Protein AF-A0A960N2X8-F1 (afdb_monomer_lite)

Secondary structure (DSSP, 8-state):
-HHHH-TTHHHHSPP--HHHHHHHHHHTT-SEEEE-SS-GGGGHHHHHHHHHHHHHTT-EEEEEE-----HHHHHHHHHT-SEEEEE---SSHHHIIIIISS-SHHHHHHHHHHHHH---EEEEEEEE-TTTT--HHHHHHHHHHHHHHH-TTS-EEEEE----TT-TTSPPPPHHHHHHHHHHHHHTT-S-EEEESS--HHHHSEE-TTT--EEEEEETTEEEEE-EETTEETTT--B-SS---SS--S-TT-------PPPPPS-------PPPPPPPPP-------S-TTTHHHHHHHHHHHHHHHHHT-----PPPHHHHT-EESEEEEEEEETTEEEEEEEEE-SS--EEHHHHHHHHHHHHHH--TTSPPPPTTTGGG-EEEEEEEEEEEE----GGGGGGG--TTTEEEEEEETTEEEEE-HHHHHHTT--HHHHHHHHHHHTTS-TTGGG-TT-EEEEEEE--EEE--SS----TTS--HHHHHHHHHHHHHHTT----GGGHHHHHHHHTTSTTS-----

Sequence (529 aa):
WDISKSREIEILSQQASPEAIVRTAKESGCRSIAFTYNDPVIWAEYAIETAKVARAEGIKTVAVTAGYISPEARGEFFEWMDAANVDLKAFTDEFYRKQTFSRIDPVLDTLRWLKHETNVWFEITNLIIPGENDSPDETKRMCDWVHDTLGADVPLHFTAFHPDFKLQDKRHTSHETLIGARQIALDHGIRYVYVGNVLDGERQSTYCTGCERVVIERDHYEIGAYHLRDGACDHCGTPIPGVFENECGHWGRKRVPLSIRETAPSGLSLSGAAAPARPESPTEPPAMTFDETTQPLLLDHARHLVDCAVRGVPVGEALPDPVAAIPCHGLFITLKRGHLLRGCIGNYRIDEASPVAQLLAQAAPAVAARDHRFPPIVPEELPFLTIEITPMHSFREVEAQGEARVGEIEIGRHGVILSLGNQRGLLLPQVAVENDWDAPTFLRHVSLKAGLPENAWLARESRLTIFEGDPFTGGAPKPEIDPATFSQAEFHAAASLAASCLNGATGEAQVPAILSQVCDHPLGVVLDA

pLDDT: mean 82.11, std 21.03, range [24.83, 98.75]

Structure (mmCIF, N/CA/C/O backbone):
data_AF-A0A960N2X8-F1
#
_entry.id   AF-A0A960N2X8-F1
#
loop_
_atom_site.group_PDB
_atom_site.id
_atom_site.type_symbol
_atom_site.label_atom_id
_atom_site.label_alt_id
_atom_site.label_comp_id
_atom_site.label_asym_id
_atom_site.label_entity_id
_atom_site.label_seq_id
_atom_site.pdbx_PDB_ins_code
_atom_site.Cartn_x
_atom_site.Cartn_y
_atom_site.Cartn_z
_atom_site.occupancy
_atom_site.B_iso_or_equiv
_atom_site.auth_seq_id
_atom_site.auth_comp_id
_atom_site.auth_asym_id
_atom_site.auth_atom_id
_atom_site.pdbx_PDB_model_num
ATOM 1 N N . TRP A 1 1 ? 0.843 7.920 -1.827 1.00 35.28 1 TRP A N 1
ATOM 2 C CA . TRP A 1 1 ? 0.047 8.758 -2.743 1.00 35.28 1 TRP A CA 1
ATOM 3 C C . TRP A 1 1 ? 0.257 8.322 -4.189 1.00 35.28 1 TRP A C 1
ATOM 5 O O . TRP A 1 1 ? -0.736 8.107 -4.870 1.00 35.28 1 TRP A O 1
ATOM 15 N N . ASP A 1 2 ? 1.499 8.058 -4.611 1.00 33.47 2 ASP A N 1
ATOM 16 C CA . ASP A 1 2 ? 1.806 7.469 -5.930 1.00 33.47 2 ASP A CA 1
ATOM 17 C C . ASP A 1 2 ? 1.040 6.154 -6.196 1.00 33.47 2 ASP A C 1
ATOM 19 O O . ASP A 1 2 ? 0.461 5.964 -7.260 1.00 33.47 2 ASP A O 1
ATOM 23 N N . ILE A 1 3 ? 0.883 5.300 -5.177 1.00 39.84 3 ILE A N 1
ATOM 24 C CA . ILE A 1 3 ? 0.179 4.003 -5.284 1.00 39.84 3 ILE A CA 1
ATOM 25 C C . ILE A 1 3 ? -1.331 4.138 -5.585 1.00 39.84 3 ILE A C 1
ATOM 27 O O . ILE A 1 3 ? -1.912 3.194 -6.103 1.00 39.84 3 ILE A O 1
ATOM 31 N N . SER A 1 4 ? -1.991 5.266 -5.275 1.00 39.69 4 SER A N 1
ATOM 32 C CA . SER A 1 4 ? -3.463 5.390 -5.382 1.00 39.69 4 SER A CA 1
ATOM 33 C C . SER A 1 4 ? -3.974 6.339 -6.474 1.00 39.69 4 SER A C 1
ATOM 35 O O . SER A 1 4 ? -5.179 6.512 -6.657 1.00 39.69 4 SER A O 1
ATOM 37 N N . LYS A 1 5 ? -3.070 7.012 -7.195 1.00 42.81 5 LYS A N 1
ATOM 38 C CA . LYS A 1 5 ? -3.425 8.010 -8.226 1.00 42.81 5 LYS A CA 1
ATOM 39 C C . LYS A 1 5 ? -2.687 7.818 -9.544 1.00 42.81 5 LYS A C 1
ATOM 41 O O . LYS A 1 5 ? -2.937 8.571 -10.484 1.00 42.81 5 LYS A O 1
ATOM 46 N N . SER A 1 6 ? -1.778 6.853 -9.617 1.00 36.66 6 SER A N 1
ATOM 47 C CA . SER A 1 6 ? -0.850 6.788 -10.727 1.00 36.66 6 SER A CA 1
ATOM 48 C C . SER A 1 6 ? -1.321 5.878 -11.857 1.00 36.66 6 SER A C 1
ATOM 50 O O . SER A 1 6 ? -1.723 4.736 -11.647 1.00 36.66 6 SER A O 1
ATOM 52 N N . ARG A 1 7 ? -1.193 6.375 -13.091 1.00 38.94 7 ARG A N 1
ATOM 53 C CA . ARG A 1 7 ? -1.218 5.561 -14.318 1.00 38.94 7 ARG A CA 1
ATOM 54 C C . ARG A 1 7 ? -0.044 4.577 -14.381 1.00 38.94 7 ARG A C 1
ATOM 56 O O . ARG A 1 7 ? -0.079 3.641 -15.167 1.00 38.94 7 ARG A O 1
ATOM 63 N N . GLU A 1 8 ? 0.958 4.746 -13.515 1.00 36.59 8 GLU A N 1
ATOM 64 C CA . GLU A 1 8 ? 2.034 3.780 -13.284 1.00 36.59 8 GLU A CA 1
ATOM 65 C C . GLU A 1 8 ? 1.504 2.446 -12.743 1.00 36.59 8 GLU A C 1
ATOM 67 O O . GLU A 1 8 ? 2.202 1.449 -12.858 1.00 36.59 8 GLU A O 1
ATOM 72 N N . ILE A 1 9 ? 0.278 2.376 -12.203 1.00 37.22 9 ILE A N 1
ATOM 73 C CA . ILE A 1 9 ? -0.292 1.123 -11.688 1.00 37.22 9 ILE A CA 1
ATOM 74 C C . ILE A 1 9 ? -0.469 0.097 -12.810 1.00 37.22 9 ILE A C 1
ATOM 76 O O . ILE A 1 9 ? -0.227 -1.066 -12.555 1.00 37.22 9 ILE A O 1
ATOM 80 N N . GLU A 1 10 ? -0.780 0.460 -14.055 1.00 36.84 10 GLU A N 1
ATOM 81 C CA . GLU A 1 10 ? -0.918 -0.541 -15.133 1.00 36.84 10 GLU A CA 1
ATOM 82 C C . GLU A 1 10 ? 0.439 -1.147 -15.562 1.00 36.84 10 GLU A C 1
ATOM 84 O O . GLU A 1 10 ? 0.502 -2.282 -16.022 1.00 36.84 10 GLU A O 1
ATOM 89 N N . ILE A 1 11 ? 1.541 -0.417 -15.340 1.00 36.56 11 ILE A N 1
ATOM 90 C CA . ILE A 1 11 ? 2.918 -0.785 -15.734 1.00 36.56 11 ILE A CA 1
ATOM 91 C C . ILE A 1 11 ? 3.708 -1.406 -14.562 1.00 36.56 11 ILE A C 1
ATOM 93 O O . ILE A 1 11 ? 4.585 -2.245 -14.772 1.00 36.56 11 ILE A O 1
ATOM 97 N N . LEU A 1 12 ? 3.389 -1.014 -13.323 1.00 36.41 12 LEU A N 1
ATOM 98 C CA . LEU A 1 12 ? 3.921 -1.558 -12.065 1.00 36.41 12 LEU A CA 1
ATOM 99 C C . LEU A 1 12 ? 3.098 -2.743 -11.539 1.00 36.41 12 LEU A C 1
ATOM 101 O O . LEU A 1 12 ? 3.584 -3.489 -10.684 1.00 36.41 12 LEU A O 1
ATOM 105 N N . SER A 1 13 ? 1.861 -2.920 -12.014 1.00 47.72 13 SER A N 1
ATOM 106 C CA . SER A 1 13 ? 1.052 -4.090 -11.676 1.00 47.72 13 SER A CA 1
ATOM 107 C C . SER A 1 13 ? 1.561 -5.292 -12.442 1.00 47.72 13 SER A C 1
ATOM 109 O O . SER A 1 13 ? 1.665 -5.298 -13.666 1.00 47.72 13 SER A O 1
ATOM 111 N N . GLN A 1 14 ? 1.849 -6.356 -11.704 1.00 55.41 14 GLN A N 1
ATOM 112 C CA . GLN A 1 14 ? 1.941 -7.670 -12.317 1.00 55.41 14 GLN A CA 1
ATOM 113 C C . GLN A 1 14 ? 0.539 -8.042 -12.801 1.00 55.41 14 GLN A C 1
ATOM 115 O O . GLN A 1 14 ? -0.428 -7.867 -12.057 1.00 55.41 14 GLN A O 1
ATOM 120 N N . GLN A 1 15 ? 0.429 -8.557 -14.029 1.00 68.56 15 GLN A N 1
ATOM 121 C CA . GLN A 1 15 ? -0.781 -9.274 -14.413 1.00 68.56 15 GLN A CA 1
ATOM 122 C C . GLN A 1 15 ? -0.961 -10.423 -13.428 1.00 68.56 15 GLN A C 1
ATOM 124 O O . GLN A 1 15 ? -0.087 -11.276 -13.258 1.00 68.56 15 GLN A O 1
ATOM 129 N N . ALA A 1 16 ? -2.066 -10.361 -12.706 1.00 81.50 16 ALA A N 1
ATOM 130 C CA . ALA A 1 16 ? -2.390 -11.281 -11.648 1.00 81.50 16 ALA A CA 1
ATOM 131 C C . ALA A 1 16 ? -3.828 -11.712 -11.892 1.00 81.50 16 ALA A C 1
ATOM 133 O O . ALA A 1 16 ? -4.751 -10.927 -11.721 1.00 81.50 16 ALA A O 1
ATOM 134 N N . SER A 1 17 ? -4.039 -12.944 -12.343 1.00 90.19 17 SER A N 1
ATOM 135 C CA . SER A 1 17 ? -5.395 -13.482 -12.347 1.00 90.19 17 SER A CA 1
ATOM 136 C C . SER A 1 17 ? -5.857 -13.748 -10.905 1.00 90.19 17 SER A C 1
ATOM 138 O O . SER A 1 17 ? -5.012 -13.994 -10.030 1.00 90.19 17 SER A O 1
ATOM 140 N N . PRO A 1 18 ? -7.176 -13.775 -10.645 1.00 93.38 18 PRO A N 1
ATOM 141 C CA . PRO A 1 18 ? -7.755 -14.290 -9.403 1.00 93.38 18 PRO A CA 1
ATOM 142 C C . PRO A 1 18 ? -7.069 -15.565 -8.884 1.00 93.38 18 PRO A C 1
ATOM 144 O O . PRO A 1 18 ? -6.641 -15.641 -7.732 1.00 93.38 18 PRO A O 1
ATOM 147 N N . GLU A 1 19 ? -6.870 -16.552 -9.758 1.00 93.81 19 GLU A N 1
ATOM 148 C CA . GLU A 1 19 ? -6.233 -17.830 -9.431 1.00 93.81 19 GLU A CA 1
ATOM 149 C C . GLU A 1 19 ? -4.751 -17.674 -9.101 1.00 93.81 19 GLU A C 1
ATOM 151 O O . GLU A 1 19 ? -4.246 -18.361 -8.212 1.00 93.81 19 GLU A O 1
ATOM 156 N N . ALA A 1 20 ? -4.040 -16.787 -9.802 1.00 90.56 20 ALA A N 1
ATOM 157 C CA . ALA A 1 20 ? -2.633 -16.530 -9.533 1.00 90.56 20 ALA A CA 1
ATOM 158 C C . ALA A 1 20 ? -2.441 -15.871 -8.161 1.00 90.56 20 ALA A C 1
ATOM 160 O O . ALA A 1 20 ? -1.580 -16.319 -7.404 1.00 90.56 20 ALA A O 1
ATOM 161 N N . ILE A 1 21 ? -3.277 -14.887 -7.801 1.00 93.38 21 ILE A N 1
ATOM 162 C CA . ILE A 1 21 ? -3.261 -14.264 -6.467 1.00 93.38 21 ILE A CA 1
ATOM 163 C C . ILE A 1 21 ? -3.482 -15.322 -5.392 1.00 93.38 21 ILE A C 1
ATOM 165 O O . ILE A 1 21 ? -2.686 -15.434 -4.458 1.00 93.38 21 ILE A O 1
ATOM 169 N N . VAL A 1 22 ? -4.553 -16.107 -5.519 1.00 94.69 22 VAL A N 1
ATOM 170 C CA . VAL A 1 22 ? -4.951 -17.079 -4.494 1.00 94.69 22 VAL A CA 1
ATOM 171 C C . VAL A 1 22 ? -3.913 -18.187 -4.354 1.00 94.69 22 VAL A C 1
ATOM 173 O O . VAL A 1 22 ? -3.556 -18.556 -3.234 1.00 94.69 22 VAL A O 1
ATOM 176 N N . ARG A 1 23 ? -3.351 -18.670 -5.468 1.00 93.81 23 ARG A N 1
ATOM 177 C CA . ARG A 1 23 ? -2.239 -19.627 -5.448 1.00 93.81 23 ARG A CA 1
ATOM 178 C C . ARG A 1 23 ? -1.022 -19.050 -4.730 1.00 93.81 23 ARG A C 1
ATOM 180 O O . ARG A 1 23 ? -0.511 -19.695 -3.820 1.00 93.81 23 ARG A O 1
ATOM 187 N N . THR A 1 24 ? -0.579 -17.844 -5.090 1.00 92.94 24 THR A N 1
ATOM 188 C CA . THR A 1 24 ? 0.580 -17.204 -4.450 1.00 92.94 24 THR A CA 1
ATOM 189 C C . THR A 1 24 ? 0.335 -16.953 -2.961 1.00 92.94 24 THR A C 1
ATOM 191 O O . THR A 1 24 ? 1.232 -17.188 -2.149 1.00 92.94 24 THR A O 1
ATOM 194 N N . ALA A 1 25 ? -0.879 -16.550 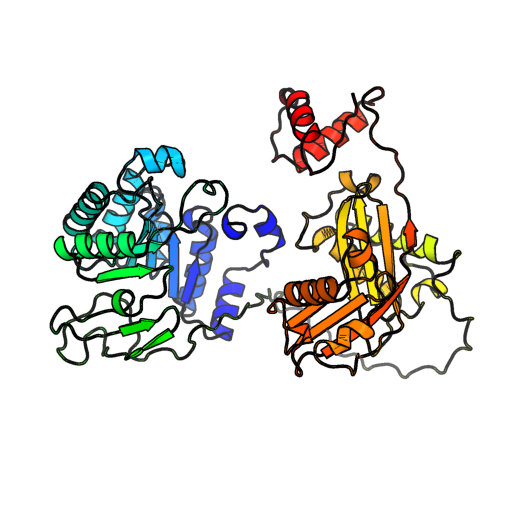-2.575 1.00 93.69 25 ALA A N 1
ATOM 195 C CA . ALA A 1 25 ? -1.275 -16.408 -1.176 1.00 93.69 25 ALA A CA 1
ATOM 196 C C . ALA A 1 25 ? -1.182 -17.750 -0.430 1.00 93.69 25 ALA A C 1
ATOM 198 O O . ALA A 1 25 ? -0.591 -17.815 0.648 1.00 93.69 25 ALA A O 1
ATOM 199 N N . LYS A 1 26 ? -1.679 -18.838 -1.031 1.00 93.50 26 LYS A N 1
ATOM 200 C CA . LYS A 1 26 ? -1.613 -20.192 -0.465 1.00 93.50 26 LYS A CA 1
ATOM 201 C C . LYS A 1 26 ? -0.175 -20.687 -0.301 1.00 93.50 26 LYS A C 1
ATOM 203 O O . LYS A 1 26 ? 0.189 -21.162 0.772 1.00 93.50 26 LYS A O 1
ATOM 208 N N . GLU A 1 27 ? 0.648 -20.548 -1.339 1.00 92.56 27 GLU A N 1
ATOM 209 C CA . GLU A 1 27 ? 2.068 -20.932 -1.338 1.00 92.56 27 GLU A CA 1
ATOM 210 C C . GLU A 1 27 ? 2.881 -20.143 -0.305 1.00 92.56 27 GLU A C 1
ATOM 212 O O . GLU A 1 27 ? 3.802 -20.682 0.307 1.00 92.56 27 GLU A O 1
ATOM 217 N N . SER A 1 28 ? 2.506 -18.884 -0.069 1.00 89.69 28 SER A N 1
ATOM 218 C CA . SER A 1 28 ? 3.149 -18.005 0.914 1.00 89.69 28 SER A CA 1
ATOM 219 C C . SER A 1 28 ? 2.607 -18.186 2.337 1.00 89.69 28 SER A C 1
ATOM 221 O O . SER A 1 28 ? 3.084 -17.530 3.262 1.00 89.69 28 SER A O 1
ATOM 223 N N . GLY A 1 29 ? 1.611 -19.058 2.534 1.00 91.44 29 GLY A N 1
ATOM 224 C CA . GLY A 1 29 ? 0.975 -19.291 3.831 1.00 91.44 29 GLY A CA 1
ATOM 225 C C . GLY A 1 29 ? 0.106 -18.128 4.326 1.00 91.44 29 GLY A C 1
ATOM 226 O O . GLY A 1 29 ? -0.166 -18.040 5.525 1.00 91.44 29 GLY A O 1
ATOM 227 N N . CYS A 1 30 ? -0.327 -17.230 3.437 1.00 92.88 30 CYS A N 1
ATOM 228 C CA . CYS A 1 30 ? -1.208 -16.119 3.780 1.00 92.88 30 CYS A CA 1
ATOM 229 C C . CYS A 1 30 ? -2.582 -16.634 4.232 1.00 92.88 30 CYS A C 1
ATOM 231 O O . CYS A 1 30 ? -3.172 -17.514 3.607 1.00 92.88 30 CYS A O 1
ATOM 233 N N . ARG A 1 31 ? -3.112 -16.054 5.315 1.00 92.56 31 ARG A N 1
ATOM 234 C CA . ARG A 1 31 ? -4.464 -16.352 5.824 1.00 92.56 31 ARG A CA 1
ATOM 235 C C . ARG A 1 31 ? -5.554 -15.566 5.109 1.00 92.56 31 ARG A C 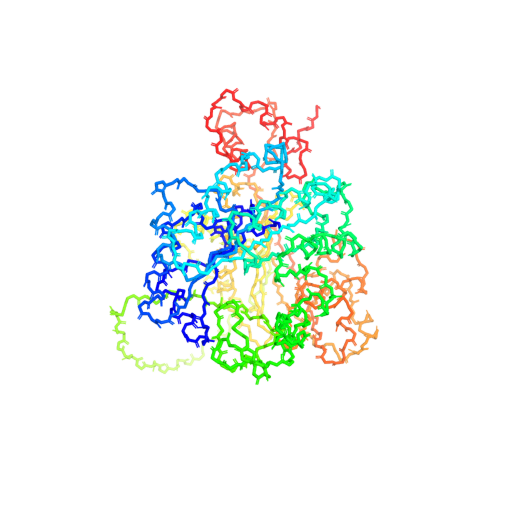1
ATOM 237 O O . ARG A 1 31 ? -6.694 -16.020 5.031 1.00 92.56 31 ARG A O 1
ATOM 244 N N . SER A 1 32 ? -5.201 -14.393 4.598 1.00 95.62 32 SER A N 1
ATOM 245 C CA . SER A 1 32 ? -6.133 -13.491 3.947 1.00 95.62 32 SER A CA 1
ATOM 246 C C . SER A 1 32 ? -5.483 -12.680 2.831 1.00 95.62 32 SER A C 1
ATOM 248 O O . SER A 1 32 ? -4.259 -12.541 2.772 1.00 95.62 32 SER A O 1
ATOM 250 N N . ILE A 1 33 ? -6.328 -12.142 1.955 1.00 97.25 33 ILE A N 1
ATOM 251 C CA . ILE A 1 33 ? -5.995 -11.182 0.902 1.00 97.25 33 ILE A CA 1
ATOM 252 C C . ILE A 1 33 ? -6.751 -9.886 1.203 1.00 97.25 33 ILE A C 1
ATOM 254 O O . ILE A 1 33 ? -7.962 -9.911 1.421 1.00 97.25 33 ILE A O 1
ATOM 258 N N . ALA A 1 34 ? -6.045 -8.756 1.220 1.00 96.62 34 ALA A N 1
ATOM 259 C CA . ALA A 1 34 ? -6.646 -7.443 1.421 1.00 96.62 34 ALA A CA 1
ATOM 260 C C . ALA A 1 34 ? -6.624 -6.631 0.122 1.00 96.62 34 ALA A C 1
ATOM 262 O O . ALA A 1 34 ? -5.572 -6.440 -0.489 1.00 96.62 34 ALA A O 1
ATOM 263 N N . PHE A 1 35 ? -7.786 -6.124 -0.264 1.00 95.69 35 PHE A N 1
ATOM 264 C CA . PHE A 1 35 ? -7.988 -5.225 -1.390 1.00 95.69 35 PHE A CA 1
ATOM 265 C C . PHE A 1 35 ? -7.911 -3.777 -0.885 1.00 95.69 35 PHE A C 1
ATOM 267 O O . PHE A 1 35 ? -8.765 -3.354 -0.107 1.00 95.69 35 PHE A O 1
ATOM 274 N N . THR A 1 36 ? -6.852 -3.038 -1.238 1.00 89.31 36 THR A N 1
ATOM 275 C CA . THR A 1 36 ? -6.525 -1.743 -0.606 1.00 89.31 36 THR A CA 1
ATOM 276 C C . THR A 1 36 ? -5.738 -0.793 -1.532 1.00 89.31 36 THR A C 1
ATOM 278 O O . THR A 1 36 ? -5.474 -1.114 -2.690 1.00 89.31 36 THR A O 1
ATOM 281 N N . TYR A 1 37 ? -5.351 0.379 -1.007 1.00 73.88 37 TYR A N 1
ATOM 282 C CA . TYR A 1 37 ? -4.743 1.557 -1.655 1.00 73.88 37 TYR A CA 1
ATOM 283 C C . TYR A 1 37 ? -5.657 2.310 -2.621 1.00 73.88 37 TYR A C 1
ATOM 285 O O . TYR A 1 37 ? -5.903 3.500 -2.419 1.00 73.88 37 TYR A O 1
ATOM 293 N N . ASN A 1 38 ? -6.162 1.618 -3.640 1.00 77.19 38 ASN A N 1
ATOM 294 C CA . ASN A 1 38 ? -7.298 2.080 -4.428 1.00 77.19 38 ASN A CA 1
ATOM 295 C C . ASN A 1 38 ? -8.570 1.482 -3.853 1.00 77.19 38 ASN A C 1
ATOM 297 O O . ASN A 1 38 ? -8.555 0.351 -3.372 1.00 77.19 38 ASN A O 1
ATOM 301 N N . ASP A 1 39 ? -9.668 2.227 -3.935 1.00 88.62 39 ASP A N 1
ATOM 302 C CA . ASP A 1 39 ? -10.947 1.719 -3.459 1.00 88.62 39 ASP A CA 1
ATOM 303 C C . ASP A 1 39 ? -11.367 0.501 -4.303 1.00 88.62 39 ASP A C 1
ATOM 305 O O . ASP A 1 39 ? -11.510 0.643 -5.524 1.00 88.62 39 ASP A O 1
ATOM 309 N N . PRO A 1 40 ? -11.551 -0.686 -3.695 1.00 92.56 40 PRO A N 1
ATOM 310 C CA . PRO A 1 40 ? -11.910 -1.895 -4.425 1.00 92.56 40 PRO A CA 1
ATOM 311 C C . PRO A 1 40 ? -13.285 -1.843 -5.080 1.00 92.56 40 PRO A C 1
ATOM 313 O O . PRO A 1 40 ? -13.544 -2.615 -5.996 1.00 92.56 40 PRO A O 1
ATOM 316 N N . VAL A 1 41 ? -14.139 -0.896 -4.684 1.00 92.81 41 VAL A N 1
ATOM 317 C CA . VAL A 1 41 ? -15.423 -0.645 -5.349 1.00 92.81 41 VAL A CA 1
ATOM 318 C C . VAL A 1 41 ? -15.233 -0.212 -6.809 1.00 92.81 41 VAL A C 1
ATOM 320 O O . VAL A 1 41 ? -16.086 -0.491 -7.644 1.00 92.81 41 VAL A O 1
ATOM 323 N N . ILE A 1 42 ? -14.112 0.436 -7.149 1.00 89.19 42 ILE A N 1
ATOM 324 C CA . ILE A 1 42 ? -13.838 0.915 -8.517 1.00 89.19 42 ILE A CA 1
ATOM 325 C C . ILE A 1 42 ? -13.527 -0.236 -9.488 1.00 89.19 42 ILE A C 1
ATOM 327 O O . ILE A 1 42 ? -13.686 -0.082 -10.695 1.00 89.19 42 ILE A O 1
ATOM 331 N N . TRP A 1 43 ? -13.092 -1.383 -8.971 1.00 88.94 43 TRP A N 1
ATOM 332 C CA . TRP A 1 43 ? -12.742 -2.587 -9.732 1.00 88.94 43 TRP A CA 1
ATOM 333 C C . TRP A 1 43 ? -13.429 -3.817 -9.120 1.00 88.94 43 TRP A C 1
ATOM 335 O O . TRP A 1 43 ? -12.830 -4.884 -8.964 1.00 88.94 43 TRP A O 1
ATOM 345 N N . ALA A 1 44 ? -14.698 -3.643 -8.742 1.00 92.44 44 ALA A N 1
ATOM 346 C CA . ALA A 1 44 ? -15.473 -4.599 -7.959 1.00 92.44 44 ALA A CA 1
ATOM 347 C C . ALA A 1 44 ? -15.474 -6.007 -8.567 1.00 92.44 44 ALA A C 1
ATOM 349 O O . ALA A 1 44 ? -15.287 -6.977 -7.839 1.00 92.44 44 ALA A O 1
ATOM 350 N N . GLU A 1 45 ? -15.610 -6.129 -9.887 1.00 93.44 45 GLU A N 1
ATOM 351 C CA . GLU A 1 45 ? -15.647 -7.408 -10.598 1.00 93.44 45 GLU A CA 1
ATOM 352 C C . GLU A 1 45 ? -14.377 -8.227 -10.340 1.00 93.44 45 GLU A C 1
ATOM 354 O O . GLU A 1 45 ? -14.442 -9.410 -10.014 1.00 93.44 45 GLU A O 1
ATOM 359 N N . TYR A 1 46 ? -13.209 -7.587 -10.405 1.00 92.62 46 TYR A N 1
ATOM 360 C CA . TYR A 1 46 ? -11.930 -8.250 -10.163 1.00 92.62 46 TYR A CA 1
ATOM 361 C C . TYR A 1 46 ? -11.756 -8.662 -8.692 1.00 92.62 46 TYR A C 1
ATOM 363 O O . TYR A 1 46 ? -11.269 -9.762 -8.405 1.00 92.62 46 TYR A O 1
ATOM 371 N N . ALA A 1 47 ? -12.193 -7.812 -7.755 1.00 95.19 47 ALA A N 1
ATOM 372 C CA . ALA A 1 47 ? -12.184 -8.129 -6.327 1.00 95.19 47 ALA A CA 1
ATOM 373 C C . ALA A 1 47 ? -13.104 -9.319 -6.008 1.00 95.19 47 ALA A C 1
ATOM 375 O O . ALA A 1 47 ? -12.701 -10.239 -5.296 1.00 95.19 47 ALA A O 1
ATOM 376 N N . ILE A 1 48 ? -14.317 -9.319 -6.571 1.00 97.12 48 ILE A N 1
ATOM 377 C CA . ILE A 1 48 ? -15.333 -10.362 -6.397 1.00 97.12 48 ILE A CA 1
ATOM 378 C C . ILE A 1 48 ? -14.828 -11.701 -6.938 1.00 97.12 48 ILE A C 1
ATOM 380 O O . ILE A 1 48 ? -14.878 -12.701 -6.222 1.00 97.12 48 ILE A O 1
ATOM 384 N N . GLU A 1 49 ? -14.304 -11.741 -8.166 1.00 97.25 49 GLU A N 1
ATOM 385 C CA . GLU A 1 49 ? -13.790 -12.986 -8.751 1.00 97.25 49 GLU A CA 1
ATOM 386 C C . GLU A 1 49 ? -12.592 -13.526 -7.959 1.00 97.25 49 GLU A C 1
ATOM 388 O O . GLU A 1 49 ? -12.550 -14.710 -7.621 1.00 97.25 49 GLU A O 1
ATOM 393 N N . THR A 1 50 ? -11.669 -12.653 -7.542 1.00 96.88 50 THR A N 1
ATOM 394 C CA . THR A 1 50 ? -10.563 -13.040 -6.648 1.00 96.88 50 THR A CA 1
ATOM 395 C C . THR A 1 50 ? -11.076 -13.604 -5.326 1.00 96.88 50 THR A C 1
ATOM 397 O O . THR A 1 50 ? -10.559 -14.614 -4.843 1.00 96.88 50 THR A O 1
ATOM 400 N N . ALA A 1 51 ? -12.125 -13.013 -4.755 1.00 97.69 51 ALA A N 1
ATOM 401 C CA . ALA A 1 51 ? -12.693 -13.461 -3.494 1.00 97.69 51 ALA A CA 1
ATOM 402 C C . ALA A 1 51 ? -13.447 -14.794 -3.590 1.00 97.69 51 ALA A C 1
ATOM 404 O O . ALA A 1 51 ? -13.327 -15.630 -2.690 1.00 97.69 51 ALA A O 1
ATOM 405 N N . LYS A 1 52 ? -14.147 -15.050 -4.701 1.00 97.38 52 LYS A N 1
ATOM 406 C CA . LYS A 1 52 ? -14.754 -16.359 -4.994 1.00 97.38 52 LYS A CA 1
ATOM 407 C C . LYS A 1 52 ? -13.700 -17.465 -5.008 1.00 97.38 52 LYS A C 1
ATOM 409 O O . LYS A 1 52 ? -13.876 -18.489 -4.344 1.00 97.38 52 LYS A O 1
ATOM 414 N N . VAL A 1 53 ? -12.586 -17.238 -5.711 1.00 97.94 53 VAL A N 1
ATOM 415 C CA . VAL A 1 53 ? -11.476 -18.200 -5.784 1.00 97.94 53 VAL A CA 1
ATOM 416 C C . VAL A 1 53 ? -10.802 -18.366 -4.416 1.00 97.94 53 VAL A C 1
ATOM 418 O O . VAL A 1 53 ? -10.551 -19.491 -3.987 1.00 97.94 53 VAL A O 1
ATOM 421 N N . ALA A 1 54 ? -10.575 -17.272 -3.681 1.00 97.62 54 ALA A N 1
ATOM 422 C CA . ALA A 1 54 ? -9.969 -17.307 -2.349 1.00 97.62 54 ALA A CA 1
ATOM 423 C C . ALA A 1 54 ? -10.798 -18.151 -1.370 1.00 97.62 54 ALA A C 1
ATOM 425 O O . ALA A 1 54 ? -10.257 -19.016 -0.678 1.00 97.62 54 ALA A O 1
ATOM 426 N N . ARG A 1 55 ? -12.124 -17.962 -1.373 1.00 96.56 55 ARG A N 1
ATOM 427 C CA . ARG A 1 55 ? -13.059 -18.698 -0.516 1.00 96.56 55 ARG A CA 1
ATOM 428 C C . ARG A 1 55 ? -13.047 -20.199 -0.802 1.00 96.56 55 ARG A C 1
ATOM 430 O O . ARG A 1 55 ? -13.075 -20.981 0.147 1.00 96.56 55 ARG A O 1
ATOM 437 N N . ALA A 1 56 ? -12.962 -20.604 -2.072 1.00 95.88 56 ALA A N 1
ATOM 438 C CA . ALA A 1 56 ? -12.853 -22.016 -2.453 1.00 95.88 56 ALA A CA 1
ATOM 439 C C . ALA A 1 56 ? -11.584 -22.686 -1.889 1.00 95.88 56 ALA A C 1
ATOM 441 O O . ALA A 1 56 ? -11.595 -23.875 -1.577 1.00 95.88 56 ALA A O 1
ATOM 442 N N . GLU A 1 57 ? -10.518 -21.909 -1.693 1.00 96.25 57 GLU A N 1
ATOM 443 C CA . GLU A 1 57 ? -9.237 -22.353 -1.134 1.00 96.25 57 GLU A CA 1
ATOM 444 C C . GLU A 1 57 ? -9.104 -22.095 0.381 1.00 96.25 57 GLU A C 1
ATOM 446 O O . GLU A 1 57 ? -8.048 -22.344 0.966 1.00 96.25 57 GLU A O 1
ATOM 451 N N . GLY A 1 58 ? -10.168 -21.613 1.037 1.00 95.88 58 GLY A N 1
ATOM 452 C CA . GLY A 1 58 ? -10.181 -21.316 2.472 1.00 95.88 58 GLY A CA 1
ATOM 453 C C . GLY A 1 58 ? -9.384 -20.069 2.878 1.00 95.88 58 GLY A C 1
ATOM 454 O O . GLY A 1 58 ? -9.075 -19.912 4.058 1.00 95.88 58 GLY A O 1
ATOM 455 N N . ILE A 1 59 ? -9.054 -19.187 1.930 1.00 97.56 59 ILE A N 1
ATOM 456 C CA . ILE A 1 59 ? -8.362 -17.915 2.171 1.00 97.56 59 ILE A CA 1
ATOM 457 C C . ILE A 1 59 ? -9.396 -16.805 2.365 1.00 97.56 59 ILE A C 1
ATOM 459 O O . ILE A 1 59 ? -10.331 -16.662 1.578 1.00 97.56 59 ILE A O 1
ATOM 463 N N . LYS A 1 60 ? -9.220 -16.015 3.425 1.00 97.81 60 LYS A N 1
ATOM 464 C CA . LYS A 1 60 ? -10.126 -14.920 3.787 1.00 97.81 60 LYS A CA 1
ATOM 465 C C . LYS A 1 60 ? -9.895 -13.677 2.936 1.00 97.81 60 LYS A C 1
ATOM 467 O O . LYS A 1 60 ? -8.794 -13.457 2.438 1.00 97.81 60 LYS A O 1
ATOM 472 N N . THR A 1 61 ? -10.902 -12.826 2.806 1.00 98.12 61 THR A N 1
ATOM 473 C CA . THR A 1 61 ? -10.787 -11.588 2.020 1.00 98.12 61 THR A CA 1
ATOM 474 C C . THR A 1 61 ? -11.237 -10.359 2.785 1.00 98.12 61 THR A C 1
ATOM 476 O O . THR A 1 61 ? -12.181 -10.408 3.575 1.00 98.12 61 THR A O 1
ATOM 479 N N . VAL A 1 62 ? -10.525 -9.252 2.573 1.00 98.31 62 VAL A N 1
ATOM 480 C CA . VAL A 1 62 ? -10.744 -7.991 3.284 1.00 98.31 62 VAL A CA 1
ATOM 481 C C . VAL A 1 62 ? -10.839 -6.839 2.291 1.00 98.31 62 VAL A C 1
ATOM 483 O O . VAL A 1 62 ? -9.945 -6.671 1.464 1.00 98.31 62 VAL A O 1
ATOM 486 N N . ALA A 1 63 ? -11.876 -6.012 2.398 1.00 98.06 63 ALA A N 1
ATOM 487 C CA . ALA A 1 63 ? -12.010 -4.780 1.623 1.00 98.06 63 ALA A CA 1
ATOM 488 C C . ALA A 1 63 ? -11.589 -3.560 2.455 1.00 98.06 63 ALA A C 1
ATOM 490 O O . ALA A 1 63 ? -12.172 -3.294 3.501 1.00 98.06 63 ALA A O 1
ATOM 491 N N . VAL A 1 64 ? -10.611 -2.782 1.994 1.00 97.69 64 VAL A N 1
ATOM 492 C CA . VAL A 1 64 ? -10.287 -1.463 2.560 1.00 97.69 64 VAL A CA 1
ATOM 493 C C . VAL A 1 64 ? -10.843 -0.407 1.612 1.00 97.69 64 VAL A C 1
ATOM 495 O O . VAL A 1 64 ? -10.325 -0.235 0.512 1.00 97.69 64 VAL A O 1
ATOM 498 N N . THR A 1 65 ? -11.933 0.252 2.000 1.00 97.06 65 THR A N 1
ATOM 499 C CA . THR A 1 65 ? -12.793 1.022 1.084 1.00 97.06 65 THR A CA 1
ATOM 500 C C . THR A 1 65 ? -13.261 2.338 1.702 1.00 97.06 65 THR A C 1
ATOM 502 O O . THR A 1 65 ? -13.373 2.469 2.918 1.00 97.06 65 THR A O 1
ATOM 505 N N . ALA A 1 66 ? -13.605 3.324 0.872 1.00 95.38 66 ALA A N 1
ATOM 506 C CA . ALA A 1 66 ? -14.328 4.513 1.311 1.00 95.38 66 ALA A CA 1
ATOM 507 C C . ALA A 1 66 ? -15.810 4.235 1.614 1.00 95.38 66 ALA A C 1
ATOM 509 O O . ALA A 1 66 ? -16.497 5.129 2.100 1.00 95.38 66 ALA A O 1
ATOM 510 N N . GLY A 1 67 ? -16.325 3.039 1.294 1.00 95.25 67 GLY A N 1
ATOM 511 C CA . GLY A 1 67 ? -17.729 2.677 1.507 1.00 95.25 67 GLY A CA 1
ATOM 512 C C . GLY A 1 67 ? -18.708 3.487 0.651 1.00 95.25 67 GLY A C 1
ATOM 513 O O . GLY A 1 67 ? -19.904 3.502 0.932 1.00 95.25 67 GLY A O 1
ATOM 514 N N . TYR A 1 68 ? -18.219 4.182 -0.379 1.00 96.00 68 TYR A N 1
ATOM 515 C CA . TYR A 1 68 ? -19.032 4.988 -1.286 1.00 96.00 68 TYR A CA 1
ATOM 516 C C . TYR A 1 68 ? -19.515 4.123 -2.457 1.00 96.00 68 TYR A C 1
ATOM 518 O O . TYR A 1 68 ? -18.959 4.154 -3.553 1.00 96.00 68 TYR A O 1
ATOM 526 N N . ILE A 1 69 ? -20.538 3.311 -2.196 1.00 95.62 69 ILE A N 1
ATOM 527 C CA . ILE A 1 69 ? -21.101 2.329 -3.130 1.00 95.62 69 ILE A CA 1
ATOM 528 C C . ILE A 1 69 ? -22.627 2.456 -3.176 1.00 95.62 69 ILE A C 1
ATOM 530 O O . ILE A 1 69 ? -23.258 2.832 -2.186 1.00 95.62 69 ILE A O 1
ATOM 534 N N . SER A 1 70 ? -23.236 2.180 -4.333 1.00 94.44 70 SER A N 1
ATOM 535 C CA . SER A 1 70 ? -24.691 2.258 -4.468 1.00 94.44 70 SER A CA 1
ATOM 536 C C . SER A 1 70 ? -25.388 1.071 -3.781 1.00 94.44 70 SER A C 1
ATOM 538 O O . SER A 1 70 ? -24.801 -0.014 -3.667 1.00 94.44 70 SER A O 1
ATOM 540 N N . PRO A 1 71 ? -26.649 1.232 -3.336 1.00 96.31 71 PRO A N 1
ATOM 541 C CA . PRO A 1 71 ? -27.412 0.147 -2.720 1.00 96.31 71 PRO A CA 1
ATOM 542 C C . PRO A 1 71 ? -27.544 -1.102 -3.600 1.00 96.31 71 PRO A C 1
ATOM 544 O O . PRO A 1 71 ? -27.595 -2.212 -3.078 1.00 96.31 71 PRO A O 1
ATOM 547 N N . GLU A 1 72 ? -27.582 -0.929 -4.920 1.00 95.88 72 GLU A N 1
ATOM 548 C CA . GLU A 1 72 ? -27.728 -2.015 -5.890 1.00 95.88 72 GLU A CA 1
ATOM 549 C C . GLU A 1 72 ? -26.448 -2.851 -6.021 1.00 95.88 72 GLU A C 1
ATOM 551 O O . GLU A 1 72 ? -26.534 -4.061 -6.199 1.00 95.88 72 GLU A O 1
ATOM 556 N N . ALA A 1 73 ? -25.271 -2.226 -5.904 1.00 94.12 73 ALA A N 1
ATOM 557 C CA . ALA A 1 73 ? -23.982 -2.897 -6.086 1.00 94.12 73 ALA A CA 1
ATOM 558 C C . ALA A 1 73 ? -23.418 -3.501 -4.787 1.00 94.12 73 ALA A C 1
ATOM 560 O O . ALA A 1 73 ? -22.703 -4.503 -4.819 1.00 94.12 73 ALA A O 1
ATOM 561 N N . ARG A 1 74 ? -23.730 -2.914 -3.621 1.00 96.31 74 ARG A N 1
ATOM 562 C CA . ARG A 1 74 ? -23.094 -3.307 -2.347 1.00 96.31 74 ARG A CA 1
ATOM 563 C C . ARG A 1 74 ? -23.373 -4.748 -1.926 1.00 96.31 74 ARG A C 1
ATOM 565 O O . ARG A 1 74 ? -22.502 -5.367 -1.325 1.00 96.31 74 ARG A O 1
ATOM 572 N N . GLY A 1 75 ? -24.556 -5.274 -2.255 1.00 97.12 75 GLY A N 1
ATOM 573 C CA . GLY A 1 75 ? -24.939 -6.648 -1.926 1.00 97.12 75 GLY A CA 1
ATOM 574 C C . GLY A 1 75 ? -23.971 -7.661 -2.527 1.00 97.12 75 GLY A C 1
ATOM 575 O O . GLY A 1 75 ? -23.352 -8.430 -1.797 1.00 97.12 75 GLY A O 1
ATOM 576 N N . GLU A 1 76 ? -23.787 -7.588 -3.845 1.00 95.81 76 GLU A N 1
ATOM 577 C CA . GLU A 1 76 ? -22.898 -8.485 -4.585 1.00 95.81 76 GLU A CA 1
ATOM 578 C C . GLU A 1 76 ? -21.432 -8.311 -4.168 1.00 95.81 76 GLU A C 1
ATOM 580 O O . GLU A 1 76 ? -20.719 -9.295 -3.995 1.00 95.81 76 GLU A O 1
ATOM 585 N N . PHE A 1 77 ? -20.981 -7.073 -3.945 1.00 97.38 77 PHE A N 1
ATOM 586 C CA . PHE A 1 77 ? -19.600 -6.814 -3.538 1.00 97.38 77 PHE A CA 1
ATOM 587 C C . PHE A 1 77 ? -19.269 -7.405 -2.159 1.00 97.38 77 PHE A C 1
ATOM 589 O O . PHE A 1 77 ? -18.279 -8.124 -2.008 1.00 97.38 77 PHE A O 1
ATOM 596 N N . PHE A 1 78 ? -20.093 -7.130 -1.143 1.00 97.81 78 PHE A N 1
ATOM 597 C CA . PHE A 1 78 ? -19.799 -7.536 0.233 1.00 97.81 78 PHE A CA 1
ATOM 598 C C . PHE A 1 78 ? -20.130 -9.002 0.537 1.00 97.81 78 PHE A C 1
ATOM 600 O O . PHE A 1 78 ? -19.550 -9.550 1.469 1.00 97.81 78 PHE A O 1
ATOM 607 N N . GLU A 1 79 ? -20.974 -9.677 -0.252 1.00 96.19 79 GLU A N 1
ATOM 608 C CA . GLU A 1 79 ? -21.243 -11.122 -0.111 1.00 96.19 79 GLU A CA 1
ATOM 609 C C . GLU A 1 79 ? -19.956 -11.971 -0.137 1.00 96.19 79 GLU A C 1
ATOM 611 O O . GLU A 1 79 ? -19.839 -13.012 0.531 1.00 96.19 79 GLU A O 1
ATOM 616 N N . TRP A 1 80 ? -18.960 -11.520 -0.900 1.00 96.44 80 TRP A N 1
ATOM 617 C CA . TRP A 1 80 ? -17.703 -12.238 -1.085 1.00 96.44 80 TRP A CA 1
ATOM 618 C C . TRP A 1 80 ? -16.598 -11.825 -0.115 1.00 96.44 80 TRP A C 1
ATOM 620 O O . TRP A 1 80 ? -15.611 -12.547 -0.020 1.00 96.44 80 TRP A O 1
ATOM 630 N N . MET A 1 81 ? -16.792 -10.761 0.667 1.00 97.81 81 MET A N 1
ATOM 631 C CA . MET A 1 81 ? -15.813 -10.276 1.642 1.00 97.81 81 MET A CA 1
ATOM 632 C C . MET A 1 81 ? -16.036 -10.913 3.018 1.00 97.81 81 MET A C 1
ATOM 634 O O . MET A 1 81 ? -17.171 -11.083 3.457 1.00 97.81 81 MET A O 1
ATOM 638 N N . ASP A 1 82 ? -14.960 -11.257 3.728 1.00 98.25 82 ASP A N 1
ATOM 639 C CA . ASP A 1 82 ? -15.045 -11.707 5.126 1.00 98.25 82 ASP A CA 1
ATOM 640 C C . ASP A 1 82 ? -14.970 -10.529 6.108 1.00 98.25 82 ASP A C 1
ATOM 642 O O . ASP A 1 82 ? -15.574 -10.576 7.182 1.00 98.25 82 ASP A O 1
ATOM 646 N N . ALA A 1 83 ? -14.237 -9.472 5.740 1.00 98.38 83 ALA A N 1
ATOM 647 C CA . ALA A 1 83 ? -14.148 -8.253 6.530 1.00 98.38 83 ALA A CA 1
ATOM 648 C C . ALA A 1 83 ? -14.033 -6.974 5.683 1.00 98.38 83 ALA A C 1
ATOM 650 O O . ALA A 1 83 ? -13.623 -7.015 4.522 1.00 98.38 83 ALA A O 1
ATOM 651 N N . ALA A 1 84 ? -14.335 -5.823 6.283 1.00 98.38 84 ALA A N 1
ATOM 652 C CA . ALA A 1 84 ? -14.160 -4.511 5.677 1.00 98.38 84 ALA A CA 1
ATOM 653 C C . ALA A 1 84 ? -13.575 -3.482 6.658 1.00 98.38 84 ALA A C 1
ATOM 655 O O . ALA A 1 84 ? -13.988 -3.390 7.808 1.00 98.38 84 ALA A O 1
ATOM 656 N N . ASN A 1 85 ? -12.645 -2.656 6.193 1.00 98.38 85 ASN A N 1
ATOM 657 C CA . ASN A 1 85 ? -12.280 -1.411 6.858 1.00 98.38 85 ASN A CA 1
ATOM 658 C C . ASN A 1 85 ? -12.853 -0.262 6.025 1.00 98.38 85 ASN A C 1
ATOM 660 O O . ASN A 1 85 ? -12.484 -0.106 4.858 1.00 98.38 85 ASN A O 1
ATOM 664 N N . VAL A 1 86 ? -13.794 0.483 6.606 1.00 98.50 86 VAL A N 1
ATOM 665 C CA . VAL A 1 86 ? -14.511 1.562 5.926 1.00 98.50 86 VAL A CA 1
ATOM 666 C C . VAL A 1 86 ? -14.006 2.912 6.419 1.00 98.50 86 VAL A C 1
ATOM 668 O O . VAL A 1 86 ? -14.126 3.250 7.598 1.00 98.50 86 VAL A O 1
ATOM 671 N N . ASP A 1 87 ? -13.482 3.719 5.503 1.00 97.44 87 ASP A N 1
ATOM 672 C CA . ASP A 1 87 ? -13.021 5.066 5.820 1.00 97.44 87 ASP A CA 1
ATOM 673 C C . ASP A 1 87 ? -14.198 6.048 5.948 1.00 97.44 87 ASP A C 1
ATOM 675 O O . ASP A 1 87 ? -14.678 6.602 4.949 1.00 97.44 87 ASP A O 1
ATOM 679 N N . LEU A 1 88 ? -14.597 6.366 7.179 1.00 98.19 88 LEU A N 1
ATOM 680 C CA . LEU A 1 88 ? -15.482 7.494 7.464 1.00 98.19 88 LEU A CA 1
ATOM 681 C C . LEU A 1 88 ? -14.631 8.765 7.575 1.00 98.19 88 LEU A C 1
ATOM 683 O O . LEU A 1 88 ? -14.166 9.151 8.644 1.00 98.19 88 LEU A O 1
ATOM 687 N N . LYS A 1 89 ? -14.366 9.397 6.428 1.00 97.25 89 LYS A N 1
ATOM 688 C CA . LYS A 1 89 ? -13.339 10.445 6.278 1.00 97.25 89 LYS A CA 1
ATOM 689 C C . LYS A 1 89 ? -13.632 11.733 7.045 1.00 97.25 89 LYS A C 1
ATOM 691 O O . LYS A 1 89 ? -12.703 12.429 7.423 1.00 97.25 89 LYS A O 1
ATOM 696 N N . ALA A 1 90 ? -14.898 12.052 7.269 1.00 97.81 90 ALA A N 1
ATOM 697 C CA . ALA A 1 90 ? -15.351 13.191 8.064 1.00 97.81 90 ALA A CA 1
ATOM 698 C C . ALA A 1 90 ? -16.809 12.975 8.484 1.00 97.81 90 ALA A C 1
ATOM 700 O O . ALA A 1 90 ? -17.452 12.019 8.034 1.00 97.81 90 ALA A O 1
ATOM 701 N N . PHE A 1 91 ? -17.350 13.891 9.286 1.00 97.88 91 PHE A N 1
ATOM 702 C CA . PHE A 1 91 ? -18.757 13.910 9.684 1.00 97.88 91 PHE A CA 1
ATOM 703 C C . PHE A 1 91 ? -19.469 15.206 9.268 1.00 97.88 91 PHE A C 1
ATOM 705 O O . PHE A 1 91 ? -20.395 15.696 9.922 1.00 97.88 91 PHE A O 1
ATOM 712 N N . THR A 1 92 ? -19.026 15.770 8.143 1.00 96.31 92 THR A N 1
ATOM 713 C CA . THR A 1 92 ? -19.643 16.916 7.476 1.00 96.31 92 THR A CA 1
ATOM 714 C C . THR A 1 92 ? -19.671 16.706 5.965 1.00 96.31 92 THR A C 1
ATOM 716 O O . THR A 1 92 ? -18.680 16.340 5.342 1.00 96.31 92 THR A O 1
ATOM 719 N N . ASP A 1 93 ? -20.808 16.989 5.332 1.00 94.31 93 ASP A N 1
ATOM 720 C CA . ASP A 1 93 ? -20.963 16.849 3.875 1.00 94.31 93 ASP A CA 1
ATOM 721 C C . ASP A 1 93 ? -20.111 17.870 3.085 1.00 94.31 93 ASP A C 1
ATOM 723 O O . ASP A 1 93 ? -19.804 17.684 1.909 1.00 94.31 93 ASP A O 1
ATOM 727 N N . GLU A 1 94 ? -19.699 18.965 3.730 1.00 95.62 94 GLU A N 1
ATOM 728 C CA . GLU A 1 94 ? -18.763 19.940 3.165 1.00 95.62 94 GLU A CA 1
ATOM 729 C C . GLU A 1 94 ? -17.386 19.332 2.886 1.00 95.62 94 GLU A C 1
ATOM 731 O O . GLU A 1 94 ? -16.879 19.505 1.773 1.00 95.62 94 GLU A O 1
ATOM 736 N N . PHE A 1 95 ? -16.825 18.583 3.841 1.00 96.56 95 PHE A N 1
ATOM 737 C CA . PHE A 1 95 ? -15.556 17.885 3.654 1.00 96.56 95 PHE A CA 1
ATOM 738 C C . PHE A 1 95 ? -15.627 16.948 2.444 1.00 96.56 95 PHE A C 1
ATOM 740 O O . PHE A 1 95 ? -14.774 17.014 1.559 1.00 96.56 95 PHE A O 1
ATOM 747 N N . TYR A 1 96 ? -16.674 16.118 2.347 1.00 94.56 96 TYR A N 1
ATOM 748 C CA . TYR A 1 96 ? -16.800 15.155 1.248 1.00 94.56 96 TYR A CA 1
ATOM 749 C C . TYR A 1 96 ? -16.872 15.851 -0.110 1.00 94.56 96 TYR A C 1
ATOM 751 O O . TYR A 1 96 ? -16.153 15.453 -1.030 1.00 94.56 96 TYR A O 1
ATOM 759 N N . ARG A 1 97 ? -17.649 16.934 -0.231 1.00 90.69 97 ARG A N 1
ATOM 760 C CA . ARG A 1 97 ? -17.738 17.703 -1.479 1.00 90.69 97 ARG A CA 1
ATOM 761 C C . ARG A 1 97 ? -16.415 18.351 -1.876 1.00 90.69 97 ARG A C 1
ATOM 763 O O . ARG A 1 97 ? -16.084 18.341 -3.057 1.00 90.69 97 ARG A O 1
ATOM 770 N N . LYS A 1 98 ? -15.684 18.926 -0.916 1.00 90.62 98 LYS A N 1
ATOM 771 C CA . LYS A 1 98 ? -14.452 19.685 -1.181 1.00 90.62 98 LYS A CA 1
ATOM 772 C C . LYS A 1 98 ? -13.232 18.791 -1.384 1.00 90.62 98 LYS A C 1
ATOM 774 O O . LYS A 1 98 ? -12.492 18.991 -2.339 1.00 90.62 98 LYS A O 1
ATOM 779 N N . GLN A 1 99 ? -13.030 17.825 -0.491 1.00 88.12 99 GLN A N 1
ATOM 780 C CA . GLN A 1 99 ? -11.802 17.028 -0.436 1.00 88.12 99 GLN A CA 1
ATOM 781 C C . GLN A 1 99 ? -11.881 15.762 -1.291 1.00 88.12 99 GLN A C 1
ATOM 783 O O . GLN A 1 99 ? -10.877 15.318 -1.845 1.00 88.12 99 GLN A O 1
ATOM 788 N N . THR A 1 100 ? -13.074 15.173 -1.417 1.00 87.88 100 THR A N 1
ATOM 789 C CA . THR A 1 100 ? -13.246 13.858 -2.066 1.00 87.88 100 THR A CA 1
ATOM 790 C C . THR A 1 100 ? -14.167 13.877 -3.282 1.00 87.88 100 THR A C 1
ATOM 792 O O . THR A 1 100 ? -14.278 12.863 -3.962 1.00 87.88 100 THR A O 1
ATOM 795 N N . PHE A 1 101 ? -14.820 15.010 -3.561 1.00 90.75 101 PHE A N 1
ATOM 796 C CA . PHE A 1 101 ? -15.833 15.154 -4.612 1.00 90.75 101 PHE A CA 1
ATOM 797 C C . PHE A 1 101 ? -16.983 14.139 -4.498 1.00 90.75 101 PHE A C 1
ATOM 799 O O . PHE A 1 101 ? -17.523 13.674 -5.499 1.00 90.75 101 PHE A O 1
ATOM 806 N N . SER A 1 102 ? -17.364 13.800 -3.266 1.00 92.31 102 SER A N 1
ATOM 807 C CA . SER A 1 102 ? -18.414 12.824 -2.964 1.00 92.31 102 SER A CA 1
ATOM 808 C C . SER A 1 102 ? -19.387 13.361 -1.904 1.00 92.31 102 SER A C 1
ATOM 810 O O . SER A 1 102 ? -19.421 14.569 -1.644 1.00 92.31 102 SER A O 1
ATOM 812 N N . ARG A 1 103 ? -20.221 12.489 -1.325 1.00 94.94 103 ARG A N 1
ATOM 813 C CA . ARG A 1 103 ? -21.228 12.816 -0.300 1.00 94.94 103 ARG A CA 1
ATOM 814 C C . ARG A 1 103 ? -21.104 11.862 0.883 1.00 94.94 103 ARG A C 1
ATOM 816 O O . ARG A 1 103 ? -20.742 10.705 0.702 1.00 94.94 103 ARG A O 1
ATOM 823 N N . ILE A 1 104 ? -21.453 12.330 2.077 1.00 97.69 104 ILE A N 1
ATOM 824 C CA . ILE A 1 104 ? -21.383 11.492 3.283 1.00 97.69 104 ILE A CA 1
ATOM 825 C C . ILE A 1 104 ? -22.510 10.446 3.346 1.00 97.69 104 ILE A C 1
ATOM 827 O O . ILE A 1 104 ? -22.283 9.324 3.794 1.00 97.69 104 ILE A O 1
ATOM 831 N N . ASP A 1 105 ? -23.712 10.782 2.863 1.00 97.62 105 ASP A N 1
ATOM 832 C CA . ASP A 1 105 ? -24.907 9.945 3.044 1.00 97.62 105 ASP A CA 1
ATOM 833 C C . ASP A 1 105 ? -24.750 8.503 2.520 1.00 97.62 105 ASP A C 1
ATOM 835 O O . ASP A 1 105 ? -25.102 7.584 3.262 1.00 97.62 105 ASP A O 1
ATOM 839 N N . PRO A 1 106 ? -24.177 8.249 1.320 1.00 97.44 106 PRO A N 1
ATOM 840 C CA . PRO A 1 106 ? -23.971 6.880 0.835 1.00 97.44 106 PRO A CA 1
ATOM 841 C C . PRO A 1 106 ? -23.013 6.049 1.701 1.00 97.44 106 PRO A C 1
ATOM 843 O O . PRO A 1 106 ? -23.196 4.839 1.834 1.00 97.44 106 PRO A O 1
ATOM 846 N N . VAL A 1 107 ? -22.019 6.686 2.332 1.00 98.19 107 VAL A N 1
ATOM 847 C CA . VAL A 1 107 ? -21.082 6.004 3.242 1.00 98.19 107 VAL A CA 1
ATOM 848 C C . VAL A 1 107 ? -21.801 5.593 4.526 1.00 98.19 107 VAL A C 1
ATOM 850 O O . VAL A 1 107 ? -21.693 4.448 4.964 1.00 98.19 107 VAL A O 1
ATOM 853 N N . LEU A 1 108 ? -22.596 6.501 5.106 1.00 98.62 108 LEU A N 1
ATOM 854 C CA . LEU A 1 108 ? -23.392 6.211 6.303 1.00 98.62 108 LEU A CA 1
ATOM 855 C C . LEU A 1 108 ? -24.442 5.127 6.043 1.00 98.62 108 LEU A C 1
ATOM 857 O O . LEU A 1 108 ? -24.675 4.278 6.903 1.00 98.62 108 LEU A O 1
ATOM 861 N N . ASP A 1 109 ? -25.072 5.146 4.868 1.00 98.50 109 ASP A N 1
ATOM 862 C CA . ASP A 1 109 ? -26.029 4.117 4.466 1.00 98.50 109 ASP A CA 1
ATOM 863 C C . ASP A 1 109 ? -25.357 2.747 4.289 1.00 98.50 109 ASP A C 1
ATOM 865 O O . ASP A 1 109 ? -25.881 1.736 4.753 1.00 98.50 109 ASP A O 1
ATOM 869 N N . THR A 1 110 ? -24.155 2.707 3.708 1.00 98.50 110 THR A N 1
ATOM 870 C CA . THR A 1 110 ? -23.363 1.473 3.583 1.00 98.50 110 THR A CA 1
ATOM 871 C C . THR A 1 110 ? -22.970 0.902 4.943 1.00 98.50 110 THR A C 1
ATOM 873 O O . THR A 1 110 ? -23.139 -0.293 5.165 1.00 98.50 110 THR A O 1
ATOM 876 N N . LEU A 1 111 ? -22.523 1.736 5.886 1.00 98.69 111 LEU A N 1
ATOM 877 C CA . LEU A 1 111 ? -22.206 1.304 7.254 1.00 98.69 111 LEU A CA 1
ATOM 878 C C . LEU A 1 111 ? -23.434 0.746 7.993 1.00 98.69 111 LEU A C 1
ATOM 880 O O . LEU A 1 111 ? -23.336 -0.288 8.656 1.00 98.69 111 LEU A O 1
ATOM 884 N N . ARG A 1 112 ? -24.603 1.390 7.851 1.00 98.69 112 ARG A N 1
ATOM 885 C CA . ARG A 1 112 ? -25.874 0.865 8.387 1.00 98.69 112 ARG A CA 1
ATOM 886 C C . ARG A 1 112 ? -26.191 -0.503 7.808 1.00 98.69 112 ARG A C 1
ATOM 888 O O . ARG A 1 112 ? -26.516 -1.422 8.551 1.00 98.69 112 ARG A O 1
ATOM 895 N N . TRP A 1 113 ? -26.092 -0.628 6.492 1.00 98.56 113 TRP A N 1
ATOM 896 C CA . TRP A 1 113 ? -26.393 -1.870 5.802 1.00 98.56 113 TRP A CA 1
ATOM 897 C C . TRP A 1 113 ? -25.429 -2.994 6.197 1.00 98.56 113 TRP A C 1
ATOM 899 O O . TRP A 1 113 ? -25.889 -4.078 6.536 1.00 98.56 113 TRP A O 1
ATOM 909 N N . LEU A 1 114 ? -24.119 -2.728 6.268 1.00 98.44 114 LEU A N 1
ATOM 910 C CA . LEU A 1 114 ? -23.131 -3.703 6.748 1.00 98.44 114 LEU A CA 1
ATOM 911 C C . LEU A 1 114 ? -23.497 -4.232 8.136 1.00 98.44 114 LEU A C 1
ATOM 913 O O . LEU A 1 114 ? -23.466 -5.442 8.355 1.00 98.44 114 LEU A O 1
ATOM 917 N N . LYS A 1 115 ? -23.891 -3.338 9.050 1.00 98.06 115 LYS A N 1
ATOM 918 C CA . LYS A 1 115 ? -24.259 -3.707 10.417 1.00 98.06 115 LYS A CA 1
ATOM 919 C C . LYS A 1 115 ? -25.532 -4.541 10.512 1.00 98.06 115 LYS A C 1
ATOM 921 O O . LYS A 1 115 ? -25.576 -5.465 11.322 1.00 98.06 115 LYS A O 1
ATOM 926 N N . HIS A 1 116 ? -26.573 -4.149 9.784 1.00 97.88 116 HIS A N 1
ATOM 927 C CA . HIS A 1 116 ? -27.929 -4.661 10.007 1.00 97.88 116 HIS A CA 1
ATOM 928 C C . HIS A 1 116 ? -28.323 -5.776 9.039 1.00 97.88 116 HIS A C 1
ATOM 930 O O . HIS A 1 116 ? -29.169 -6.595 9.380 1.00 97.88 116 HIS A O 1
ATOM 936 N N . GLU A 1 117 ? -27.690 -5.841 7.869 1.00 97.81 117 GLU A N 1
ATOM 937 C CA . GLU A 1 117 ? -28.095 -6.728 6.772 1.00 97.81 117 GLU A CA 1
ATOM 938 C C . GLU A 1 117 ? -27.030 -7.778 6.414 1.00 97.81 117 GLU A C 1
ATOM 940 O O . GLU A 1 117 ? -27.264 -8.620 5.547 1.00 97.81 117 GLU A O 1
ATOM 945 N N . THR A 1 118 ? -25.853 -7.756 7.055 1.00 97.56 118 THR A N 1
ATOM 946 C CA . THR A 1 118 ? -24.750 -8.676 6.732 1.00 97.56 118 THR A CA 1
ATOM 947 C C . THR A 1 118 ? -24.072 -9.266 7.967 1.00 97.56 118 THR A C 1
ATOM 949 O O . THR A 1 118 ? -24.230 -8.776 9.081 1.00 97.56 118 THR A O 1
ATOM 952 N N . ASN A 1 119 ? -23.266 -10.309 7.744 1.00 95.69 119 ASN A N 1
ATOM 953 C CA . ASN A 1 119 ? -22.341 -10.864 8.739 1.00 95.69 119 ASN A CA 1
ATOM 954 C C . ASN A 1 119 ? -20.876 -10.482 8.459 1.00 95.69 119 ASN A C 1
ATOM 956 O O . ASN A 1 119 ? -19.969 -11.096 9.021 1.00 95.69 119 ASN A O 1
ATOM 960 N N . VAL A 1 120 ? -20.628 -9.524 7.560 1.00 97.88 120 VAL A N 1
ATOM 961 C CA . VAL A 1 120 ? -19.269 -9.067 7.248 1.00 97.88 120 VAL A CA 1
ATOM 962 C C . VAL A 1 120 ? -18.719 -8.348 8.474 1.00 97.88 120 VAL A C 1
ATOM 964 O O . VAL A 1 120 ? -19.340 -7.412 8.980 1.00 97.88 120 VAL A O 1
ATOM 967 N N . TRP A 1 121 ? -17.555 -8.776 8.969 1.00 98.31 121 TRP A N 1
ATOM 968 C CA . TRP A 1 121 ? -16.887 -8.044 10.044 1.00 98.31 121 TRP A CA 1
ATOM 969 C C . TRP A 1 12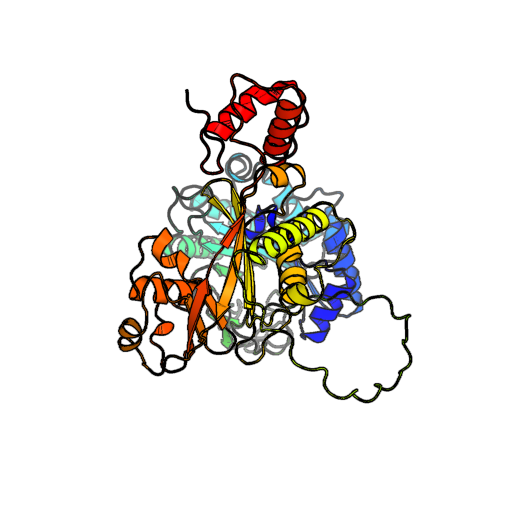1 ? -16.457 -6.679 9.519 1.00 98.31 121 TRP A C 1
ATOM 971 O O . TRP A 1 121 ? -15.843 -6.612 8.459 1.00 98.31 121 TRP A O 1
ATOM 981 N N . PHE A 1 122 ? -16.735 -5.587 10.223 1.00 98.56 122 PHE A N 1
ATOM 982 C CA . PHE A 1 122 ? -16.248 -4.294 9.762 1.00 98.56 122 PHE A CA 1
ATOM 983 C C . PHE A 1 122 ? -15.786 -3.377 10.880 1.00 98.56 122 PHE A C 1
ATOM 985 O O . PHE A 1 122 ? -16.260 -3.434 12.013 1.00 98.56 122 PHE A O 1
ATOM 992 N N . GLU A 1 123 ? -14.852 -2.513 10.506 1.00 98.62 123 GLU A N 1
ATOM 993 C CA . GLU A 1 123 ? -14.245 -1.500 11.358 1.00 98.62 123 GLU A CA 1
ATOM 994 C C . GLU A 1 123 ? -14.250 -0.158 10.627 1.00 98.62 123 GLU A C 1
ATOM 996 O O . GLU A 1 123 ? -14.279 -0.109 9.393 1.00 98.62 123 GLU A O 1
ATOM 1001 N N . ILE A 1 124 ? -14.228 0.936 11.387 1.00 98.75 124 ILE A N 1
ATOM 1002 C CA . ILE A 1 124 ? -14.272 2.294 10.846 1.00 98.75 124 ILE A CA 1
ATOM 1003 C C . ILE A 1 124 ? -12.921 2.964 11.053 1.00 98.75 124 ILE A C 1
ATOM 1005 O O . ILE A 1 124 ? -12.422 3.014 12.176 1.00 98.75 124 ILE A O 1
ATOM 1009 N N . THR A 1 125 ? -12.367 3.549 9.993 1.00 98.50 125 THR A N 1
ATOM 1010 C CA . THR A 1 125 ? -11.183 4.411 10.088 1.00 98.50 125 THR A CA 1
ATOM 1011 C C . THR A 1 125 ? -11.547 5.862 9.808 1.00 98.50 125 THR A C 1
ATOM 1013 O O . THR A 1 125 ? -12.205 6.179 8.820 1.00 98.50 125 THR A O 1
ATOM 1016 N N . ASN A 1 126 ? -11.080 6.765 10.663 1.00 98.50 126 ASN A N 1
ATOM 1017 C CA . ASN A 1 126 ? -11.133 8.203 10.466 1.00 98.50 126 ASN A CA 1
ATOM 1018 C C . ASN A 1 126 ? -9.703 8.768 10.497 1.00 98.50 126 ASN A C 1
ATOM 1020 O O . ASN A 1 126 ? -9.038 8.793 11.534 1.00 98.50 126 ASN A O 1
ATOM 1024 N N . LEU A 1 127 ? -9.205 9.183 9.331 1.00 97.69 127 LEU A N 1
ATOM 1025 C CA . LEU A 1 127 ? -7.946 9.918 9.213 1.00 97.69 127 LEU A CA 1
ATOM 1026 C C . LEU A 1 127 ? -8.194 11.369 9.627 1.00 97.69 127 LEU A C 1
ATOM 1028 O O . LEU A 1 127 ? -8.912 12.091 8.932 1.00 97.69 127 LEU A O 1
ATOM 1032 N N . ILE A 1 128 ? -7.609 11.796 10.742 1.00 98.19 128 ILE A N 1
ATOM 1033 C CA . ILE A 1 128 ? -7.769 13.167 11.227 1.00 98.19 128 ILE A CA 1
ATOM 1034 C C . ILE A 1 128 ? -6.818 14.074 10.447 1.00 98.19 128 ILE A C 1
ATOM 1036 O O . ILE A 1 128 ? -5.630 13.804 10.381 1.00 98.19 128 ILE A O 1
ATOM 1040 N N . ILE A 1 129 ? -7.324 15.152 9.861 1.00 97.56 129 ILE A N 1
ATOM 1041 C CA . ILE A 1 129 ? -6.586 16.143 9.079 1.00 97.56 129 ILE A CA 1
ATOM 1042 C C . ILE A 1 129 ? -6.759 17.502 9.772 1.00 97.56 129 ILE A C 1
ATOM 1044 O O . ILE A 1 129 ? -7.883 18.015 9.837 1.00 97.56 129 ILE A O 1
ATOM 1048 N N . PRO A 1 130 ? -5.669 18.114 10.275 1.00 96.62 130 PRO A N 1
ATOM 1049 C CA . PRO A 1 130 ? -5.758 19.371 11.007 1.00 96.62 130 PRO A CA 1
ATOM 1050 C C . PRO A 1 130 ? -6.432 20.502 10.225 1.00 96.62 130 PRO A C 1
ATOM 1052 O O . PRO A 1 130 ? -6.036 20.828 9.102 1.00 96.62 130 PRO A O 1
ATOM 1055 N N . GLY A 1 131 ? -7.432 21.131 10.843 1.00 94.75 131 GLY A N 1
ATOM 1056 C CA . GLY A 1 131 ? -8.227 22.208 10.260 1.00 94.75 131 GLY A CA 1
ATOM 1057 C C . GLY A 1 131 ? -9.258 21.765 9.217 1.00 94.75 131 GLY A C 1
ATOM 1058 O O . GLY A 1 131 ? -9.831 22.635 8.566 1.00 94.75 131 GLY A O 1
ATOM 1059 N N . GLU A 1 132 ? -9.476 20.461 9.024 1.00 96.06 132 GLU A N 1
ATOM 1060 C CA . GLU A 1 132 ? -10.484 19.932 8.091 1.00 96.06 132 GLU A CA 1
ATOM 1061 C C . GLU A 1 132 ? -11.568 19.107 8.799 1.00 96.06 132 GLU A C 1
ATOM 1063 O O . GLU A 1 132 ? -12.747 19.331 8.546 1.00 96.06 132 GLU A O 1
ATOM 1068 N N . ASN A 1 133 ? -11.192 18.169 9.676 1.00 97.25 133 ASN A N 1
ATOM 1069 C CA . ASN A 1 133 ? -12.132 17.285 10.389 1.00 97.25 133 ASN A CA 1
ATOM 1070 C C . ASN A 1 133 ? -11.716 17.009 11.853 1.00 97.25 133 ASN A C 1
ATOM 1072 O O . ASN A 1 133 ? -12.217 16.080 12.479 1.00 97.25 133 ASN A O 1
ATOM 1076 N N . ASP A 1 134 ? -10.792 17.799 12.408 1.00 97.19 134 ASP A N 1
ATOM 1077 C CA . ASP A 1 134 ? -10.194 17.601 13.736 1.00 97.19 134 ASP A CA 1
ATOM 1078 C C . ASP A 1 134 ? -10.936 18.325 14.872 1.00 97.19 134 ASP A C 1
ATOM 1080 O O . ASP A 1 134 ? -10.439 18.411 15.997 1.00 97.19 134 ASP A O 1
ATOM 1084 N N . SER A 1 135 ? -12.133 18.856 14.603 1.00 97.94 135 SER A N 1
ATOM 1085 C CA . SER A 1 135 ? -12.907 19.547 15.633 1.00 97.94 135 SER A CA 1
ATOM 1086 C C . SER A 1 135 ? -13.523 18.555 16.641 1.00 97.94 135 SER A C 1
ATOM 1088 O O . SER A 1 135 ? -14.110 17.540 16.238 1.00 97.94 135 SER A O 1
ATOM 1090 N N . PRO A 1 136 ? -13.466 18.846 17.958 1.00 97.94 136 PRO A N 1
ATOM 1091 C CA . PRO A 1 136 ? -14.098 18.005 18.977 1.00 97.94 136 PRO A CA 1
ATOM 1092 C C . PRO A 1 136 ? -15.603 17.811 18.755 1.00 97.94 136 PRO A C 1
ATOM 1094 O O . PRO A 1 136 ? -16.115 16.706 18.923 1.00 97.94 136 PRO A O 1
ATOM 1097 N N . ASP A 1 137 ? -16.309 18.860 18.321 1.00 98.12 137 ASP A N 1
ATOM 1098 C CA . ASP A 1 137 ? -17.751 18.803 18.056 1.00 98.12 137 ASP A CA 1
ATOM 1099 C C . ASP A 1 137 ? -18.096 17.885 16.877 1.00 98.12 137 ASP A C 1
ATOM 1101 O O . ASP A 1 137 ? -19.122 17.205 16.898 1.00 98.12 137 ASP A O 1
ATOM 1105 N N . GLU A 1 138 ? -17.268 17.854 15.831 1.00 98.12 138 GLU A N 1
ATOM 1106 C CA . GLU A 1 138 ? -17.464 16.926 14.716 1.00 98.12 138 GLU A CA 1
ATOM 1107 C C . GLU A 1 138 ? -17.203 15.484 15.137 1.00 98.12 138 GLU A C 1
ATOM 1109 O O . GLU A 1 138 ? -18.034 14.616 14.864 1.00 98.12 138 GLU A O 1
ATOM 1114 N N . THR A 1 139 ? -16.116 15.253 15.878 1.00 98.56 139 THR A N 1
ATOM 1115 C CA . THR A 1 139 ? -15.800 13.936 16.446 1.00 98.56 139 THR A CA 1
ATOM 1116 C C . THR A 1 139 ? -16.948 13.433 17.314 1.00 98.56 139 THR A C 1
ATOM 1118 O O . THR A 1 139 ? -17.380 12.292 17.171 1.00 98.56 139 THR A O 1
ATOM 1121 N N . LYS A 1 140 ? -17.506 14.305 18.159 1.00 98.56 140 LYS A N 1
ATOM 1122 C CA . LYS A 1 140 ? -18.660 14.000 19.001 1.00 98.56 140 LYS A CA 1
ATOM 1123 C C . LYS A 1 140 ? -19.865 13.535 18.184 1.00 98.56 140 LYS A C 1
ATOM 1125 O O . LYS A 1 140 ? -20.383 12.454 18.440 1.00 98.56 140 LYS A O 1
ATOM 1130 N N . ARG A 1 141 ? -20.273 14.304 17.166 1.00 98.56 141 ARG A N 1
ATOM 1131 C CA . ARG A 1 141 ? -21.412 13.938 16.302 1.00 98.56 141 ARG A CA 1
ATOM 1132 C C . ARG A 1 141 ? -21.192 12.604 15.587 1.00 98.56 141 ARG A C 1
ATOM 1134 O O . ARG A 1 141 ? -22.136 11.832 15.445 1.00 98.56 141 ARG A O 1
ATOM 1141 N N . MET A 1 142 ? -19.960 12.339 15.149 1.00 98.69 142 MET A N 1
ATOM 1142 C CA . MET A 1 142 ? -19.596 11.056 14.552 1.00 98.69 142 MET A CA 1
ATOM 1143 C C . MET A 1 142 ? -19.760 9.913 15.555 1.00 98.69 142 MET A C 1
ATOM 1145 O O . MET A 1 142 ? -20.362 8.895 15.223 1.00 98.69 142 MET A O 1
ATOM 1149 N N . CYS A 1 143 ? -19.256 10.088 16.778 1.00 98.75 143 CYS A N 1
ATOM 1150 C CA . CYS A 1 143 ? -19.318 9.070 17.823 1.00 98.75 143 CYS A CA 1
ATOM 1151 C C . CYS A 1 143 ? -20.756 8.802 18.280 1.00 98.75 143 CYS A C 1
ATOM 1153 O O . CYS A 1 143 ? -21.131 7.637 18.380 1.00 98.75 143 CYS A O 1
ATOM 1155 N N . ASP A 1 144 ? -21.567 9.851 18.466 1.00 98.50 144 ASP A N 1
ATOM 1156 C CA . ASP A 1 144 ? -23.009 9.740 18.731 1.00 98.50 144 ASP A CA 1
ATOM 1157 C C . ASP A 1 144 ? -23.683 8.877 17.658 1.00 98.50 144 ASP A C 1
ATOM 1159 O O . ASP A 1 144 ? -24.361 7.896 17.955 1.00 98.50 144 ASP A O 1
ATOM 1163 N N . TRP A 1 145 ? -23.434 9.187 16.382 1.00 98.69 145 TRP A N 1
ATOM 1164 C CA . TRP A 1 145 ? -24.034 8.442 15.283 1.00 98.69 145 TRP A CA 1
ATOM 1165 C C . TRP A 1 145 ? -23.567 6.984 15.219 1.00 98.69 145 TRP A C 1
ATOM 1167 O O . TRP A 1 145 ? -24.402 6.097 15.028 1.00 98.69 145 TRP A O 1
ATOM 1177 N N . VAL A 1 146 ? -22.264 6.719 15.381 1.00 98.69 146 VAL A N 1
ATOM 1178 C CA . VAL A 1 146 ? -21.710 5.354 15.390 1.00 98.69 146 VAL A CA 1
ATOM 1179 C C . VAL A 1 146 ? -22.317 4.546 16.534 1.00 98.69 146 VAL A C 1
ATOM 1181 O O . VAL A 1 146 ? -22.815 3.445 16.298 1.00 98.69 146 VAL A O 1
ATOM 1184 N N . HIS A 1 147 ? -22.337 5.097 17.748 1.00 98.44 147 HIS A N 1
ATOM 1185 C CA . HIS A 1 147 ? -22.909 4.437 18.915 1.00 98.44 147 HIS A CA 1
ATOM 1186 C C . HIS A 1 147 ? -24.399 4.127 18.712 1.00 98.44 147 HIS A C 1
ATOM 1188 O O . HIS A 1 147 ? -24.809 2.973 18.840 1.00 98.44 147 HIS A O 1
ATOM 1194 N N . ASP A 1 148 ? -25.194 5.129 18.335 1.00 98.31 148 ASP A N 1
ATOM 1195 C CA . ASP A 1 148 ? -26.651 5.005 18.259 1.00 98.31 148 ASP A CA 1
ATOM 1196 C C . ASP A 1 148 ? -27.112 4.148 17.075 1.00 98.31 148 ASP A C 1
ATOM 1198 O O . ASP A 1 148 ? -28.139 3.473 17.147 1.00 98.31 148 ASP A O 1
ATOM 1202 N N . THR A 1 149 ? -26.356 4.164 15.975 1.00 98.31 149 THR A N 1
ATOM 1203 C CA . THR A 1 149 ? -26.756 3.507 14.725 1.00 98.31 149 THR A CA 1
ATOM 1204 C C . THR A 1 149 ? -26.123 2.130 14.549 1.00 98.31 149 THR A C 1
ATOM 1206 O O . THR A 1 149 ? -26.773 1.218 14.031 1.00 98.31 149 THR A O 1
ATOM 1209 N N . LEU A 1 150 ? -24.849 1.978 14.922 1.00 98.38 150 LEU A N 1
ATOM 1210 C CA . LEU A 1 150 ? -24.055 0.772 14.660 1.00 98.38 150 LEU A CA 1
ATOM 1211 C C . LEU A 1 150 ? -23.766 -0.035 15.935 1.00 98.38 150 LEU A C 1
ATOM 1213 O O . LEU A 1 150 ? -23.526 -1.246 15.870 1.00 98.38 150 LEU A O 1
ATOM 1217 N N . GLY A 1 151 ? -23.846 0.620 17.093 1.00 97.94 151 GLY A N 1
ATOM 1218 C CA . GLY A 1 151 ? -23.626 0.037 18.407 1.00 97.94 151 GLY A CA 1
ATOM 1219 C C . GLY A 1 151 ? -22.199 0.218 18.922 1.00 97.94 151 GLY A C 1
ATOM 1220 O O . GLY A 1 151 ? -21.242 0.381 18.169 1.00 97.94 151 GLY A O 1
ATOM 1221 N N . ALA A 1 152 ? -22.063 0.109 20.241 1.00 97.56 152 ALA A N 1
ATOM 1222 C CA . ALA A 1 152 ? -20.822 0.323 20.988 1.00 97.56 152 ALA A CA 1
ATOM 1223 C C . ALA A 1 152 ? -19.655 -0.631 20.646 1.00 97.56 152 ALA A C 1
ATOM 1225 O O . ALA A 1 152 ? -18.520 -0.369 21.044 1.00 97.56 152 ALA A O 1
ATOM 1226 N N . ASP A 1 153 ? -19.927 -1.741 19.955 1.00 97.12 153 ASP A N 1
ATOM 1227 C CA . ASP A 1 153 ? -18.941 -2.785 19.644 1.00 97.12 153 ASP A CA 1
ATOM 1228 C C . ASP A 1 153 ? -18.237 -2.616 18.299 1.00 97.12 153 ASP A C 1
ATOM 1230 O O . ASP A 1 153 ? -17.311 -3.374 18.026 1.00 97.12 153 ASP A O 1
ATOM 1234 N N . VAL A 1 154 ? -18.664 -1.673 17.452 1.00 98.06 154 VAL A N 1
ATOM 1235 C CA . VAL A 1 154 ? -17.999 -1.437 16.163 1.00 98.06 154 VAL A CA 1
ATOM 1236 C C . VAL A 1 154 ? -16.680 -0.702 16.406 1.00 98.06 154 VAL A C 1
ATOM 1238 O O . VAL A 1 154 ? -16.713 0.414 16.933 1.00 98.06 154 VAL A O 1
ATOM 1241 N N . PRO A 1 155 ? -15.524 -1.285 16.035 1.00 98.44 155 PRO A N 1
ATOM 1242 C CA . PRO A 1 155 ? -14.237 -0.638 16.240 1.00 98.44 155 PRO A CA 1
ATOM 1243 C C . PRO A 1 155 ? -14.095 0.672 15.472 1.00 98.44 155 PRO A C 1
ATOM 1245 O O . PRO A 1 155 ? -14.449 0.755 14.292 1.00 98.44 155 PRO A O 1
ATOM 1248 N N . LEU A 1 156 ? -13.515 1.672 16.136 1.00 98.69 156 LEU A N 1
ATOM 1249 C CA . LEU A 1 156 ? -13.229 2.983 15.562 1.00 98.69 156 LEU A CA 1
ATOM 1250 C C . LEU A 1 156 ? -11.740 3.319 15.693 1.00 98.69 156 LEU A C 1
ATOM 1252 O O . LEU A 1 156 ? -11.173 3.298 16.785 1.00 98.69 156 LEU A O 1
ATOM 1256 N N . HIS A 1 157 ? -11.113 3.670 14.576 1.00 98.56 157 HIS A N 1
ATOM 1257 C CA . HIS A 1 157 ? -9.699 4.024 14.496 1.00 98.56 157 HIS A CA 1
ATOM 1258 C C . HIS A 1 157 ? -9.541 5.496 14.147 1.00 98.56 157 HIS A C 1
ATOM 1260 O O . HIS A 1 157 ? -10.000 5.933 13.094 1.00 98.56 157 HIS A O 1
ATOM 1266 N N . PHE A 1 158 ? -8.824 6.245 14.979 1.00 98.69 158 PHE A N 1
ATOM 1267 C CA . PHE A 1 158 ? -8.369 7.595 14.655 1.00 98.69 158 PHE A CA 1
ATOM 1268 C C . PHE A 1 158 ? -6.911 7.544 14.215 1.00 98.69 158 PHE A C 1
ATOM 1270 O O . PHE A 1 158 ? -6.035 7.147 14.982 1.00 98.69 158 PHE A O 1
ATOM 1277 N N . THR A 1 159 ? -6.619 7.929 12.977 1.00 97.50 159 THR A N 1
ATOM 1278 C CA . THR A 1 159 ? -5.260 7.828 12.426 1.00 97.50 159 THR A CA 1
ATOM 1279 C C . THR A 1 159 ? -4.661 9.199 12.140 1.00 97.50 159 THR A C 1
ATOM 1281 O O . THR A 1 159 ? -5.370 10.128 11.751 1.00 97.50 159 THR A O 1
ATOM 1284 N N . ALA A 1 160 ? -3.350 9.340 12.363 1.00 96.88 160 ALA A N 1
ATOM 1285 C CA . ALA A 1 160 ? -2.632 10.577 12.060 1.00 96.88 160 ALA A CA 1
ATOM 1286 C C . ALA A 1 160 ? -2.468 10.785 10.550 1.00 96.88 160 ALA A C 1
ATOM 1288 O O . ALA A 1 160 ? -1.990 9.900 9.831 1.00 96.88 160 ALA A O 1
ATOM 1289 N N . PHE A 1 161 ? -2.783 11.997 10.104 1.00 96.88 161 PHE A N 1
ATOM 1290 C CA . PHE A 1 161 ? -2.404 12.538 8.809 1.00 96.88 161 PHE A CA 1
ATOM 1291 C C . PHE A 1 161 ? -0.942 12.998 8.779 1.00 96.88 161 PHE A C 1
ATOM 1293 O O . PHE A 1 161 ? -0.422 13.596 9.729 1.00 96.88 161 PHE A O 1
ATOM 1300 N N . HIS A 1 162 ? -0.323 12.762 7.625 1.00 92.25 162 HIS A N 1
ATOM 1301 C CA . HIS A 1 162 ? 0.977 13.264 7.207 1.00 92.25 162 HIS A CA 1
ATOM 1302 C C . HIS A 1 162 ? 0.776 14.138 5.950 1.00 92.25 162 HIS A C 1
ATOM 1304 O O . HIS A 1 162 ? 0.059 13.694 5.050 1.00 92.25 162 HIS A O 1
ATOM 1310 N N . PRO A 1 163 ? 1.362 15.350 5.863 1.00 91.06 163 PRO A N 1
ATOM 1311 C CA . PRO A 1 163 ? 1.247 16.214 4.688 1.00 91.06 163 PRO A CA 1
ATOM 1312 C C . PRO A 1 163 ? 1.789 15.533 3.432 1.00 91.06 163 PRO A C 1
ATOM 1314 O O . PRO A 1 163 ? 2.985 15.295 3.298 1.00 91.06 163 PRO A O 1
ATOM 1317 N N . ASP A 1 164 ? 0.887 15.212 2.510 1.00 83.50 164 ASP A N 1
ATOM 1318 C CA . ASP A 1 164 ? 1.198 14.529 1.259 1.00 83.50 164 ASP A CA 1
ATOM 1319 C C . ASP A 1 164 ? 0.374 15.099 0.097 1.00 83.50 164 ASP A C 1
ATOM 1321 O O . ASP A 1 164 ? -0.690 15.704 0.268 1.00 83.50 164 ASP A O 1
ATOM 1325 N N . PHE A 1 165 ? 0.866 14.883 -1.125 1.00 83.81 165 PHE A N 1
ATOM 1326 C CA . PHE A 1 165 ? 0.215 15.298 -2.368 1.00 83.81 165 PHE A CA 1
ATOM 1327 C C . PHE A 1 165 ? -0.160 16.792 -2.418 1.00 83.81 165 PHE A C 1
ATOM 1329 O O . PHE A 1 165 ? 0.716 17.645 -2.463 1.00 83.81 165 PHE A O 1
ATOM 1336 N N . LYS A 1 166 ? -1.459 17.113 -2.469 1.00 84.62 166 LYS A N 1
ATOM 1337 C CA . LYS A 1 166 ? -2.005 18.472 -2.589 1.00 84.62 166 LYS A CA 1
ATOM 1338 C C . LYS A 1 166 ? -2.272 19.134 -1.237 1.00 84.62 166 LYS A C 1
ATOM 1340 O O . LYS A 1 166 ? -2.642 20.298 -1.225 1.00 84.62 166 LYS A O 1
ATOM 1345 N N . LEU A 1 167 ? -2.097 18.409 -0.132 1.00 88.38 167 LEU A N 1
ATOM 1346 C CA . LEU A 1 167 ? -2.353 18.886 1.230 1.00 88.38 167 LEU A CA 1
ATOM 1347 C C . LEU A 1 167 ? -1.039 19.179 1.977 1.00 88.38 167 LEU A C 1
ATOM 1349 O O . LEU A 1 167 ? -0.914 18.913 3.171 1.00 88.38 167 LEU A O 1
ATOM 1353 N N . GLN A 1 168 ? -0.040 19.705 1.260 1.00 91.19 168 GLN A N 1
ATOM 1354 C CA . GLN A 1 168 ? 1.279 20.078 1.802 1.00 91.19 168 GLN A CA 1
ATOM 1355 C C . GLN A 1 168 ? 1.225 21.320 2.703 1.00 91.19 168 GLN A C 1
ATOM 1357 O O . GLN A 1 168 ? 2.146 21.587 3.466 1.00 91.19 168 GLN A O 1
ATOM 1362 N N . ASP A 1 169 ? 0.147 22.096 2.611 1.00 92.12 169 ASP A N 1
ATOM 1363 C CA . ASP A 1 169 ? -0.115 23.287 3.418 1.00 92.12 169 ASP A CA 1
ATOM 1364 C C . ASP A 1 169 ? -0.628 22.956 4.831 1.00 92.12 169 ASP A C 1
ATOM 1366 O O . ASP A 1 169 ? -0.691 23.829 5.702 1.00 92.12 169 ASP A O 1
ATOM 1370 N N . LYS A 1 170 ? -0.994 21.695 5.075 1.00 92.31 170 LYS A N 1
ATOM 1371 C CA . LYS A 1 170 ? -1.505 21.211 6.357 1.00 92.31 170 LYS A CA 1
ATOM 1372 C C . LYS A 1 170 ? -0.367 20.723 7.245 1.00 92.31 170 LYS A C 1
ATOM 1374 O O . LYS A 1 170 ? 0.692 20.319 6.782 1.00 92.31 170 LYS A O 1
ATOM 1379 N N . ARG A 1 171 ? -0.587 20.750 8.560 1.00 94.50 171 ARG A N 1
ATOM 1380 C CA . ARG A 1 171 ? 0.354 20.174 9.533 1.00 94.50 171 ARG A CA 1
ATOM 1381 C C . ARG A 1 171 ? 0.063 18.688 9.725 1.00 94.50 171 ARG A C 1
ATOM 1383 O O . ARG A 1 171 ? -1.053 18.237 9.484 1.00 94.50 171 ARG A O 1
ATOM 1390 N N . HIS A 1 172 ? 1.049 17.950 10.227 1.00 95.50 172 HIS A N 1
ATOM 1391 C CA . HIS A 1 172 ? 0.813 16.602 10.744 1.00 95.50 172 HIS A CA 1
ATOM 1392 C C . HIS A 1 172 ? -0.223 16.641 11.867 1.00 95.50 172 HIS A C 1
ATOM 1394 O O . HIS A 1 172 ? -0.274 17.601 12.643 1.00 95.50 172 HIS A O 1
ATOM 1400 N N . THR A 1 173 ? -1.015 15.578 11.991 1.00 97.19 173 THR A N 1
ATOM 1401 C CA . THR A 1 173 ? -1.891 15.420 13.157 1.00 97.19 173 THR A CA 1
ATOM 1402 C C . THR A 1 173 ? -1.059 15.296 14.416 1.00 97.19 173 THR A C 1
ATOM 1404 O O . THR A 1 173 ? -0.139 14.480 14.487 1.00 97.19 173 THR A O 1
ATOM 1407 N N . SER A 1 174 ? -1.389 16.100 15.422 1.00 95.38 174 SER A N 1
ATOM 1408 C CA . SER A 1 174 ? -0.722 15.993 16.710 1.00 95.38 174 SER A CA 1
ATOM 1409 C C . SER A 1 174 ? -1.184 14.736 17.447 1.00 95.38 174 SER A C 1
ATOM 1411 O O . SER A 1 174 ? -2.331 14.301 17.325 1.00 95.38 174 SER A O 1
ATOM 1413 N N . HIS A 1 175 ? -0.296 14.170 18.258 1.00 94.25 175 HIS A N 1
ATOM 1414 C CA . HIS A 1 175 ? -0.648 13.045 19.114 1.00 94.25 175 HIS A CA 1
ATOM 1415 C C . HIS A 1 175 ? -1.777 13.403 20.100 1.00 94.25 175 HIS A C 1
ATOM 1417 O O . HIS A 1 175 ? -2.685 12.608 20.320 1.00 94.25 175 HIS A O 1
ATOM 1423 N N . GLU A 1 176 ? -1.776 14.635 20.620 1.00 96.62 176 GLU A N 1
ATOM 1424 C CA . GLU A 1 176 ? -2.816 15.163 21.512 1.00 96.62 176 GLU A CA 1
ATOM 1425 C C . GLU A 1 176 ? -4.202 15.169 20.852 1.00 96.62 176 GLU A C 1
ATOM 1427 O O . GLU A 1 176 ? -5.177 14.747 21.471 1.00 96.62 176 GLU A O 1
ATOM 1432 N N . THR A 1 177 ? -4.288 15.559 19.575 1.00 97.12 177 THR A N 1
ATOM 1433 C CA . THR A 1 177 ? -5.540 15.524 18.802 1.00 97.12 177 THR A CA 1
ATOM 1434 C C . THR A 1 177 ? -6.117 14.107 18.740 1.00 97.12 177 THR A C 1
ATOM 1436 O O . THR A 1 177 ? -7.312 13.921 18.961 1.00 97.12 177 THR A O 1
ATOM 1439 N N . LEU A 1 178 ? -5.276 13.095 18.493 1.00 97.75 178 LEU A N 1
ATOM 1440 C CA . LEU A 1 178 ? -5.710 11.694 18.452 1.00 97.75 178 LEU A CA 1
ATOM 1441 C C . LEU A 1 178 ? -6.177 11.188 19.821 1.00 97.75 178 LEU A C 1
ATOM 1443 O O . LEU A 1 178 ? -7.199 10.508 19.909 1.00 97.75 178 LEU A O 1
ATOM 1447 N N . ILE A 1 179 ? -5.449 11.529 20.890 1.00 97.50 179 ILE A N 1
ATOM 1448 C CA . ILE A 1 179 ? -5.837 11.177 22.263 1.00 97.50 179 ILE A CA 1
ATOM 1449 C C . ILE A 1 179 ? -7.191 11.804 22.605 1.00 97.50 179 ILE A C 1
ATOM 1451 O O . ILE A 1 179 ? -8.059 11.114 23.140 1.00 97.50 179 ILE A O 1
ATOM 1455 N N . GLY A 1 180 ? -7.385 13.082 22.267 1.00 98.12 180 GLY A N 1
ATOM 1456 C CA . GLY A 1 180 ? -8.643 13.791 22.478 1.00 98.12 180 GLY A CA 1
ATOM 1457 C C . GLY A 1 180 ? -9.807 13.134 21.738 1.00 98.12 180 GLY A C 1
ATOM 1458 O O . GLY A 1 180 ? -10.834 12.849 22.349 1.00 98.12 180 GLY A O 1
ATOM 1459 N N . ALA A 1 181 ? -9.630 12.814 20.453 1.00 98.50 181 ALA A N 1
ATOM 1460 C CA . ALA A 1 181 ? -10.653 12.133 19.662 1.00 98.50 181 ALA A CA 1
ATOM 1461 C C . ALA A 1 181 ? -11.007 10.749 20.231 1.00 98.50 181 ALA A C 1
ATOM 1463 O O . ALA A 1 181 ? -12.184 10.407 20.366 1.00 98.50 181 ALA A O 1
ATOM 1464 N N . ARG A 1 182 ? -9.994 9.980 20.655 1.00 98.44 182 ARG A N 1
ATOM 1465 C CA . ARG A 1 182 ? -10.199 8.691 21.323 1.00 98.44 182 ARG A CA 1
ATOM 1466 C C . ARG A 1 182 ? -10.975 8.837 22.628 1.00 98.44 182 ARG A C 1
ATOM 1468 O O . ARG A 1 182 ? -11.871 8.036 22.880 1.00 98.44 182 ARG A O 1
ATOM 1475 N N . GLN A 1 183 ? -10.634 9.824 23.455 1.00 98.50 183 GLN A N 1
ATOM 1476 C CA . GLN A 1 183 ? -11.328 10.049 24.720 1.00 98.50 183 GLN A CA 1
ATOM 1477 C C . GLN A 1 183 ? -12.801 10.397 24.487 1.00 98.50 183 GLN A C 1
ATOM 1479 O O . GLN A 1 183 ? -13.661 9.806 25.127 1.00 98.50 183 GLN A O 1
ATOM 1484 N N . ILE A 1 184 ? -13.096 11.261 23.508 1.00 98.62 184 ILE A N 1
ATOM 1485 C CA . ILE A 1 184 ? -14.475 11.593 23.122 1.00 98.62 184 ILE A CA 1
ATOM 1486 C C . ILE A 1 184 ? -15.248 10.326 22.732 1.00 98.62 184 ILE A C 1
ATOM 1488 O O . ILE A 1 184 ? -16.355 10.114 23.213 1.00 98.62 184 ILE A O 1
ATOM 1492 N N . ALA A 1 185 ? -14.673 9.456 21.902 1.00 98.50 185 ALA A N 1
ATOM 1493 C CA . ALA A 1 185 ? -15.341 8.222 21.491 1.00 98.50 185 ALA A CA 1
ATOM 1494 C C . ALA A 1 185 ? -15.640 7.273 22.668 1.00 98.50 185 ALA A C 1
ATOM 1496 O O . ALA A 1 185 ? -16.732 6.706 22.734 1.00 98.50 185 ALA A O 1
ATOM 1497 N N . LEU A 1 186 ? -14.701 7.134 23.612 1.00 98.00 186 LEU A N 1
ATOM 1498 C CA . LEU A 1 186 ? -14.895 6.345 24.835 1.00 98.00 186 LEU A CA 1
ATOM 1499 C C . LEU A 1 186 ? -15.979 6.945 25.741 1.00 98.00 186 LEU A C 1
ATOM 1501 O O . LEU A 1 186 ? -16.839 6.213 26.227 1.00 98.00 186 LEU A O 1
ATOM 1505 N N . ASP A 1 187 ? -15.972 8.266 25.932 1.00 98.00 187 ASP A N 1
ATOM 1506 C CA . ASP A 1 187 ? -16.972 8.985 26.736 1.00 98.00 187 ASP A CA 1
ATOM 1507 C C . ASP A 1 187 ? -18.384 8.849 26.139 1.00 98.00 187 ASP A C 1
ATOM 1509 O O . ASP A 1 187 ? -19.382 8.863 26.860 1.00 98.00 187 ASP A O 1
ATOM 1513 N N . HIS A 1 188 ? -18.460 8.661 24.820 1.00 96.81 188 HIS A N 1
ATOM 1514 C CA . HIS A 1 188 ? -19.678 8.375 24.065 1.00 96.81 188 HIS A CA 1
ATOM 1515 C C . HIS A 1 188 ? -20.052 6.883 24.024 1.00 96.81 188 HIS A C 1
ATOM 1517 O O . HIS A 1 188 ? -20.995 6.492 23.340 1.00 96.81 188 HIS A O 1
ATOM 1523 N N . GLY A 1 189 ? -19.346 6.036 24.775 1.00 96.88 189 GLY A N 1
ATOM 1524 C CA . GLY A 1 189 ? -19.706 4.635 24.979 1.00 96.88 189 GLY A CA 1
ATOM 1525 C C . GLY A 1 189 ? -19.213 3.673 23.899 1.00 96.88 189 GLY A C 1
ATOM 1526 O O . GLY A 1 189 ? -19.554 2.490 23.960 1.00 96.88 189 GLY A O 1
ATOM 1527 N N . ILE A 1 190 ? -18.401 4.122 22.936 1.00 98.31 190 ILE A N 1
ATOM 1528 C CA . ILE A 1 190 ? -17.732 3.215 21.994 1.00 98.31 190 ILE A CA 1
ATOM 1529 C C . ILE A 1 190 ? -16.648 2.458 22.760 1.00 98.31 190 ILE A C 1
ATOM 1531 O O . ILE A 1 190 ? -15.783 3.062 23.386 1.00 98.31 190 ILE A O 1
ATOM 1535 N N . ARG A 1 191 ? -16.686 1.125 22.732 1.00 97.81 191 ARG A N 1
ATOM 1536 C CA . ARG A 1 191 ? -15.836 0.284 23.591 1.00 97.81 191 ARG A CA 1
ATOM 1537 C C . ARG A 1 191 ? -14.443 0.023 23.025 1.00 97.81 191 ARG A C 1
ATOM 1539 O O . ARG A 1 191 ? -13.499 -0.162 23.789 1.00 97.81 191 ARG A O 1
ATOM 1546 N N . TYR A 1 192 ? -14.316 0.007 21.701 1.00 98.19 192 TYR A N 1
ATOM 1547 C CA . TYR A 1 192 ? -13.095 -0.383 20.999 1.00 98.19 192 TYR A CA 1
ATOM 1548 C C . TYR A 1 192 ? -12.611 0.771 20.127 1.00 98.19 192 TYR A C 1
ATOM 1550 O O . TYR A 1 192 ? -13.028 0.921 18.981 1.00 98.19 192 TYR A O 1
ATOM 1558 N N . VAL A 1 193 ? -11.751 1.611 20.707 1.00 98.31 193 VAL A N 1
ATOM 1559 C CA . VAL A 1 193 ? -11.237 2.818 20.053 1.00 98.31 193 VAL A CA 1
ATOM 1560 C C . VAL A 1 193 ? -9.715 2.813 20.039 1.00 98.31 193 VAL A C 1
ATOM 1562 O O . VAL A 1 193 ? -9.075 2.708 21.094 1.00 98.31 193 VAL A O 1
ATOM 1565 N N . TYR A 1 194 ? -9.148 2.983 18.849 1.00 98.25 194 TYR A N 1
ATOM 1566 C CA . TYR A 1 194 ? -7.717 2.861 18.598 1.00 98.25 194 TYR A CA 1
ATOM 1567 C C . TYR A 1 194 ? -7.129 4.133 17.998 1.00 98.25 194 TYR A C 1
ATOM 1569 O O . TYR A 1 194 ? -7.821 4.890 17.312 1.00 98.25 194 TYR A O 1
ATOM 1577 N N . VAL A 1 195 ? -5.830 4.344 18.223 1.00 96.69 195 VAL A N 1
ATOM 1578 C CA . VAL A 1 195 ? -5.049 5.359 17.500 1.00 96.69 195 VAL A CA 1
ATOM 1579 C C . VAL A 1 195 ? -4.044 4.700 16.556 1.00 96.69 195 VAL A C 1
ATOM 1581 O O . VAL A 1 195 ? -3.387 3.723 16.911 1.00 96.69 195 VAL A O 1
ATOM 1584 N N . GLY A 1 196 ? -3.898 5.237 15.347 1.00 93.00 196 GLY A N 1
ATOM 1585 C CA . GLY A 1 196 ? -3.011 4.687 14.319 1.00 93.00 196 GLY A CA 1
ATOM 1586 C C . GLY A 1 196 ? -2.111 5.732 13.662 1.00 93.00 196 GLY A C 1
ATOM 1587 O O . GLY A 1 196 ? -2.241 6.933 13.897 1.00 93.00 196 GLY A O 1
ATOM 1588 N N . ASN A 1 197 ? -1.171 5.260 12.837 1.00 90.69 197 ASN A N 1
ATOM 1589 C CA . ASN A 1 197 ? -0.096 6.061 12.223 1.00 90.69 197 ASN A CA 1
ATOM 1590 C C . ASN A 1 197 ? 0.806 6.806 13.226 1.00 90.69 197 ASN A C 1
ATOM 1592 O O . ASN A 1 197 ? 1.489 7.762 12.872 1.00 90.69 197 ASN A O 1
ATOM 1596 N N . VAL A 1 198 ? 0.835 6.344 14.474 1.00 88.19 198 VAL A N 1
ATOM 1597 C CA . VAL A 1 198 ? 1.701 6.837 15.549 1.00 88.19 198 VAL A CA 1
ATOM 1598 C C . VAL A 1 198 ? 2.289 5.653 16.317 1.00 88.19 198 VAL A C 1
ATOM 1600 O O . VAL A 1 198 ? 1.835 4.518 16.160 1.00 88.19 198 VAL A O 1
ATOM 1603 N N . LEU A 1 199 ? 3.307 5.906 17.135 1.00 87.62 199 LEU A N 1
ATOM 1604 C CA . LEU A 1 199 ? 3.851 4.920 18.069 1.00 87.62 199 LEU A CA 1
ATOM 1605 C C . LEU A 1 199 ? 3.171 5.120 19.429 1.00 87.62 199 LEU A C 1
ATOM 1607 O O . LEU A 1 199 ? 3.578 5.988 20.196 1.00 87.62 199 LEU A O 1
ATOM 1611 N N . ASP A 1 200 ? 2.102 4.364 19.686 1.00 90.31 200 ASP A N 1
ATOM 1612 C CA . ASP A 1 200 ? 1.333 4.411 20.939 1.00 90.31 200 ASP A CA 1
ATOM 1613 C C . ASP A 1 200 ? 0.727 3.034 21.227 1.00 90.31 200 ASP A C 1
ATOM 1615 O O . ASP A 1 200 ? -0.436 2.763 20.920 1.00 90.31 200 ASP A O 1
ATOM 1619 N N . GLY A 1 201 ? 1.544 2.146 21.796 1.00 92.00 201 GLY A N 1
ATOM 1620 C CA . GLY A 1 201 ? 1.121 0.779 22.089 1.00 92.00 201 GLY A CA 1
ATOM 1621 C C . GLY A 1 201 ? -0.040 0.700 23.085 1.00 92.00 201 GLY A C 1
ATOM 1622 O O . GLY A 1 201 ? -0.889 -0.185 22.980 1.00 92.00 201 GLY A O 1
ATOM 1623 N N . GLU A 1 202 ? -0.150 1.668 24.001 1.00 93.44 202 GLU A N 1
ATOM 1624 C CA . GLU A 1 202 ? -1.257 1.743 24.959 1.00 93.44 202 GLU A CA 1
ATOM 1625 C C . GLU A 1 202 ? -2.589 1.922 24.221 1.00 93.44 202 GLU A C 1
ATOM 1627 O O . GLU A 1 202 ? -3.541 1.188 24.460 1.00 93.44 202 GLU A O 1
ATOM 1632 N N . ARG A 1 203 ? -2.672 2.850 23.265 1.00 95.81 203 ARG A N 1
ATOM 1633 C CA . ARG A 1 203 ? -3.924 3.127 22.538 1.00 95.81 203 ARG A CA 1
ATOM 1634 C C . ARG A 1 203 ? -4.081 2.331 21.237 1.00 95.81 203 ARG A C 1
ATOM 1636 O O . ARG A 1 203 ? -5.100 2.480 20.567 1.00 95.81 203 ARG A O 1
ATOM 1643 N N . GLN A 1 204 ? -3.122 1.472 20.890 1.00 94.94 204 GLN A N 1
ATOM 1644 C CA . GLN A 1 204 ? -3.216 0.471 19.809 1.00 94.94 204 GLN A CA 1
ATOM 1645 C C . GLN A 1 204 ? -3.690 -0.903 20.305 1.00 94.94 204 GLN A C 1
ATOM 1647 O O . GLN A 1 204 ? -4.169 -1.743 19.531 1.00 94.94 204 GLN A O 1
ATOM 1652 N N . SER A 1 205 ? -3.560 -1.143 21.606 1.00 96.88 205 SER A N 1
ATOM 1653 C CA . SER A 1 205 ? -3.907 -2.410 22.234 1.00 96.88 205 SER A CA 1
ATOM 1654 C C . SER A 1 205 ? -5.411 -2.544 22.476 1.00 96.88 205 SER A C 1
ATOM 1656 O O . SER A 1 205 ? -6.147 -1.572 22.625 1.00 96.88 205 SER A O 1
ATOM 1658 N N . THR A 1 206 ? -5.900 -3.783 22.489 1.00 97.12 206 THR A N 1
ATOM 1659 C CA . THR A 1 206 ? -7.290 -4.107 22.836 1.00 97.12 206 THR A CA 1
ATOM 1660 C C . THR A 1 206 ? -7.383 -4.479 24.299 1.00 97.12 206 THR A C 1
ATOM 1662 O O . THR A 1 206 ? -6.651 -5.354 24.755 1.00 97.12 206 THR A O 1
ATOM 1665 N N . TYR A 1 207 ? -8.324 -3.859 25.004 1.00 97.25 207 TYR A N 1
ATOM 1666 C CA . TYR A 1 207 ? -8.593 -4.110 26.414 1.00 97.25 207 TYR A CA 1
ATOM 1667 C C . TYR A 1 207 ? -9.940 -4.803 26.581 1.00 97.25 207 TYR A C 1
ATOM 1669 O O . TYR A 1 207 ? -10.884 -4.571 25.823 1.00 97.25 207 TYR A O 1
ATOM 1677 N N . CYS A 1 208 ? -10.024 -5.673 27.581 1.00 97.81 208 CYS A N 1
ATOM 1678 C CA . CYS A 1 208 ? -11.262 -6.337 27.940 1.00 97.81 208 CYS A CA 1
ATOM 1679 C C . CYS A 1 208 ? -12.231 -5.331 28.560 1.00 97.81 208 CYS A C 1
ATOM 1681 O O . CYS A 1 208 ? -11.909 -4.686 29.550 1.00 97.81 208 CYS A O 1
ATOM 1683 N N . THR A 1 209 ? -13.455 -5.265 28.057 1.00 96.06 209 THR A N 1
ATOM 1684 C CA . THR A 1 209 ? -14.498 -4.372 28.586 1.00 96.06 209 THR A CA 1
ATOM 1685 C C . THR A 1 209 ? -15.092 -4.861 29.909 1.00 96.06 209 THR A C 1
ATOM 1687 O O . THR A 1 209 ? -15.773 -4.102 30.590 1.00 96.06 209 THR A O 1
ATOM 1690 N N . GLY A 1 210 ? -14.838 -6.119 30.292 1.00 96.62 210 GLY A N 1
ATOM 1691 C CA . GLY A 1 210 ? -15.294 -6.695 31.559 1.00 96.62 210 GLY A CA 1
ATOM 1692 C C . GLY A 1 210 ? -14.282 -6.614 32.703 1.00 96.62 210 GLY A C 1
ATOM 1693 O O . GLY A 1 210 ? -14.688 -6.508 33.856 1.00 96.62 210 GLY A O 1
ATOM 1694 N N . CYS A 1 211 ? -12.977 -6.689 32.415 1.00 97.44 211 CYS A N 1
ATOM 1695 C CA . CYS A 1 211 ? -11.930 -6.694 33.448 1.00 97.44 211 CYS A CA 1
ATOM 1696 C C . CYS A 1 211 ? -10.788 -5.698 33.217 1.00 97.44 211 CYS A C 1
ATOM 1698 O O . CYS A 1 211 ? -9.834 -5.697 33.992 1.00 97.44 211 CYS A O 1
ATOM 1700 N N . GLU A 1 212 ? -10.861 -4.899 32.149 1.00 96.25 212 GLU A N 1
ATOM 1701 C CA . GLU A 1 212 ? -9.929 -3.816 31.790 1.00 96.25 212 GLU A CA 1
ATOM 1702 C C . GLU A 1 212 ? -8.481 -4.250 31.521 1.00 96.25 212 GLU A C 1
ATOM 1704 O O . GLU A 1 212 ? -7.618 -3.426 31.230 1.00 96.25 212 GLU A O 1
ATOM 1709 N N . ARG A 1 213 ? -8.189 -5.553 31.558 1.00 97.56 213 ARG A N 1
ATOM 1710 C CA . ARG A 1 213 ? -6.867 -6.081 31.208 1.00 97.56 213 ARG A CA 1
ATOM 1711 C C . ARG A 1 213 ? -6.632 -6.012 29.708 1.00 97.56 213 ARG A C 1
ATOM 1713 O O . ARG A 1 213 ? -7.571 -6.146 28.921 1.00 97.56 213 ARG A O 1
ATOM 1720 N N . VAL A 1 214 ? -5.367 -5.866 29.320 1.00 97.12 214 VAL A N 1
ATOM 1721 C CA . VAL A 1 214 ? -4.954 -6.012 27.924 1.00 97.12 214 VAL A CA 1
ATOM 1722 C C . VAL A 1 214 ? -5.249 -7.436 27.448 1.00 97.12 214 VAL A C 1
ATOM 1724 O O . VAL A 1 214 ? -4.910 -8.413 28.111 1.00 97.12 214 VAL A O 1
ATOM 1727 N N . VAL A 1 215 ? -5.930 -7.534 26.313 1.00 97.00 215 VAL A N 1
ATOM 1728 C CA . VAL A 1 215 ? -6.315 -8.792 25.669 1.00 97.00 215 VAL A CA 1
ATOM 1729 C C . VAL A 1 215 ? -5.471 -9.046 24.429 1.00 97.00 215 VAL A C 1
ATOM 1731 O O . VAL A 1 215 ? -5.036 -10.168 24.195 1.00 97.00 215 VAL A O 1
ATOM 1734 N N . ILE A 1 216 ? -5.214 -8.000 23.647 1.00 96.38 216 ILE A N 1
ATOM 1735 C CA . ILE A 1 216 ? -4.274 -8.049 22.529 1.00 96.38 216 ILE A CA 1
ATOM 1736 C C . ILE A 1 216 ? -3.381 -6.827 22.653 1.00 96.38 216 ILE A C 1
ATOM 1738 O O . ILE A 1 216 ? -3.830 -5.707 22.404 1.00 96.38 216 ILE A O 1
ATOM 1742 N N . GLU A 1 217 ? -2.135 -7.044 23.044 1.00 95.19 217 GLU A N 1
ATOM 1743 C CA . GLU A 1 217 ? -1.120 -6.002 23.054 1.00 95.19 217 GLU A CA 1
ATOM 1744 C C . GLU A 1 217 ? -0.595 -5.790 21.635 1.00 95.19 217 GLU A C 1
ATOM 1746 O O . GLU A 1 217 ? -0.236 -6.746 20.939 1.00 95.19 217 GLU A O 1
ATOM 1751 N N . ARG A 1 218 ? -0.560 -4.533 21.201 1.00 92.19 218 ARG A N 1
ATOM 1752 C CA . ARG A 1 218 ? -0.015 -4.142 19.904 1.00 92.19 218 ARG A CA 1
ATOM 1753 C C . ARG A 1 218 ? 0.948 -2.990 20.087 1.00 92.19 218 ARG A C 1
ATOM 1755 O O . ARG A 1 218 ? 0.579 -1.974 20.661 1.00 92.19 218 ARG A O 1
ATOM 1762 N N . ASP A 1 219 ? 2.139 -3.137 19.528 1.00 83.44 219 ASP A N 1
ATOM 1763 C CA . ASP A 1 219 ? 3.056 -2.030 19.290 1.00 83.44 219 ASP A CA 1
ATOM 1764 C C . ASP A 1 219 ? 3.358 -1.991 17.792 1.00 83.44 219 ASP A C 1
ATOM 1766 O O . ASP A 1 219 ? 4.141 -2.791 17.257 1.00 83.44 219 ASP A O 1
ATOM 1770 N N . HIS A 1 220 ? 2.686 -1.079 17.092 1.00 80.12 220 HIS A N 1
ATOM 1771 C CA . HIS A 1 220 ? 2.752 -0.966 15.642 1.00 80.12 220 HIS A CA 1
ATOM 1772 C C . HIS A 1 220 ? 2.333 -2.280 14.938 1.00 80.12 220 HIS A C 1
ATOM 1774 O O . HIS A 1 220 ? 1.196 -2.720 15.088 1.00 80.12 220 HIS A O 1
ATOM 1780 N N . TYR A 1 221 ? 3.221 -2.922 14.167 1.00 80.62 221 TYR A N 1
ATOM 1781 C CA . TYR A 1 221 ? 2.950 -4.212 13.502 1.00 80.62 221 TYR A CA 1
ATOM 1782 C C . TYR A 1 221 ? 3.380 -5.436 14.332 1.00 80.62 221 TYR A C 1
ATOM 1784 O O . TYR A 1 221 ? 3.488 -6.538 13.797 1.00 80.62 221 TYR A O 1
ATOM 1792 N N . GLU A 1 222 ? 3.700 -5.255 15.612 1.00 86.19 222 GLU A N 1
ATOM 1793 C CA . GLU A 1 222 ? 4.095 -6.340 16.509 1.00 86.19 222 GLU A CA 1
ATOM 1794 C C . GLU A 1 222 ? 2.980 -6.639 17.508 1.00 86.19 222 GLU A C 1
ATOM 1796 O O . GLU A 1 222 ? 2.409 -5.727 18.106 1.00 86.19 222 GLU A O 1
ATOM 1801 N N . ILE A 1 223 ? 2.656 -7.926 17.652 1.00 91.12 223 ILE A N 1
ATOM 1802 C CA . ILE A 1 223 ? 1.681 -8.419 18.624 1.00 91.12 223 ILE A CA 1
ATOM 1803 C C . ILE A 1 223 ? 2.470 -8.954 19.816 1.00 91.12 223 ILE A C 1
ATOM 1805 O O . ILE A 1 223 ? 3.297 -9.851 19.649 1.00 91.12 223 ILE A O 1
ATOM 1809 N N . GLY A 1 224 ? 2.221 -8.376 20.989 1.00 91.25 224 GLY A N 1
ATOM 1810 C CA . GLY A 1 224 ? 2.824 -8.777 22.257 1.00 91.25 224 GLY A CA 1
ATOM 1811 C C . GLY A 1 224 ? 1.965 -9.816 22.974 1.00 91.25 224 GLY A C 1
ATOM 1812 O O . GLY A 1 224 ? 1.667 -10.883 22.432 1.00 91.25 224 GLY A O 1
ATOM 1813 N N . ALA A 1 225 ? 1.552 -9.500 24.201 1.00 92.94 225 ALA A N 1
ATOM 1814 C CA . ALA A 1 225 ? 0.618 -10.315 24.966 1.00 92.94 225 ALA A CA 1
ATOM 1815 C C . ALA A 1 225 ? -0.679 -10.625 24.188 1.00 92.94 225 ALA A C 1
ATOM 1817 O O . ALA A 1 225 ? -1.319 -9.738 23.616 1.00 92.94 225 ALA A O 1
ATOM 1818 N N . TYR A 1 226 ? -1.081 -11.899 24.203 1.00 95.44 226 TYR A N 1
ATOM 1819 C CA . TYR A 1 226 ? -2.275 -12.404 23.525 1.00 95.44 226 TYR A CA 1
ATOM 1820 C C . TYR A 1 226 ? -3.093 -13.272 24.486 1.00 95.44 226 TYR A C 1
ATOM 1822 O O . TYR A 1 226 ? -2.769 -14.430 24.738 1.00 95.44 226 TYR A O 1
ATOM 1830 N N . HIS A 1 227 ? -4.142 -12.676 25.043 1.00 96.12 227 HIS A N 1
ATOM 1831 C CA . HIS A 1 227 ? -4.969 -13.203 26.130 1.00 96.12 227 HIS A CA 1
ATOM 1832 C C . HIS A 1 227 ? -6.400 -13.496 25.657 1.00 96.12 227 HIS A C 1
ATOM 1834 O O . HIS A 1 227 ? -7.391 -13.136 26.302 1.00 96.12 227 HIS A O 1
ATOM 1840 N N . LEU A 1 228 ? -6.507 -14.128 24.485 1.00 95.00 228 LEU A N 1
ATOM 1841 C CA . LEU A 1 228 ? -7.762 -14.589 23.899 1.00 95.00 228 LEU A CA 1
ATOM 1842 C C . LEU A 1 228 ? -7.875 -16.109 23.944 1.00 95.00 228 LEU A C 1
ATOM 1844 O O . LEU A 1 228 ? -6.908 -16.834 23.725 1.00 95.00 228 LEU A O 1
ATOM 1848 N N . ARG A 1 229 ? -9.096 -16.586 24.171 1.00 94.19 229 ARG A N 1
ATOM 1849 C CA . ARG A 1 229 ? -9.492 -17.978 23.976 1.00 94.19 229 ARG A CA 1
ATOM 1850 C C . ARG A 1 229 ? -10.882 -18.011 23.362 1.00 94.19 229 ARG A C 1
ATOM 1852 O O . ARG A 1 229 ? -11.819 -17.493 23.963 1.00 94.19 229 ARG A O 1
ATOM 1859 N N . ASP A 1 230 ? -10.996 -18.593 22.172 1.00 93.31 230 ASP A N 1
ATOM 1860 C CA . ASP A 1 230 ? -12.250 -18.754 21.431 1.00 93.31 230 ASP A CA 1
ATOM 1861 C C . ASP A 1 230 ? -13.036 -17.431 21.292 1.00 93.31 230 ASP A C 1
ATOM 1863 O O . ASP A 1 230 ? -14.248 -17.372 21.489 1.00 93.31 230 ASP A O 1
ATOM 1867 N N . GLY A 1 231 ? -12.321 -16.337 20.997 1.00 94.88 231 GLY A N 1
ATOM 1868 C CA . GLY A 1 231 ? -12.900 -14.997 20.832 1.00 94.88 231 GLY A CA 1
ATOM 1869 C C . GLY A 1 231 ? -13.296 -14.284 22.133 1.00 94.88 231 GLY A C 1
ATOM 1870 O O . GLY A 1 231 ? -13.916 -13.224 22.086 1.00 94.88 231 GLY A O 1
ATOM 1871 N N . ALA A 1 232 ? -12.938 -14.819 23.301 1.00 97.19 232 ALA A N 1
ATOM 1872 C CA . ALA A 1 232 ? -13.197 -14.200 24.598 1.00 97.19 232 ALA A CA 1
ATOM 1873 C C . ALA A 1 232 ? -11.906 -13.941 25.381 1.00 97.19 232 ALA A C 1
ATOM 1875 O O . ALA A 1 232 ? -10.888 -14.602 25.180 1.00 97.19 232 ALA A O 1
ATOM 1876 N N . CYS A 1 233 ? -11.954 -12.983 26.307 1.00 97.38 233 CYS A N 1
ATOM 1877 C CA . CYS A 1 233 ? -10.863 -12.722 27.241 1.00 97.38 233 CYS A CA 1
ATOM 1878 C C . CYS A 1 233 ? -10.554 -13.980 28.071 1.00 97.38 233 CYS A C 1
ATOM 1880 O O . CYS A 1 233 ? -11.433 -14.495 28.766 1.00 97.38 233 CYS A O 1
ATOM 1882 N N . ASP A 1 234 ? -9.302 -14.439 28.057 1.00 96.25 234 ASP A N 1
ATOM 1883 C CA . ASP A 1 234 ? -8.870 -15.651 28.769 1.00 96.25 234 ASP A CA 1
ATOM 1884 C C . ASP A 1 234 ? -8.928 -15.520 30.309 1.00 96.25 234 ASP A C 1
ATOM 1886 O O . ASP A 1 234 ? -8.884 -16.524 31.024 1.00 96.25 234 ASP A O 1
ATOM 1890 N N . HIS A 1 235 ? -9.062 -14.291 30.821 1.00 96.94 235 HIS A N 1
ATOM 1891 C CA . HIS A 1 235 ? -9.107 -13.984 32.248 1.00 96.94 235 HIS A CA 1
ATOM 1892 C C . HIS A 1 235 ? -10.523 -14.000 32.833 1.00 96.94 235 HIS A C 1
ATOM 1894 O O . HIS A 1 235 ? -10.722 -14.531 33.924 1.00 96.94 235 HIS A O 1
ATOM 1900 N N . CYS A 1 236 ? -11.495 -13.374 32.161 1.00 97.81 236 CYS A N 1
ATOM 1901 C CA . CYS A 1 236 ? -12.857 -13.200 32.691 1.00 97.81 236 CYS A CA 1
ATOM 1902 C C . CYS A 1 236 ? -13.962 -13.739 31.775 1.00 97.81 236 CYS A C 1
ATOM 1904 O O . CYS A 1 236 ? -15.130 -13.685 32.150 1.00 97.81 236 CYS A O 1
ATOM 1906 N N . GLY A 1 237 ? -13.620 -14.248 30.588 1.00 97.38 237 GLY A N 1
ATOM 1907 C CA . GLY A 1 237 ? -14.573 -14.836 29.646 1.00 97.38 237 GLY A CA 1
ATOM 1908 C C . GLY A 1 237 ? -15.465 -13.830 28.919 1.00 97.38 237 GLY A C 1
ATOM 1909 O O . GLY A 1 237 ? -16.384 -14.243 28.218 1.00 97.38 237 GLY A O 1
ATOM 1910 N N . THR A 1 238 ? -15.223 -12.522 29.062 1.00 98.12 238 THR A N 1
ATOM 1911 C CA . THR A 1 238 ? -15.959 -11.500 28.307 1.00 98.12 238 THR A CA 1
ATOM 1912 C C . THR A 1 238 ? -15.688 -11.682 26.811 1.00 98.12 238 THR A C 1
ATOM 1914 O O . THR A 1 238 ? -14.515 -11.649 26.422 1.00 98.12 238 THR A O 1
ATOM 1917 N N . PRO A 1 239 ? -16.728 -11.867 25.975 1.00 97.19 239 PRO A N 1
ATOM 1918 C CA . PRO A 1 239 ? -16.566 -11.931 24.528 1.00 97.19 239 PRO A CA 1
ATOM 1919 C C . PRO A 1 239 ? -15.961 -10.633 23.998 1.00 97.19 239 PRO A C 1
ATOM 1921 O O . PRO A 1 239 ? -16.388 -9.546 24.389 1.00 97.19 239 PRO A O 1
ATOM 1924 N N . ILE A 1 240 ? -14.975 -10.749 23.115 1.00 97.50 240 ILE A N 1
ATOM 1925 C CA . ILE A 1 240 ? -14.361 -9.611 22.440 1.00 97.50 240 ILE A CA 1
ATOM 1926 C C . ILE A 1 240 ? -14.887 -9.598 21.002 1.00 97.50 240 ILE A C 1
ATOM 1928 O O . ILE A 1 240 ? -14.714 -10.590 20.294 1.00 97.50 240 ILE A O 1
ATOM 1932 N N . PRO A 1 241 ? -15.544 -8.518 20.551 1.00 95.56 241 PRO A N 1
ATOM 1933 C CA . PRO A 1 241 ? -15.949 -8.367 19.163 1.00 95.56 241 PRO A CA 1
ATOM 1934 C C . PRO A 1 241 ? -14.736 -8.439 18.237 1.00 95.56 241 PRO A C 1
ATOM 1936 O O . PRO A 1 241 ? -13.766 -7.700 18.406 1.00 95.56 241 PRO A O 1
ATOM 1939 N N . GLY A 1 242 ? -14.797 -9.344 17.266 1.00 94.81 242 GLY A N 1
ATOM 1940 C CA . GLY A 1 242 ? -13.787 -9.489 16.228 1.00 94.81 242 GLY A CA 1
ATOM 1941 C C . GLY A 1 242 ? -13.698 -10.903 15.685 1.00 94.81 242 GLY A C 1
ATOM 1942 O O . GLY A 1 242 ? -14.380 -11.821 16.142 1.00 94.81 242 GLY A O 1
ATOM 1943 N N . VAL A 1 243 ? -12.841 -11.061 14.681 1.00 93.56 243 VAL A N 1
ATOM 1944 C CA . VAL A 1 243 ? -12.515 -12.352 14.076 1.00 93.56 243 VAL A CA 1
ATOM 1945 C C . VAL A 1 243 ? -11.090 -12.699 14.481 1.00 93.56 243 VAL A C 1
ATOM 1947 O O . VAL A 1 243 ? -10.136 -12.070 14.025 1.00 93.56 243 VAL A O 1
ATOM 1950 N N . PHE A 1 244 ? -10.953 -13.681 15.370 1.00 93.31 244 PHE A N 1
ATOM 1951 C CA . PHE A 1 244 ? -9.683 -14.029 15.999 1.00 93.31 244 PHE A CA 1
ATOM 1952 C C . PHE A 1 244 ? -9.338 -15.502 15.784 1.00 93.31 244 PHE A C 1
ATOM 1954 O O . PHE A 1 244 ? -10.213 -16.367 15.821 1.00 93.31 244 PHE A O 1
ATOM 1961 N N . GLU A 1 245 ? -8.051 -15.781 15.593 1.00 89.69 245 GLU A N 1
ATOM 1962 C CA . GLU A 1 245 ? -7.500 -17.123 15.785 1.00 89.69 245 GLU A CA 1
ATOM 1963 C C . GLU A 1 245 ? -7.191 -17.339 17.277 1.00 89.69 245 GLU A C 1
ATOM 1965 O O . GLU A 1 245 ? -7.096 -16.390 18.051 1.00 89.69 245 GLU A O 1
ATOM 1970 N N . ASN A 1 246 ? -7.035 -18.592 17.702 1.00 86.44 246 ASN A N 1
ATOM 1971 C CA . ASN A 1 246 ? -6.722 -18.903 19.103 1.00 86.44 246 ASN A CA 1
ATOM 1972 C C . ASN A 1 246 ? -5.255 -18.641 19.476 1.00 86.44 246 ASN A C 1
ATOM 1974 O O . ASN A 1 246 ? -4.931 -18.551 20.657 1.00 86.44 246 ASN A O 1
ATOM 1978 N N . GLU A 1 247 ? -4.372 -18.517 18.487 1.00 87.94 247 GLU A N 1
ATOM 1979 C CA . GLU A 1 247 ? -2.944 -18.273 18.681 1.00 87.94 247 GLU A CA 1
ATOM 1980 C C . GLU A 1 247 ? -2.516 -17.020 17.911 1.00 87.94 247 GLU A C 1
ATOM 1982 O O . GLU A 1 247 ? -3.048 -16.716 16.841 1.00 87.94 247 GLU A O 1
ATOM 1987 N N . CYS A 1 248 ? -1.542 -16.282 18.448 1.00 87.44 248 CYS A N 1
ATOM 1988 C CA . CYS A 1 248 ? -0.985 -15.127 17.757 1.00 87.44 248 CYS A CA 1
ATOM 1989 C C . CYS A 1 248 ? 0.024 -15.554 16.682 1.00 87.44 248 CYS A C 1
ATOM 1991 O O . CYS A 1 248 ? 0.852 -16.442 16.881 1.00 87.44 248 CYS A O 1
ATOM 1993 N N . GLY A 1 249 ? -0.009 -14.881 15.531 1.00 83.75 249 GLY A N 1
ATOM 1994 C CA . GLY A 1 249 ? 0.992 -15.079 14.486 1.00 83.75 249 GLY A CA 1
ATOM 1995 C C . GLY A 1 249 ? 2.363 -14.516 14.880 1.00 83.75 249 GLY A C 1
ATOM 1996 O O . GLY A 1 249 ? 2.464 -13.493 15.550 1.00 83.75 249 GLY A O 1
ATOM 1997 N N . HIS A 1 250 ? 3.439 -15.140 14.392 1.00 84.38 250 HIS A N 1
ATOM 1998 C CA . HIS A 1 250 ? 4.828 -14.743 14.691 1.00 84.38 250 HIS A CA 1
ATOM 1999 C C . HIS A 1 250 ? 5.513 -13.968 13.550 1.00 84.38 250 HIS A C 1
ATOM 2001 O O . HIS A 1 250 ? 6.741 -13.893 13.475 1.00 84.38 250 HIS A O 1
ATOM 2007 N N . TRP A 1 251 ? 4.733 -13.425 12.609 1.00 85.25 251 TRP A N 1
ATOM 2008 C CA . TRP A 1 251 ? 5.268 -12.720 11.438 1.00 85.25 251 TRP A CA 1
ATOM 2009 C C . TRP A 1 251 ? 5.939 -11.386 11.806 1.00 85.25 251 TRP A C 1
ATOM 2011 O O . TRP A 1 251 ? 6.973 -11.023 11.232 1.00 85.25 251 TRP A O 1
ATOM 2021 N N . GLY A 1 252 ? 5.383 -10.689 12.803 1.00 84.44 252 GLY A N 1
ATOM 2022 C CA . GLY A 1 252 ? 5.854 -9.388 13.270 1.00 84.44 252 GLY A CA 1
ATOM 2023 C C . GLY A 1 252 ? 5.805 -8.317 12.177 1.00 84.44 252 GLY A C 1
ATOM 2024 O O . GLY A 1 252 ? 4.979 -8.355 11.267 1.00 84.44 252 GLY A O 1
ATOM 2025 N N . ARG A 1 253 ? 6.749 -7.372 12.230 1.00 79.12 253 ARG A N 1
ATOM 2026 C CA . ARG A 1 253 ? 6.783 -6.178 11.361 1.00 79.12 253 ARG A CA 1
ATOM 2027 C C . ARG A 1 253 ? 7.302 -6.430 9.935 1.00 79.12 253 ARG A C 1
ATOM 2029 O O . ARG A 1 253 ? 7.613 -5.482 9.213 1.00 79.12 253 ARG A O 1
ATOM 2036 N N . LYS A 1 254 ? 7.463 -7.692 9.531 1.00 80.44 254 LYS A N 1
ATOM 2037 C CA . LYS A 1 254 ? 8.075 -8.059 8.248 1.00 80.44 254 LYS A CA 1
ATOM 2038 C C . LYS A 1 254 ? 7.144 -7.723 7.085 1.00 80.44 254 LYS A C 1
ATOM 2040 O O . LYS A 1 254 ? 5.930 -7.888 7.160 1.00 80.44 254 LYS A O 1
ATOM 2045 N N . ARG A 1 255 ? 7.727 -7.301 5.967 1.00 80.19 255 ARG A N 1
ATOM 2046 C CA . ARG A 1 255 ? 7.028 -7.118 4.692 1.00 80.19 255 ARG A CA 1
ATOM 2047 C C . ARG A 1 255 ? 7.846 -7.810 3.619 1.00 80.19 255 ARG A C 1
ATOM 2049 O O . ARG A 1 255 ? 9.036 -7.534 3.495 1.00 80.19 255 ARG A O 1
ATOM 2056 N N . VAL A 1 256 ? 7.223 -8.725 2.888 1.00 78.06 256 VAL A N 1
ATOM 2057 C CA . VAL A 1 256 ? 7.882 -9.472 1.817 1.00 78.06 256 VAL A CA 1
ATOM 2058 C C . VAL A 1 256 ? 7.114 -9.210 0.527 1.00 78.06 256 VAL A C 1
ATOM 2060 O O . VAL A 1 256 ? 5.941 -9.572 0.451 1.00 78.06 256 VAL A O 1
ATOM 2063 N N . PRO A 1 257 ? 7.738 -8.569 -0.474 1.00 78.38 257 PRO A N 1
ATOM 2064 C CA . PRO A 1 257 ? 7.164 -8.484 -1.808 1.00 78.38 257 PRO A CA 1
ATOM 2065 C C . PRO A 1 257 ? 7.008 -9.889 -2.395 1.00 78.38 257 PRO A C 1
ATOM 2067 O O . PRO A 1 257 ? 7.962 -10.670 -2.395 1.00 78.38 257 PRO A O 1
ATOM 2070 N N . LEU A 1 258 ? 5.820 -10.205 -2.905 1.00 76.44 258 LEU A N 1
ATOM 2071 C CA . LEU A 1 258 ? 5.546 -11.471 -3.582 1.00 76.44 258 LEU A CA 1
ATOM 2072 C C . LEU A 1 258 ? 5.527 -11.250 -5.098 1.00 76.44 258 LEU A C 1
ATOM 2074 O O . LEU A 1 258 ? 5.003 -10.249 -5.584 1.00 76.44 258 LEU A O 1
ATOM 2078 N N . SER A 1 259 ? 6.111 -12.187 -5.847 1.00 77.88 259 SER A N 1
ATOM 2079 C CA . SER A 1 259 ? 5.988 -12.230 -7.306 1.00 77.88 259 SER A CA 1
ATOM 2080 C C . SER A 1 259 ? 4.849 -13.175 -7.667 1.00 77.88 259 SER A C 1
ATOM 2082 O O . SER A 1 259 ? 4.929 -14.375 -7.409 1.00 77.88 259 SER A O 1
ATOM 2084 N N . ILE A 1 260 ? 3.798 -12.623 -8.259 1.00 78.06 260 ILE A N 1
ATOM 2085 C CA . ILE A 1 260 ? 2.625 -13.337 -8.743 1.00 78.06 260 ILE A CA 1
ATOM 2086 C C . ILE A 1 260 ? 2.926 -13.752 -10.180 1.00 78.06 260 ILE A C 1
ATOM 2088 O O . ILE A 1 260 ? 3.064 -12.922 -11.075 1.00 78.06 260 ILE A O 1
ATOM 2092 N N . ARG A 1 261 ? 3.109 -15.055 -10.394 1.00 71.12 261 ARG A N 1
ATOM 2093 C CA . ARG A 1 261 ? 3.381 -15.616 -11.721 1.00 71.12 261 ARG A CA 1
ATOM 2094 C C . ARG A 1 261 ? 2.128 -16.274 -12.266 1.00 71.12 261 ARG A C 1
ATOM 2096 O O . ARG A 1 261 ? 1.541 -17.139 -11.607 1.00 71.12 261 ARG A O 1
ATOM 2103 N N . GLU A 1 262 ? 1.770 -15.932 -13.496 1.00 66.31 262 GLU A N 1
ATOM 2104 C CA . GLU A 1 262 ? 0.817 -16.721 -14.264 1.00 66.31 262 GLU A CA 1
ATOM 2105 C C . GLU A 1 262 ? 1.464 -18.047 -14.674 1.00 66.31 262 GLU A C 1
ATOM 2107 O O . GLU A 1 262 ? 2.565 -18.093 -15.227 1.00 66.31 262 GLU A O 1
ATOM 2112 N N . THR A 1 263 ? 0.798 -19.159 -14.380 1.00 49.31 263 THR A N 1
ATOM 2113 C CA . THR A 1 263 ? 1.145 -20.446 -14.981 1.00 49.31 263 THR A CA 1
ATOM 2114 C C . THR A 1 263 ? 0.478 -20.515 -16.343 1.00 49.31 263 THR A C 1
ATOM 2116 O O . THR A 1 263 ? -0.750 -20.477 -16.413 1.00 49.31 263 THR A O 1
ATOM 2119 N N . ALA A 1 264 ? 1.265 -20.667 -17.410 1.00 34.78 264 ALA A N 1
ATOM 2120 C CA . ALA A 1 264 ? 0.723 -21.061 -18.705 1.00 34.78 264 ALA A CA 1
ATOM 2121 C C . ALA A 1 264 ? -0.105 -22.354 -18.542 1.00 34.78 264 ALA A C 1
ATOM 2123 O O . ALA A 1 264 ? 0.289 -23.223 -17.752 1.00 34.78 264 ALA A O 1
ATOM 2124 N N . PRO A 1 265 ? -1.234 -22.511 -19.259 1.00 31.36 265 PRO A N 1
ATOM 2125 C CA . PRO A 1 265 ? -2.012 -23.739 -19.210 1.00 31.36 265 PRO A CA 1
ATOM 2126 C C . PRO A 1 265 ? -1.114 -24.937 -19.538 1.00 31.36 265 PRO A C 1
ATOM 2128 O O . PRO A 1 265 ? -0.354 -24.940 -20.509 1.00 31.36 265 PRO A O 1
ATOM 2131 N N . SER A 1 266 ? -1.172 -25.944 -18.672 1.00 33.56 266 SER A N 1
ATOM 2132 C CA . SER A 1 266 ? -0.379 -27.164 -18.737 1.00 33.56 266 SER A CA 1
ATOM 2133 C C . SER A 1 266 ? -0.720 -27.957 -19.996 1.00 33.56 266 SER A C 1
ATOM 2135 O O . SER A 1 266 ? -1.682 -28.718 -20.045 1.00 33.56 266 SER A O 1
ATOM 2137 N N . GLY A 1 267 ? 0.095 -27.788 -21.033 1.00 31.09 267 GLY A N 1
ATOM 2138 C CA . GLY A 1 267 ? -0.116 -28.510 -22.277 1.00 31.09 267 GLY A CA 1
ATOM 2139 C C . GLY A 1 267 ? 0.918 -28.226 -23.346 1.00 31.09 267 GLY A C 1
ATOM 2140 O O . GLY A 1 267 ? 0.517 -27.922 -24.453 1.00 31.09 267 GLY A O 1
ATOM 2141 N N . LEU A 1 268 ? 2.216 -28.326 -23.041 1.00 25.84 268 LEU A N 1
ATOM 2142 C CA . LEU A 1 268 ? 3.269 -28.563 -24.040 1.00 25.84 268 LEU A CA 1
ATOM 2143 C C . LEU A 1 268 ? 4.500 -29.157 -23.338 1.00 25.84 268 LEU A C 1
ATOM 2145 O O . LEU A 1 268 ? 5.335 -28.461 -22.766 1.00 25.84 268 LEU A O 1
ATOM 2149 N N . SER A 1 269 ? 4.573 -30.487 -23.349 1.00 25.45 269 SER A N 1
ATOM 2150 C CA . SER A 1 269 ? 5.778 -31.239 -23.008 1.00 25.45 269 SER A CA 1
ATOM 2151 C C . SER A 1 269 ? 6.737 -31.163 -24.194 1.00 25.45 269 SER A C 1
ATOM 2153 O O . SER A 1 269 ? 6.412 -31.645 -25.278 1.00 25.45 269 SER A O 1
ATOM 2155 N N . LEU A 1 270 ? 7.914 -30.569 -23.997 1.00 27.78 270 LEU A N 1
ATOM 2156 C CA . LEU A 1 270 ? 9.038 -30.751 -24.910 1.00 27.78 270 LEU A CA 1
ATOM 2157 C C . LEU A 1 270 ? 9.898 -31.892 -24.368 1.00 27.78 270 LEU A C 1
ATOM 2159 O O . LEU A 1 270 ? 10.581 -31.764 -23.352 1.00 27.78 270 LEU A O 1
ATOM 2163 N N . SER A 1 271 ? 9.798 -33.037 -25.039 1.00 27.72 271 SER A N 1
ATOM 2164 C CA . SER A 1 271 ? 10.642 -34.206 -24.823 1.00 27.72 271 SER A CA 1
ATOM 2165 C C . SER A 1 271 ? 12.114 -33.862 -25.040 1.00 27.72 271 SER A C 1
ATOM 2167 O O . SER A 1 271 ? 12.459 -33.167 -25.996 1.00 27.72 271 SER A O 1
ATOM 2169 N N . GLY A 1 272 ? 12.968 -34.400 -24.171 1.00 36.16 272 GLY A N 1
ATOM 2170 C CA . GLY A 1 272 ? 14.406 -34.185 -24.192 1.00 36.16 272 GLY A CA 1
ATOM 2171 C C . GLY A 1 272 ? 15.074 -34.555 -25.515 1.00 36.16 272 GLY A C 1
ATOM 2172 O O . GLY A 1 272 ? 14.851 -35.628 -26.073 1.00 36.16 272 GLY A O 1
ATOM 2173 N N . ALA A 1 273 ? 15.967 -33.674 -25.952 1.00 26.19 273 ALA A N 1
ATOM 2174 C CA . ALA A 1 273 ? 17.041 -33.994 -26.874 1.00 26.19 273 ALA A CA 1
ATOM 2175 C C . ALA A 1 273 ? 18.367 -33.731 -26.152 1.00 26.19 273 ALA A C 1
ATOM 2177 O O . ALA A 1 273 ? 18.577 -32.664 -25.573 1.00 26.19 273 ALA A O 1
ATOM 2178 N N . ALA A 1 274 ? 19.226 -34.748 -26.133 1.00 27.39 274 ALA A N 1
ATOM 2179 C CA . ALA A 1 274 ? 20.556 -34.687 -25.551 1.00 27.39 274 ALA A CA 1
ATOM 2180 C C . ALA A 1 274 ? 21.423 -33.634 -26.262 1.00 27.39 274 ALA A C 1
ATOM 2182 O O . ALA A 1 274 ? 21.346 -33.470 -27.480 1.00 27.39 274 ALA A O 1
ATOM 2183 N N . ALA A 1 275 ? 22.260 -32.947 -25.484 1.00 25.80 275 ALA A N 1
ATOM 2184 C CA . ALA A 1 275 ? 23.220 -31.968 -25.978 1.00 25.80 275 ALA A CA 1
ATOM 2185 C C . ALA A 1 275 ? 24.198 -32.605 -26.988 1.00 25.80 275 ALA A C 1
ATOM 2187 O O . ALA A 1 275 ? 24.749 -33.672 -26.695 1.00 25.80 275 ALA A O 1
ATOM 2188 N N . PRO A 1 276 ? 24.462 -31.977 -28.149 1.00 28.00 276 PRO A N 1
ATOM 2189 C CA . PRO A 1 276 ? 25.539 -32.416 -29.018 1.00 28.00 276 PRO A CA 1
ATOM 2190 C C . PRO A 1 276 ? 26.893 -31.993 -28.434 1.00 28.00 276 PRO A C 1
ATOM 2192 O O . PRO A 1 276 ? 27.028 -30.959 -27.777 1.00 28.00 276 PRO A O 1
ATOM 2195 N N . ALA A 1 277 ? 27.900 -32.830 -28.679 1.00 28.80 277 ALA A N 1
ATOM 2196 C CA . ALA A 1 277 ? 29.276 -32.589 -28.281 1.00 28.80 277 ALA A CA 1
ATOM 2197 C C . ALA A 1 277 ? 29.867 -31.354 -28.984 1.00 28.80 277 ALA A C 1
ATOM 2199 O O . ALA A 1 277 ? 29.567 -31.053 -30.139 1.00 28.80 277 ALA A O 1
ATOM 2200 N N . ARG A 1 278 ? 30.734 -30.668 -28.240 1.00 27.55 278 ARG A N 1
ATOM 2201 C CA . ARG A 1 278 ? 31.469 -29.450 -28.594 1.00 27.55 278 ARG A CA 1
ATOM 2202 C C . ARG A 1 278 ? 32.344 -29.673 -29.844 1.00 27.55 278 ARG A C 1
ATOM 2204 O O . ARG A 1 278 ? 33.169 -30.587 -29.805 1.00 27.55 278 ARG A O 1
ATOM 2211 N N . PRO A 1 279 ? 32.238 -28.858 -30.911 1.00 29.78 279 PRO A N 1
ATOM 2212 C CA . PRO A 1 279 ? 33.272 -28.810 -31.931 1.00 29.78 279 PRO A CA 1
ATOM 2213 C C . PRO A 1 279 ? 34.467 -27.991 -31.434 1.00 29.78 279 PRO A C 1
ATOM 2215 O O . PRO A 1 279 ? 34.319 -27.033 -30.671 1.00 29.78 279 PRO A O 1
ATOM 2218 N N . GLU A 1 280 ? 35.647 -28.415 -31.869 1.00 29.23 280 GLU A N 1
ATOM 2219 C CA . GLU A 1 280 ? 36.932 -27.769 -31.628 1.00 29.23 280 GLU A CA 1
ATOM 2220 C C . GLU A 1 280 ? 37.011 -26.359 -32.232 1.00 29.23 280 GLU A C 1
ATOM 2222 O O . GLU A 1 280 ? 36.292 -25.989 -33.161 1.00 29.23 280 GLU A O 1
ATOM 2227 N N . SER A 1 281 ? 37.913 -25.585 -31.638 1.00 34.69 281 SER A N 1
ATOM 2228 C CA . SER A 1 281 ? 38.160 -24.155 -31.790 1.00 34.69 281 SER A CA 1
ATOM 2229 C C . SER A 1 281 ? 38.356 -23.691 -33.242 1.00 34.69 281 SER A C 1
ATOM 2231 O O . SER A 1 281 ? 39.270 -24.178 -33.912 1.00 34.69 281 SER A O 1
ATOM 2233 N N . PRO A 1 282 ? 37.627 -22.658 -33.704 1.00 34.81 282 PRO A N 1
ATOM 2234 C CA . PRO A 1 282 ? 38.076 -21.827 -34.806 1.00 34.81 282 PRO A CA 1
ATOM 2235 C C . PRO A 1 282 ? 39.017 -20.737 -34.275 1.00 34.81 282 PRO A C 1
ATOM 2237 O O . PRO A 1 282 ? 38.740 -20.074 -33.279 1.00 34.81 282 PRO A O 1
ATOM 2240 N N . THR A 1 283 ? 40.139 -20.589 -34.971 1.00 34.25 283 THR A N 1
ATOM 2241 C CA . THR A 1 283 ? 41.109 -19.486 -34.926 1.00 34.25 283 THR A CA 1
ATOM 2242 C C . THR A 1 283 ? 40.487 -18.122 -34.612 1.00 34.25 283 THR A C 1
ATOM 2244 O O . THR A 1 283 ? 39.572 -17.705 -35.320 1.00 34.25 283 THR A O 1
ATOM 2247 N N . GLU A 1 284 ? 41.028 -17.440 -33.592 1.00 32.41 284 GLU A N 1
ATOM 2248 C CA . GLU A 1 284 ? 40.619 -16.105 -33.132 1.00 32.41 284 GLU A CA 1
ATOM 2249 C C . GLU A 1 284 ? 40.568 -15.093 -34.291 1.00 32.41 284 GLU A C 1
ATOM 2251 O O . GLU A 1 284 ? 41.609 -14.754 -34.866 1.00 32.41 284 GLU A O 1
ATOM 2256 N N . PRO A 1 285 ? 39.375 -14.576 -34.634 1.00 34.22 285 PRO A N 1
ATOM 2257 C CA . PRO A 1 285 ? 39.257 -13.297 -35.316 1.00 34.22 285 PRO A CA 1
ATOM 2258 C C . PRO A 1 285 ? 39.770 -12.191 -34.376 1.00 34.22 285 PRO A C 1
ATOM 2260 O O . PRO A 1 285 ? 39.740 -12.370 -33.156 1.00 34.22 285 PRO A O 1
ATOM 2263 N N . PRO A 1 286 ? 40.237 -11.044 -34.899 1.00 38.75 286 PRO A N 1
ATOM 2264 C CA . PRO A 1 286 ? 40.704 -9.949 -34.055 1.00 38.75 286 PRO A CA 1
ATOM 2265 C C . PRO A 1 286 ? 39.613 -9.549 -33.053 1.00 38.75 286 PRO A C 1
ATOM 2267 O O . PRO A 1 286 ? 38.440 -9.470 -33.418 1.00 38.75 286 PRO A O 1
ATOM 2270 N N . ALA A 1 287 ? 40.008 -9.319 -31.796 1.00 46.69 287 ALA A N 1
ATOM 2271 C CA . ALA A 1 287 ? 39.116 -8.887 -30.727 1.00 46.69 287 ALA A CA 1
ATOM 2272 C C . ALA A 1 287 ? 38.466 -7.555 -31.118 1.00 46.69 287 ALA A C 1
ATOM 2274 O O . ALA A 1 287 ? 39.079 -6.496 -30.999 1.00 46.69 287 ALA A O 1
ATOM 2275 N N . MET A 1 288 ? 37.247 -7.618 -31.644 1.00 54.72 288 MET A N 1
ATOM 2276 C CA . MET A 1 288 ? 36.469 -6.423 -31.914 1.00 54.72 288 MET A CA 1
ATOM 2277 C C . MET A 1 288 ? 36.103 -5.755 -30.595 1.00 54.72 288 MET A C 1
ATOM 2279 O O . MET A 1 288 ? 35.611 -6.399 -29.668 1.00 54.72 288 MET A O 1
ATOM 2283 N N . THR A 1 289 ? 36.376 -4.460 -30.521 1.00 73.94 289 THR A N 1
ATOM 2284 C CA . THR A 1 289 ? 36.077 -3.589 -29.385 1.00 73.94 289 THR A CA 1
ATOM 2285 C C . THR A 1 289 ? 34.978 -2.604 -29.776 1.00 73.94 289 THR A C 1
ATOM 2287 O O . THR A 1 289 ? 34.573 -2.551 -30.934 1.00 73.94 289 THR A O 1
ATOM 2290 N N . PHE A 1 290 ? 34.474 -1.830 -28.813 1.00 82.81 290 PHE A N 1
ATOM 2291 C CA . PHE A 1 290 ? 33.510 -0.749 -29.045 1.00 82.81 290 PHE A CA 1
ATOM 2292 C C . PHE A 1 290 ? 34.189 0.465 -29.709 1.00 82.81 290 PHE A C 1
ATOM 2294 O O . PHE A 1 290 ? 34.336 1.515 -29.091 1.00 82.81 290 PHE A O 1
ATOM 2301 N N . ASP A 1 291 ? 34.657 0.304 -30.943 1.00 85.44 291 ASP A N 1
ATOM 2302 C CA . ASP A 1 291 ? 35.361 1.317 -31.738 1.00 85.44 291 ASP A CA 1
ATOM 2303 C C . ASP A 1 291 ? 34.435 2.144 -32.658 1.00 85.44 291 ASP A C 1
ATOM 2305 O O . ASP A 1 291 ? 33.234 1.897 -32.770 1.00 85.44 291 ASP A O 1
ATOM 2309 N N . GLU A 1 292 ? 35.006 3.116 -33.375 1.00 82.38 292 GLU A N 1
ATOM 2310 C CA . GLU A 1 292 ? 34.275 4.000 -34.300 1.00 82.38 292 GLU A CA 1
ATOM 2311 C C . GLU A 1 292 ? 33.540 3.253 -35.433 1.00 82.38 292 GLU A C 1
ATOM 2313 O O . GLU A 1 292 ? 32.634 3.813 -36.051 1.00 82.38 292 GLU A O 1
ATOM 2318 N N . THR A 1 293 ? 33.895 1.992 -35.713 1.00 85.19 293 THR A N 1
ATOM 2319 C CA . THR A 1 293 ? 33.246 1.178 -36.754 1.00 85.19 293 THR A CA 1
ATOM 2320 C C . THR A 1 293 ? 32.072 0.359 -36.222 1.00 85.19 293 THR A C 1
ATOM 2322 O O . THR A 1 293 ? 31.096 0.131 -36.936 1.00 85.19 293 THR A O 1
ATOM 2325 N N . THR A 1 294 ? 32.135 -0.057 -34.958 1.00 88.75 294 THR A N 1
ATOM 2326 C CA . THR A 1 294 ? 31.137 -0.918 -34.309 1.00 88.75 294 THR A CA 1
ATOM 2327 C C . THR A 1 294 ? 30.082 -0.131 -33.543 1.00 88.75 294 THR A C 1
ATOM 2329 O O . THR A 1 294 ? 28.915 -0.531 -33.538 1.00 88.75 294 THR A O 1
ATOM 2332 N N . GLN A 1 295 ? 30.450 1.002 -32.939 1.00 91.81 295 GLN A N 1
ATOM 2333 C CA . GLN A 1 295 ? 29.531 1.853 -32.180 1.00 91.81 295 GLN A CA 1
ATOM 2334 C C . GLN A 1 295 ? 28.292 2.275 -32.993 1.00 91.81 295 GLN A C 1
ATOM 2336 O O . GLN A 1 295 ? 27.185 2.117 -32.471 1.00 91.81 295 GLN A O 1
ATOM 2341 N N . PRO A 1 296 ? 28.399 2.727 -34.265 1.00 90.00 296 PRO A N 1
ATOM 2342 C CA . PRO A 1 296 ? 27.220 3.082 -35.058 1.00 90.00 296 PRO A CA 1
ATOM 2343 C C . PRO A 1 296 ? 26.280 1.894 -35.290 1.00 90.00 296 PRO A C 1
ATOM 2345 O O . PRO A 1 296 ? 25.069 2.036 -35.150 1.00 90.00 296 PRO A O 1
ATOM 2348 N N . LEU A 1 297 ? 26.830 0.703 -35.558 1.00 90.31 297 LEU A N 1
ATOM 2349 C CA . LEU A 1 297 ? 26.043 -0.518 -35.769 1.00 90.31 297 LEU A CA 1
ATOM 2350 C C . LEU A 1 297 ? 25.287 -0.931 -34.501 1.00 90.31 297 LEU A C 1
ATOM 2352 O O . LEU A 1 297 ? 24.128 -1.339 -34.568 1.00 90.31 297 LEU A O 1
ATOM 2356 N N . LEU A 1 298 ? 25.931 -0.803 -33.339 1.00 92.69 298 LEU A N 1
ATOM 2357 C CA . LEU A 1 298 ? 25.314 -1.077 -32.043 1.00 92.69 298 LEU A CA 1
ATOM 2358 C C . LEU A 1 298 ? 24.201 -0.076 -31.726 1.00 92.69 298 LEU A C 1
ATOM 2360 O O . LEU A 1 298 ? 23.137 -0.487 -31.269 1.00 92.69 298 LEU A O 1
ATOM 2364 N N . LEU A 1 299 ? 24.421 1.214 -31.996 1.00 92.69 299 LEU A N 1
ATOM 2365 C CA . LEU A 1 299 ? 23.412 2.260 -31.818 1.00 92.69 299 LEU A CA 1
ATOM 2366 C C . LEU A 1 299 ? 22.202 2.027 -32.725 1.00 92.69 299 LEU A C 1
ATOM 2368 O O . LEU A 1 299 ? 21.070 2.061 -32.247 1.00 92.69 299 LEU A O 1
ATOM 2372 N N . ASP A 1 300 ? 22.422 1.750 -34.008 1.00 89.19 300 ASP A N 1
ATOM 2373 C CA . ASP A 1 300 ? 21.341 1.530 -34.971 1.00 89.19 300 ASP A CA 1
ATOM 2374 C C . ASP A 1 300 ? 20.534 0.276 -34.646 1.00 89.19 300 ASP A C 1
ATOM 2376 O O . ASP A 1 300 ? 19.302 0.296 -34.681 1.00 89.19 300 ASP A O 1
ATOM 2380 N N . HIS A 1 301 ? 21.199 -0.797 -34.229 1.00 92.56 301 HIS A N 1
ATOM 2381 C CA . HIS A 1 301 ? 20.493 -1.993 -33.802 1.00 92.56 301 HIS A CA 1
ATOM 2382 C C . HIS A 1 301 ? 19.761 -1.801 -32.476 1.00 92.56 301 HIS A C 1
ATOM 2384 O O . HIS A 1 301 ? 18.620 -2.234 -32.348 1.00 92.56 301 HIS A O 1
ATOM 2390 N N . ALA A 1 302 ? 20.354 -1.108 -31.500 1.00 92.94 302 ALA A N 1
ATOM 2391 C CA . ALA A 1 302 ? 19.665 -0.769 -30.260 1.00 92.94 302 ALA A CA 1
ATOM 2392 C C . ALA A 1 302 ? 18.403 0.063 -30.534 1.00 92.94 302 ALA A C 1
ATOM 2394 O O . ALA A 1 302 ? 17.353 -0.222 -29.960 1.00 92.94 302 ALA A O 1
ATOM 2395 N N . ARG A 1 303 ? 18.462 1.025 -31.468 1.00 91.38 303 ARG A N 1
ATOM 2396 C CA . ARG A 1 303 ? 17.276 1.764 -31.935 1.00 91.38 303 ARG A CA 1
ATOM 2397 C C . ARG A 1 303 ? 16.252 0.857 -32.577 1.00 91.38 303 ARG A C 1
ATOM 2399 O O . ARG A 1 303 ? 15.080 0.980 -32.254 1.00 91.38 303 ARG A O 1
ATOM 2406 N N . HIS A 1 304 ? 16.679 -0.036 -33.464 1.00 90.44 304 HIS A N 1
ATOM 2407 C CA . HIS A 1 304 ? 15.775 -0.973 -34.118 1.00 90.44 304 HIS A CA 1
ATOM 2408 C C . HIS A 1 304 ? 15.057 -1.861 -33.095 1.00 90.44 304 HIS A C 1
ATOM 2410 O O . HIS A 1 304 ? 13.844 -2.032 -33.176 1.00 90.44 304 HIS A O 1
ATOM 2416 N N . LEU A 1 305 ? 15.778 -2.366 -32.091 1.00 92.94 305 LEU A N 1
ATOM 2417 C CA . LEU A 1 305 ? 15.204 -3.157 -31.005 1.00 92.94 305 LEU A CA 1
ATOM 2418 C C . LEU A 1 305 ? 14.219 -2.344 -30.153 1.00 92.94 305 LEU A C 1
ATOM 2420 O O . LEU A 1 305 ? 13.159 -2.860 -29.801 1.00 92.94 305 LEU A O 1
ATOM 2424 N N . VAL A 1 306 ? 14.543 -1.085 -29.835 1.00 92.50 306 VAL A N 1
ATOM 2425 C CA . VAL A 1 306 ? 13.636 -0.175 -29.116 1.00 92.50 306 VAL A CA 1
ATOM 2426 C C . VAL A 1 306 ? 12.390 0.125 -29.956 1.00 92.50 306 VAL A C 1
ATOM 2428 O O . VAL A 1 306 ? 11.285 -0.008 -29.443 1.00 92.50 306 VAL A O 1
ATOM 2431 N N . ASP A 1 307 ? 12.533 0.457 -31.242 1.00 89.31 307 ASP A N 1
ATOM 2432 C CA . ASP A 1 307 ? 11.413 0.719 -32.161 1.00 89.31 307 ASP A CA 1
ATOM 2433 C C . ASP A 1 307 ? 10.503 -0.511 -32.294 1.00 89.31 307 ASP A C 1
ATOM 2435 O O . ASP A 1 307 ? 9.287 -0.396 -32.132 1.00 89.31 307 ASP A O 1
ATOM 2439 N N . CYS A 1 308 ? 11.082 -1.704 -32.465 1.00 88.75 308 CYS A N 1
ATOM 2440 C CA . CYS A 1 308 ? 10.327 -2.955 -32.507 1.00 88.75 308 CYS A CA 1
ATOM 2441 C C . CYS A 1 308 ? 9.558 -3.205 -31.206 1.00 88.75 308 CYS A C 1
ATOM 2443 O O . CYS A 1 308 ? 8.378 -3.557 -31.244 1.00 88.75 308 CYS A O 1
ATOM 2445 N N . ALA A 1 309 ? 10.207 -2.987 -30.057 1.00 90.00 309 ALA A N 1
ATOM 2446 C CA . ALA A 1 309 ? 9.586 -3.152 -28.748 1.00 90.00 309 ALA A CA 1
ATOM 2447 C C . ALA A 1 309 ? 8.431 -2.164 -28.525 1.00 90.00 309 ALA A C 1
ATOM 2449 O O . ALA A 1 309 ? 7.378 -2.566 -28.037 1.00 90.00 309 ALA A O 1
ATOM 2450 N N . VAL A 1 310 ? 8.602 -0.902 -28.925 1.00 84.44 310 VAL A N 1
ATOM 2451 C CA . VAL A 1 310 ? 7.570 0.141 -28.826 1.00 84.44 310 VAL A CA 1
ATOM 2452 C C . VAL A 1 310 ? 6.384 -0.142 -29.747 1.00 84.44 310 VAL A C 1
ATOM 2454 O O . VAL A 1 310 ? 5.236 0.078 -29.369 1.00 84.44 310 VAL A O 1
ATOM 2457 N N . ARG A 1 311 ? 6.633 -0.661 -30.953 1.00 85.44 311 ARG A N 1
ATOM 2458 C CA . ARG A 1 311 ? 5.586 -0.972 -31.940 1.00 85.44 311 ARG A CA 1
ATOM 2459 C C . ARG A 1 311 ? 4.954 -2.354 -31.765 1.00 85.44 311 ARG A C 1
ATOM 2461 O O . ARG A 1 311 ? 4.003 -2.667 -32.477 1.00 85.44 311 ARG A O 1
ATOM 2468 N N . GLY A 1 312 ? 5.480 -3.189 -30.868 1.00 86.38 312 GLY A N 1
ATOM 2469 C CA . GLY A 1 312 ? 5.012 -4.562 -30.670 1.00 86.38 312 GLY A CA 1
ATOM 2470 C C . GLY A 1 312 ? 5.237 -5.470 -31.885 1.00 86.38 312 GLY A C 1
ATOM 2471 O O . GLY A 1 312 ? 4.463 -6.401 -32.106 1.00 86.38 312 GLY A O 1
ATOM 2472 N N . VAL A 1 313 ? 6.268 -5.199 -32.691 1.00 86.12 313 VAL A N 1
ATOM 2473 C CA . VAL A 1 313 ? 6.601 -5.986 -33.889 1.00 86.12 313 VAL A CA 1
ATOM 2474 C C . VAL A 1 313 ? 7.810 -6.891 -33.629 1.00 86.12 313 VAL A C 1
ATOM 2476 O O . VAL A 1 313 ? 8.675 -6.550 -32.819 1.00 86.12 313 VAL A O 1
ATOM 2479 N N . PRO A 1 314 ? 7.892 -8.065 -34.282 1.00 81.62 314 PRO A N 1
ATOM 2480 C CA . PRO A 1 314 ? 9.044 -8.945 -34.135 1.00 81.62 314 PRO A CA 1
ATOM 2481 C C . PRO A 1 314 ? 10.311 -8.298 -34.709 1.00 81.62 314 PRO A C 1
ATOM 2483 O O . PRO A 1 314 ? 10.263 -7.611 -35.728 1.00 81.62 314 PRO A O 1
ATOM 2486 N N . VAL A 1 315 ? 11.451 -8.570 -34.071 1.00 85.75 315 VAL A N 1
ATOM 2487 C CA . VAL A 1 315 ? 12.769 -8.125 -34.544 1.00 85.75 315 VAL A CA 1
ATOM 2488 C C . VAL A 1 315 ? 13.101 -8.856 -35.845 1.00 85.75 315 VAL A C 1
ATOM 2490 O O . VAL A 1 315 ? 13.101 -10.088 -35.876 1.00 85.75 315 VAL A O 1
ATOM 2493 N N . GLY A 1 316 ? 13.342 -8.099 -36.917 1.00 69.25 316 GLY A N 1
ATOM 2494 C CA . GLY A 1 316 ? 13.533 -8.648 -38.263 1.00 69.25 316 GLY A CA 1
ATOM 2495 C C . GLY A 1 316 ? 14.991 -8.933 -38.622 1.00 69.25 316 GLY A C 1
ATOM 2496 O O . GLY A 1 316 ? 15.280 -9.967 -39.220 1.00 69.25 316 GLY A O 1
ATOM 2497 N N . GLU A 1 317 ? 15.909 -8.037 -38.253 1.00 76.06 317 GLU A N 1
ATOM 2498 C CA . GLU A 1 317 ? 17.328 -8.138 -38.610 1.00 76.06 317 GLU A CA 1
ATOM 2499 C C . GLU A 1 317 ? 18.202 -8.337 -37.370 1.00 76.06 317 GLU A C 1
ATOM 2501 O O . GLU A 1 317 ? 18.076 -7.621 -36.375 1.00 76.06 317 GLU A O 1
ATOM 2506 N N . ALA A 1 318 ? 19.103 -9.318 -37.437 1.00 80.69 318 ALA A N 1
ATOM 2507 C CA . ALA A 1 318 ? 20.092 -9.578 -36.399 1.00 80.69 318 ALA A CA 1
ATOM 2508 C C . ALA A 1 318 ? 21.354 -8.732 -36.618 1.00 80.69 318 ALA A C 1
ATOM 2510 O O . ALA A 1 318 ? 21.722 -8.417 -37.751 1.00 80.69 318 ALA A O 1
ATOM 2511 N N . LEU A 1 319 ? 22.043 -8.404 -35.524 1.00 86.12 319 LEU A N 1
ATOM 2512 C CA . LEU A 1 319 ? 23.356 -7.771 -35.586 1.00 86.12 319 LEU A CA 1
ATOM 2513 C C . LEU A 1 319 ? 24.355 -8.703 -36.311 1.00 86.12 319 LEU A C 1
ATOM 2515 O O . LEU A 1 319 ? 24.337 -9.904 -36.036 1.00 86.12 319 LEU A O 1
ATOM 2519 N N . PRO A 1 320 ? 25.239 -8.205 -37.199 1.00 84.12 320 PRO A N 1
ATOM 2520 C CA . PRO A 1 320 ? 26.217 -9.053 -37.881 1.00 84.12 320 PRO A CA 1
ATOM 2521 C C . PRO A 1 320 ? 27.134 -9.804 -36.908 1.00 84.12 320 PRO A C 1
ATOM 2523 O O . PRO A 1 320 ? 27.630 -9.217 -35.944 1.00 84.12 320 PRO A O 1
ATOM 2526 N N . ASP A 1 321 ? 27.423 -11.073 -37.207 1.00 72.81 321 ASP A N 1
ATOM 2527 C CA . ASP A 1 321 ? 28.078 -12.014 -36.288 1.00 72.81 321 ASP A CA 1
ATOM 2528 C C . ASP A 1 321 ? 29.432 -11.589 -35.688 1.00 72.81 321 ASP A C 1
ATOM 2530 O O . ASP A 1 321 ? 29.671 -11.958 -34.536 1.00 72.81 321 ASP A O 1
ATOM 2534 N N . PRO A 1 322 ? 30.315 -10.789 -36.326 1.00 80.31 322 PRO A N 1
ATOM 2535 C CA . PRO A 1 322 ? 31.514 -10.370 -35.610 1.00 80.31 322 PRO A CA 1
ATOM 2536 C C . PRO A 1 322 ? 31.212 -9.244 -34.596 1.00 80.31 322 PRO A C 1
ATOM 2538 O O . PRO A 1 322 ? 31.861 -9.178 -33.557 1.00 80.31 322 PRO A O 1
ATOM 2541 N N . VAL A 1 323 ? 30.176 -8.416 -34.820 1.00 86.62 323 VAL A N 1
ATOM 2542 C CA . VAL A 1 323 ? 29.728 -7.369 -33.874 1.00 86.62 323 VAL A CA 1
ATOM 2543 C C . VAL A 1 323 ? 28.859 -7.971 -32.770 1.00 86.62 323 VAL A C 1
ATOM 2545 O O . VAL A 1 323 ? 28.998 -7.614 -31.605 1.00 86.62 323 VAL A O 1
ATOM 2548 N N . ALA A 1 324 ? 27.975 -8.912 -33.115 1.00 87.31 324 ALA A N 1
ATOM 2549 C CA . ALA A 1 324 ? 27.033 -9.529 -32.179 1.00 87.31 324 ALA A CA 1
ATOM 2550 C C . ALA A 1 324 ? 27.734 -10.259 -31.028 1.00 87.31 324 ALA A C 1
ATOM 2552 O O . ALA A 1 324 ? 27.225 -10.295 -29.903 1.00 87.31 324 ALA A O 1
ATOM 2553 N N . ALA A 1 325 ? 28.907 -10.819 -31.329 1.00 89.50 325 ALA A N 1
ATOM 2554 C CA . ALA A 1 325 ? 29.711 -11.627 -30.432 1.00 89.50 325 ALA A CA 1
ATOM 2555 C C . ALA A 1 325 ? 30.694 -10.826 -29.560 1.00 89.50 325 ALA A C 1
ATOM 2557 O O . ALA A 1 325 ? 31.402 -11.450 -28.770 1.00 89.50 325 ALA A O 1
ATOM 2558 N N . ILE A 1 326 ? 30.749 -9.486 -29.664 1.00 89.38 326 ILE A N 1
ATOM 2559 C CA . ILE A 1 326 ? 31.647 -8.667 -28.829 1.00 89.38 326 ILE A CA 1
ATOM 2560 C C . ILE A 1 326 ? 31.362 -8.976 -27.346 1.00 89.38 326 ILE A C 1
ATOM 2562 O O . ILE A 1 326 ? 30.222 -8.797 -26.898 1.00 89.38 326 ILE A O 1
ATOM 2566 N N . PRO A 1 327 ? 32.356 -9.464 -26.579 1.00 89.25 327 PRO A N 1
ATOM 2567 C CA . PRO A 1 327 ? 32.158 -9.827 -25.186 1.00 89.25 327 PRO A CA 1
ATOM 2568 C C . PRO A 1 327 ? 32.018 -8.571 -24.327 1.00 89.25 327 PRO A C 1
ATOM 2570 O O . PRO A 1 327 ? 32.827 -7.648 -24.402 1.00 89.25 327 PRO A O 1
ATOM 2573 N N . CYS A 1 328 ? 30.996 -8.545 -23.478 1.00 88.38 328 CYS A N 1
ATOM 2574 C CA . CYS A 1 328 ? 30.705 -7.413 -22.616 1.00 88.38 328 CYS A CA 1
ATOM 2575 C C . CYS A 1 328 ? 30.194 -7.895 -21.253 1.00 88.38 328 CYS A C 1
ATOM 2577 O O . CYS A 1 328 ? 29.302 -8.741 -21.170 1.00 88.38 328 CYS A O 1
ATOM 2579 N N . HIS A 1 329 ? 30.767 -7.371 -20.170 1.00 87.00 329 HIS A N 1
ATOM 2580 C CA . HIS A 1 329 ? 30.352 -7.719 -18.808 1.00 87.00 329 HIS A CA 1
ATOM 2581 C C . HIS A 1 329 ? 29.050 -7.030 -18.405 1.00 87.00 329 HIS A C 1
ATOM 2583 O O . HIS A 1 329 ? 28.320 -7.532 -17.558 1.00 87.00 329 HIS A O 1
ATOM 2589 N N . GLY A 1 330 ? 28.712 -5.899 -19.013 1.00 89.44 330 GLY A N 1
ATOM 2590 C CA . GLY A 1 330 ? 27.440 -5.242 -18.773 1.00 89.44 330 GLY A CA 1
ATOM 2591 C C . GLY A 1 330 ? 27.219 -4.081 -19.715 1.00 89.44 330 GLY A C 1
ATOM 2592 O O . GLY A 1 330 ? 28.174 -3.481 -20.189 1.00 89.44 330 GLY A O 1
ATOM 2593 N N . LEU A 1 331 ? 25.961 -3.774 -20.000 1.00 92.06 331 LEU A N 1
ATOM 2594 C CA . LEU A 1 331 ? 25.606 -2.701 -20.917 1.00 92.06 331 LEU A CA 1
ATOM 2595 C C . LEU A 1 331 ? 24.307 -2.048 -20.471 1.00 92.06 331 LEU A C 1
ATOM 2597 O O . LEU A 1 331 ? 23.344 -2.741 -20.135 1.00 92.06 331 LEU A O 1
ATOM 2601 N N . PHE A 1 332 ? 24.288 -0.719 -20.509 1.00 93.75 332 PHE A N 1
ATOM 2602 C CA . PHE A 1 332 ? 23.101 0.104 -20.315 1.00 93.75 332 PHE A CA 1
ATOM 2603 C C . PHE A 1 332 ? 22.709 0.794 -21.619 1.00 93.75 332 PHE A C 1
ATOM 2605 O O . PHE A 1 332 ? 23.571 1.264 -22.358 1.00 93.75 332 PHE A O 1
ATOM 2612 N N . ILE A 1 333 ? 21.405 0.856 -21.882 1.00 94.81 333 ILE A N 1
ATOM 2613 C CA . ILE A 1 333 ? 20.813 1.719 -22.901 1.00 94.81 333 ILE A CA 1
ATOM 2614 C C . ILE A 1 333 ? 20.123 2.862 -22.173 1.00 94.81 333 ILE A C 1
ATOM 2616 O O . ILE A 1 333 ? 19.256 2.628 -21.329 1.00 94.81 333 ILE A O 1
ATOM 2620 N N . THR A 1 334 ? 20.489 4.083 -22.536 1.00 92.56 334 THR A N 1
ATOM 2621 C CA . THR A 1 334 ? 19.915 5.326 -22.036 1.00 92.56 334 THR A CA 1
ATOM 2622 C C . THR A 1 334 ? 19.201 6.041 -23.179 1.00 92.56 334 THR A C 1
ATOM 2624 O O . THR A 1 334 ? 19.775 6.266 -24.239 1.00 92.56 334 THR A O 1
ATOM 2627 N N . LEU A 1 335 ? 17.941 6.408 -22.972 1.00 91.44 335 LEU A N 1
ATOM 2628 C CA . LEU A 1 335 ? 17.153 7.247 -23.868 1.00 91.44 335 LEU A CA 1
ATOM 2629 C C . LEU A 1 335 ? 17.065 8.650 -23.268 1.00 91.44 335 LEU A C 1
ATOM 2631 O O . LEU A 1 335 ? 16.739 8.799 -22.087 1.00 91.44 335 LEU A O 1
ATOM 2635 N N . LYS A 1 336 ? 17.334 9.676 -24.073 1.00 83.12 336 LYS A N 1
ATOM 2636 C CA . LYS A 1 336 ? 17.243 11.089 -23.684 1.00 83.12 336 LYS A CA 1
ATOM 2637 C C . LYS A 1 336 ? 16.332 11.846 -24.650 1.00 83.12 336 LYS A C 1
ATOM 2639 O O . LYS A 1 336 ? 16.362 11.598 -25.853 1.00 83.12 336 LYS A O 1
ATOM 2644 N N . ARG A 1 337 ? 15.545 12.789 -24.131 1.00 79.12 337 ARG A N 1
ATOM 2645 C CA . ARG A 1 337 ? 14.834 13.808 -24.917 1.00 79.12 337 ARG A CA 1
ATOM 2646 C C . ARG A 1 337 ? 15.554 15.135 -24.714 1.00 79.12 337 ARG A C 1
ATOM 2648 O O . ARG A 1 337 ? 15.497 15.708 -23.628 1.00 79.12 337 ARG A O 1
ATOM 2655 N N . GLY A 1 338 ? 16.274 15.597 -25.733 1.00 75.31 338 GLY A N 1
ATOM 2656 C CA . GLY A 1 338 ? 17.229 16.693 -25.556 1.00 75.31 338 GLY A CA 1
ATOM 2657 C C . GLY A 1 338 ? 18.272 16.325 -24.492 1.00 75.31 338 GLY A C 1
ATOM 2658 O O . GLY A 1 338 ? 18.941 15.300 -24.612 1.00 75.31 338 GLY A O 1
ATOM 2659 N N . HIS A 1 339 ? 18.373 17.133 -23.436 1.00 70.88 339 HIS A N 1
ATOM 2660 C CA . HIS A 1 339 ? 19.260 16.887 -22.292 1.00 70.88 339 HIS A CA 1
ATOM 2661 C C . HIS A 1 339 ? 18.602 16.078 -21.156 1.00 70.88 339 HIS A C 1
ATOM 2663 O O . HIS A 1 339 ? 19.281 15.697 -20.206 1.00 70.88 339 HIS A O 1
ATOM 2669 N N . LEU A 1 340 ? 17.294 15.809 -21.232 1.00 71.81 340 LEU A N 1
ATOM 2670 C CA . LEU A 1 340 ? 16.537 15.160 -20.161 1.00 71.81 340 LEU A CA 1
ATOM 2671 C C . LEU A 1 340 ? 16.526 13.639 -20.321 1.00 71.81 340 LEU A C 1
ATOM 2673 O O . LEU A 1 340 ? 16.325 13.112 -21.416 1.00 71.81 340 LEU A O 1
ATOM 2677 N N . LEU A 1 341 ? 16.684 12.922 -19.208 1.00 79.19 341 LEU A N 1
ATOM 2678 C CA .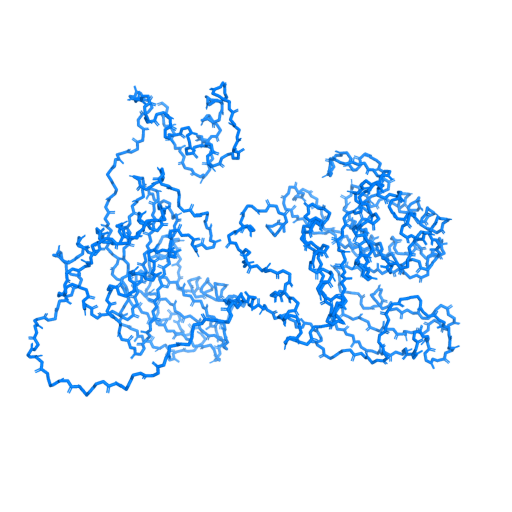 LEU A 1 341 ? 16.575 11.467 -19.164 1.00 79.19 341 LEU A CA 1
ATOM 2679 C C . LEU A 1 341 ? 15.132 11.014 -19.446 1.00 79.19 341 LEU A C 1
ATOM 2681 O O . LEU A 1 341 ? 14.197 11.517 -18.830 1.00 79.19 341 LEU A O 1
ATOM 2685 N N . ARG A 1 342 ? 14.963 10.031 -20.338 1.00 84.31 342 ARG A N 1
ATOM 2686 C CA . ARG A 1 342 ? 13.668 9.416 -20.692 1.00 84.31 342 ARG A CA 1
ATOM 2687 C C . ARG A 1 342 ? 13.598 7.910 -20.395 1.00 84.31 342 ARG A C 1
ATOM 2689 O O . ARG A 1 342 ? 12.503 7.353 -20.345 1.00 84.31 342 ARG A O 1
ATOM 2696 N N . GLY A 1 343 ? 14.746 7.272 -20.174 1.00 83.62 343 GLY A N 1
ATOM 2697 C CA . GLY A 1 343 ? 14.874 5.897 -19.689 1.00 83.62 343 GLY A CA 1
ATOM 2698 C C . GLY A 1 343 ? 16.343 5.482 -19.606 1.00 83.62 343 GLY A C 1
ATOM 2699 O O . GLY A 1 343 ? 17.162 5.984 -20.364 1.00 83.62 343 GLY A O 1
ATOM 2700 N N . CYS A 1 344 ? 16.714 4.600 -18.683 1.00 89.75 344 CYS A N 1
ATOM 2701 C CA . CYS A 1 344 ? 18.036 3.981 -18.599 1.00 89.75 344 CYS A CA 1
ATOM 2702 C C . CYS A 1 344 ? 17.920 2.596 -17.958 1.00 89.75 344 CYS A C 1
ATOM 2704 O O . CYS A 1 344 ? 17.655 2.486 -16.759 1.00 89.75 344 CYS A O 1
ATOM 2706 N N . ILE A 1 345 ? 18.134 1.543 -18.750 1.00 88.19 345 ILE A N 1
ATOM 2707 C CA . ILE A 1 345 ? 18.101 0.151 -18.289 1.00 88.19 345 ILE A CA 1
ATOM 2708 C C . ILE A 1 345 ? 19.292 -0.613 -18.852 1.00 88.19 345 ILE A C 1
ATOM 2710 O O . ILE A 1 345 ? 19.692 -0.420 -19.997 1.00 88.19 345 ILE A O 1
ATOM 2714 N N . GLY A 1 346 ? 19.842 -1.511 -18.040 1.00 88.44 346 GLY A N 1
ATOM 2715 C CA . GLY A 1 346 ? 20.961 -2.354 -18.418 1.00 88.44 346 GLY A CA 1
ATOM 2716 C C . GLY A 1 346 ? 21.053 -3.613 -17.577 1.00 88.44 346 GLY A C 1
ATOM 2717 O O . GLY A 1 346 ? 20.445 -3.721 -16.512 1.00 88.44 346 GLY A O 1
ATOM 2718 N N . ASN A 1 347 ? 21.838 -4.562 -18.074 1.00 86.31 347 ASN A N 1
ATOM 2719 C CA . ASN A 1 347 ? 22.141 -5.817 -17.399 1.00 86.31 347 ASN A CA 1
ATOM 2720 C C . ASN A 1 347 ? 23.652 -5.998 -17.332 1.00 86.31 347 ASN A C 1
ATOM 2722 O O . ASN A 1 347 ? 24.368 -5.564 -18.234 1.00 86.31 347 ASN A O 1
ATOM 2726 N N . TYR A 1 348 ? 24.129 -6.649 -16.274 1.00 87.88 348 TYR A N 1
ATOM 2727 C CA . TYR A 1 348 ? 25.551 -6.909 -16.085 1.00 87.88 348 TYR A CA 1
ATOM 2728 C C . TYR A 1 348 ? 25.813 -8.188 -15.283 1.00 87.88 348 TYR A C 1
ATOM 2730 O O . TYR A 1 348 ? 24.981 -8.637 -14.487 1.00 87.88 348 TYR A O 1
ATOM 2738 N N . ARG A 1 349 ? 27.005 -8.744 -15.488 1.00 81.69 349 ARG A N 1
ATOM 2739 C CA . ARG A 1 349 ? 27.620 -9.870 -14.792 1.00 81.69 349 ARG A CA 1
ATOM 2740 C C . ARG A 1 349 ? 29.096 -9.550 -14.563 1.00 81.69 349 ARG A C 1
ATOM 2742 O O . ARG A 1 349 ? 29.850 -9.322 -15.502 1.00 81.69 349 ARG A O 1
ATOM 2749 N N . ILE A 1 350 ? 29.506 -9.543 -13.298 1.00 80.94 350 ILE A N 1
ATOM 2750 C CA . ILE A 1 350 ? 30.889 -9.219 -12.924 1.00 80.94 350 ILE A CA 1
ATOM 2751 C C . ILE A 1 350 ? 31.836 -10.343 -13.371 1.00 80.94 350 ILE A C 1
ATOM 2753 O O . ILE A 1 350 ? 32.872 -10.065 -13.961 1.00 80.94 350 ILE A O 1
ATOM 2757 N N . ASP A 1 351 ? 31.439 -11.602 -13.180 1.00 78.69 351 ASP A N 1
ATOM 2758 C CA . ASP A 1 351 ? 32.339 -12.754 -13.348 1.00 78.69 351 ASP A CA 1
ATOM 2759 C C . ASP A 1 351 ? 32.347 -13.360 -14.762 1.00 78.69 351 ASP A C 1
ATOM 2761 O O . ASP A 1 351 ? 33.174 -14.217 -15.066 1.00 78.69 351 ASP A O 1
ATOM 2765 N N . GLU A 1 352 ? 31.421 -12.954 -15.633 1.00 82.38 352 GLU A N 1
ATOM 2766 C CA . GLU A 1 352 ? 31.219 -13.594 -16.936 1.00 82.38 352 GLU A CA 1
ATOM 2767 C C . GLU A 1 352 ? 30.748 -12.585 -17.987 1.00 82.38 352 GLU A C 1
ATOM 2769 O O . GLU A 1 352 ? 29.693 -11.966 -17.837 1.00 82.38 352 GLU A O 1
ATOM 2774 N N . ALA A 1 353 ? 31.505 -12.453 -19.077 1.00 85.38 353 ALA A N 1
ATOM 2775 C CA . ALA A 1 353 ? 31.098 -11.648 -20.221 1.00 85.38 353 ALA A CA 1
ATOM 2776 C C . ALA A 1 353 ? 30.001 -12.355 -21.032 1.00 85.38 353 ALA A C 1
ATOM 2778 O O . ALA A 1 353 ? 30.041 -13.565 -21.244 1.00 85.38 353 ALA A O 1
ATOM 2779 N N . SER A 1 354 ? 29.032 -11.584 -21.522 1.00 88.06 354 SER A N 1
ATOM 2780 C CA . SER A 1 354 ? 27.995 -12.044 -22.451 1.00 88.06 354 SER A CA 1
ATOM 2781 C C . SER A 1 354 ? 28.174 -11.380 -23.820 1.00 88.06 354 SER A C 1
ATOM 2783 O O . SER A 1 354 ? 28.732 -10.282 -23.889 1.00 88.06 354 SER A O 1
ATOM 2785 N N . PRO A 1 355 ? 27.689 -11.993 -24.914 1.00 91.88 355 PRO A N 1
ATOM 2786 C CA . PRO A 1 355 ? 27.643 -11.329 -26.213 1.00 91.88 355 PRO A CA 1
ATOM 2787 C C . PRO A 1 355 ? 26.831 -10.031 -26.139 1.00 91.88 355 PRO A C 1
ATOM 2789 O O . PRO A 1 355 ? 25.726 -10.014 -25.586 1.00 91.88 355 PRO A O 1
ATOM 2792 N N . VAL A 1 356 ? 27.340 -8.947 -26.727 1.00 92.44 356 VAL A N 1
ATOM 2793 C CA . VAL A 1 356 ? 26.676 -7.636 -26.705 1.00 92.44 356 VAL A CA 1
ATOM 2794 C C . VAL A 1 356 ? 25.255 -7.691 -27.275 1.00 92.44 356 VAL A C 1
ATOM 2796 O O . VAL A 1 356 ? 24.354 -7.057 -26.727 1.00 92.44 356 VAL A O 1
ATOM 2799 N N . ALA A 1 357 ? 25.009 -8.513 -28.303 1.00 91.62 357 ALA A N 1
ATOM 2800 C CA . ALA A 1 357 ? 23.675 -8.682 -28.879 1.00 91.62 357 ALA A CA 1
ATOM 2801 C C . ALA A 1 357 ? 22.659 -9.212 -27.854 1.00 91.62 357 ALA A C 1
ATOM 2803 O O . ALA A 1 357 ? 21.511 -8.771 -27.833 1.00 91.62 357 ALA A O 1
ATOM 2804 N N . GLN A 1 358 ? 23.083 -10.107 -26.957 1.00 90.69 358 GLN A N 1
ATOM 2805 C CA . GLN A 1 358 ? 22.227 -10.616 -25.888 1.00 90.69 358 GLN A CA 1
ATOM 2806 C C . GLN A 1 358 ? 21.894 -9.516 -24.874 1.00 90.69 358 GLN A C 1
ATOM 2808 O O . GLN A 1 358 ? 20.742 -9.402 -24.452 1.00 90.69 358 GLN A O 1
ATOM 2813 N N . LEU A 1 359 ? 22.877 -8.695 -24.492 1.00 91.56 359 LEU A N 1
ATOM 2814 C CA . LEU A 1 359 ? 22.654 -7.583 -23.567 1.00 91.56 359 LEU A CA 1
ATOM 2815 C C . LEU A 1 359 ? 21.719 -6.531 -24.175 1.00 91.56 359 LEU A C 1
ATOM 2817 O O . LEU A 1 359 ? 20.789 -6.089 -23.502 1.00 91.56 359 LEU A O 1
ATOM 2821 N N . LEU A 1 360 ? 21.901 -6.194 -25.456 1.00 93.56 360 LEU A N 1
ATOM 2822 C CA . LEU A 1 360 ? 21.021 -5.285 -26.193 1.00 93.56 360 LEU A CA 1
ATOM 2823 C C . LEU A 1 360 ? 19.591 -5.828 -26.296 1.00 93.56 360 LEU A C 1
ATOM 2825 O O . LEU A 1 360 ? 18.647 -5.109 -25.976 1.00 93.56 360 LEU A O 1
ATOM 2829 N N . ALA A 1 361 ? 19.421 -7.102 -26.660 1.00 90.31 361 ALA A N 1
ATOM 2830 C CA . ALA A 1 361 ? 18.109 -7.742 -26.770 1.00 90.31 361 ALA A CA 1
ATOM 2831 C C . ALA A 1 361 ? 17.343 -7.785 -25.435 1.00 90.31 361 ALA A C 1
ATOM 2833 O O . ALA A 1 361 ? 16.114 -7.811 -25.425 1.00 90.31 361 ALA A O 1
ATOM 2834 N N . GLN A 1 362 ? 18.051 -7.774 -24.303 1.00 87.94 362 GLN A N 1
ATOM 2835 C CA . GLN A 1 362 ? 17.439 -7.686 -22.978 1.00 87.94 362 GLN A CA 1
ATOM 2836 C C . GLN A 1 362 ? 17.168 -6.235 -22.555 1.00 87.94 362 GLN A C 1
ATOM 2838 O O . GLN A 1 362 ? 16.105 -5.950 -22.003 1.00 87.94 362 GLN A O 1
ATOM 2843 N N . ALA A 1 363 ? 18.115 -5.323 -22.795 1.00 90.00 363 ALA A N 1
ATOM 2844 C CA . ALA A 1 363 ? 18.043 -3.936 -22.341 1.00 90.00 363 ALA A CA 1
ATOM 2845 C C . ALA A 1 363 ? 17.069 -3.087 -23.172 1.00 90.00 363 ALA A C 1
ATOM 2847 O O . ALA A 1 363 ? 16.314 -2.310 -22.599 1.00 90.00 363 ALA A O 1
ATOM 2848 N N . ALA A 1 364 ? 17.025 -3.257 -24.496 1.00 92.50 364 ALA A N 1
ATOM 2849 C CA . ALA A 1 364 ? 16.216 -2.438 -25.403 1.00 92.50 364 ALA A CA 1
ATOM 2850 C C . ALA A 1 364 ? 14.697 -2.511 -25.134 1.00 92.50 364 ALA A C 1
ATOM 2852 O O . ALA A 1 364 ? 14.082 -1.467 -24.905 1.00 92.50 364 ALA A O 1
ATOM 2853 N N . PRO A 1 365 ? 14.059 -3.698 -25.059 1.00 87.69 365 PRO A N 1
ATOM 2854 C CA . PRO A 1 365 ? 12.641 -3.766 -24.707 1.00 87.69 365 PRO A CA 1
ATOM 2855 C C . PRO A 1 365 ? 12.378 -3.343 -23.257 1.00 87.69 365 PRO A C 1
ATOM 2857 O O . PRO A 1 365 ? 11.263 -2.963 -22.909 1.00 87.69 365 PRO A O 1
ATOM 2860 N N . ALA A 1 366 ? 13.383 -3.429 -22.382 1.00 85.31 366 ALA A N 1
ATOM 2861 C CA . ALA A 1 366 ? 13.246 -3.017 -20.996 1.00 85.31 366 ALA A CA 1
ATOM 2862 C C . ALA A 1 366 ? 13.344 -1.491 -20.832 1.00 85.31 366 ALA A C 1
ATOM 2864 O O . ALA A 1 366 ? 12.524 -0.928 -20.120 1.00 85.31 366 ALA A O 1
ATOM 2865 N N . VAL A 1 367 ? 14.250 -0.794 -21.523 1.00 88.62 367 VAL A N 1
ATOM 2866 C CA . VAL A 1 367 ? 14.297 0.679 -21.492 1.00 88.62 367 VAL A CA 1
ATOM 2867 C C . VAL A 1 367 ? 13.072 1.298 -22.168 1.00 88.62 367 VAL A C 1
ATOM 2869 O O . VAL A 1 367 ? 12.607 2.350 -21.744 1.00 88.62 367 VAL A O 1
ATOM 2872 N N . ALA A 1 368 ? 12.506 0.620 -23.172 1.00 86.19 368 ALA A N 1
ATOM 2873 C CA . ALA A 1 368 ? 11.304 1.070 -23.865 1.00 86.19 368 ALA A CA 1
ATOM 2874 C C . ALA A 1 368 ? 10.033 0.997 -23.000 1.00 86.19 368 ALA A C 1
ATOM 2876 O O . ALA A 1 368 ? 9.148 1.830 -23.161 1.00 86.19 368 ALA A O 1
ATOM 2877 N N . ALA A 1 369 ? 9.915 0.007 -22.107 1.00 78.81 369 ALA A N 1
ATOM 2878 C CA . ALA A 1 369 ? 8.638 -0.297 -21.446 1.00 78.81 369 ALA A CA 1
ATOM 2879 C C . ALA A 1 369 ? 8.713 -0.547 -19.930 1.00 78.81 369 ALA A C 1
ATOM 2881 O O . ALA A 1 369 ? 7.677 -0.660 -19.284 1.00 78.81 369 ALA A O 1
ATOM 2882 N N . ARG A 1 370 ? 9.911 -0.703 -19.359 1.00 73.38 370 ARG A N 1
ATOM 2883 C CA . ARG A 1 370 ? 10.130 -1.230 -17.999 1.00 73.38 370 ARG A CA 1
ATOM 2884 C C . ARG A 1 370 ? 11.095 -0.390 -17.153 1.00 73.38 370 ARG A C 1
ATOM 2886 O O . ARG A 1 370 ? 11.538 -0.859 -16.105 1.00 73.38 370 ARG A O 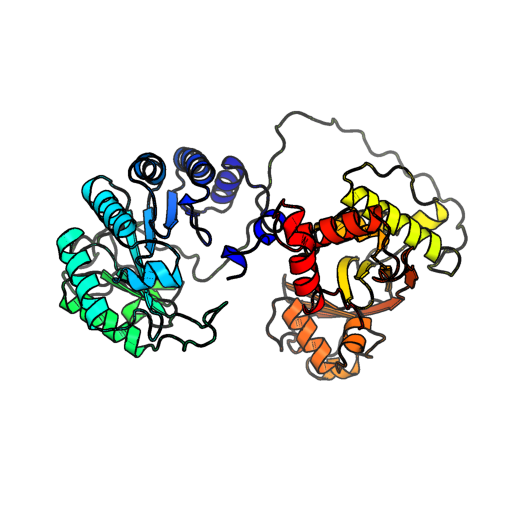1
ATOM 2893 N N . ASP A 1 371 ? 11.420 0.839 -17.562 1.00 74.06 371 ASP A N 1
ATOM 2894 C CA . ASP A 1 371 ? 12.044 1.802 -16.648 1.00 74.06 371 ASP A CA 1
ATOM 2895 C C . ASP A 1 371 ? 10.976 2.386 -15.725 1.00 74.06 371 ASP A C 1
ATOM 2897 O O . ASP A 1 371 ? 10.196 3.239 -16.126 1.00 74.06 371 ASP A O 1
ATOM 2901 N N . HIS A 1 372 ? 10.954 1.928 -14.474 1.00 61.59 372 HIS A N 1
ATOM 2902 C CA . HIS A 1 372 ? 9.938 2.284 -13.481 1.00 61.59 372 HIS A CA 1
ATOM 2903 C C . HIS A 1 372 ? 9.829 3.788 -13.172 1.00 61.59 372 HIS A C 1
ATOM 2905 O O . HIS A 1 372 ? 8.913 4.191 -12.462 1.00 61.59 372 HIS A O 1
ATOM 2911 N N . ARG A 1 373 ? 10.783 4.612 -13.625 1.00 62.03 373 ARG A N 1
ATOM 2912 C CA . ARG A 1 373 ? 10.774 6.068 -13.421 1.00 62.03 373 ARG A CA 1
ATOM 2913 C C . ARG A 1 373 ? 9.984 6.814 -14.495 1.00 62.03 373 ARG A C 1
ATOM 2915 O O . ARG A 1 373 ? 9.722 7.998 -14.312 1.00 62.03 373 ARG A O 1
ATOM 2922 N N . PHE A 1 374 ? 9.659 6.165 -15.616 1.00 67.69 374 PHE A N 1
ATOM 2923 C CA . PHE A 1 374 ? 9.028 6.810 -16.765 1.00 67.69 374 PHE A CA 1
ATOM 2924 C C . PHE A 1 374 ? 7.917 5.936 -17.376 1.00 67.69 374 PHE A C 1
ATOM 2926 O O . PHE A 1 374 ? 8.016 4.711 -17.352 1.00 67.69 374 PHE A O 1
ATOM 2933 N N . PRO A 1 375 ? 6.880 6.528 -17.999 1.00 51.84 375 PRO A N 1
ATOM 2934 C CA . PRO A 1 375 ? 5.926 5.770 -18.810 1.00 51.84 375 PRO A CA 1
ATOM 2935 C C . PRO A 1 375 ? 6.617 5.034 -19.975 1.00 51.84 375 PRO A C 1
ATOM 2937 O O . PRO A 1 375 ? 7.653 5.511 -20.451 1.00 51.84 375 PRO A O 1
ATOM 2940 N N . PRO A 1 376 ? 6.053 3.931 -20.505 1.00 75.12 376 PRO A N 1
ATOM 2941 C CA . PRO A 1 376 ? 6.518 3.323 -21.744 1.00 75.12 376 PRO A CA 1
ATOM 2942 C C . PRO A 1 376 ? 6.639 4.348 -22.868 1.00 75.12 376 PRO A C 1
ATOM 2944 O O . PRO A 1 376 ? 5.881 5.315 -22.935 1.00 75.12 376 PRO A O 1
ATOM 2947 N N . ILE A 1 377 ? 7.627 4.147 -23.727 1.00 77.50 377 ILE A N 1
ATOM 2948 C CA . ILE A 1 377 ? 7.857 4.975 -24.905 1.00 77.50 377 ILE A CA 1
ATOM 2949 C C . ILE A 1 377 ? 6.735 4.699 -25.909 1.00 77.50 377 ILE A C 1
ATOM 2951 O O . ILE A 1 377 ? 6.506 3.540 -26.254 1.00 77.50 377 ILE A O 1
ATOM 2955 N N . VAL A 1 378 ? 6.051 5.738 -26.391 1.00 74.56 378 VAL A N 1
ATOM 2956 C CA . VAL A 1 378 ? 5.068 5.609 -27.483 1.00 74.56 378 VAL A CA 1
ATOM 2957 C C . VAL A 1 378 ? 5.726 5.820 -28.856 1.00 74.56 378 VAL A C 1
ATOM 2959 O O . VAL A 1 378 ? 6.757 6.498 -28.941 1.00 74.56 378 VAL A O 1
ATOM 2962 N N . PRO A 1 379 ? 5.177 5.259 -29.955 1.00 77.62 379 PRO A N 1
ATOM 2963 C CA . PRO A 1 379 ? 5.789 5.349 -31.284 1.00 77.62 379 PRO A CA 1
ATOM 2964 C C . PRO A 1 379 ? 6.092 6.779 -31.754 1.00 77.62 379 PRO A C 1
ATOM 2966 O O . PRO A 1 379 ? 7.064 6.997 -32.476 1.00 77.62 379 PRO A O 1
ATOM 2969 N N . GLU A 1 380 ? 5.282 7.751 -31.336 1.00 78.00 380 GLU A N 1
ATOM 2970 C CA . GLU A 1 380 ? 5.421 9.171 -31.668 1.00 78.00 380 GLU A CA 1
ATOM 2971 C C . GLU A 1 380 ? 6.624 9.827 -30.976 1.00 78.00 380 GLU A C 1
ATOM 2973 O O . GLU A 1 380 ? 7.121 10.842 -31.457 1.00 78.00 380 GLU A O 1
ATOM 2978 N N . GLU A 1 381 ? 7.121 9.259 -29.870 1.00 74.12 381 GLU A N 1
ATOM 2979 C CA . GLU A 1 381 ? 8.301 9.769 -29.164 1.00 74.12 381 GLU A CA 1
ATOM 2980 C C . GLU A 1 381 ? 9.598 9.410 -29.890 1.00 74.12 381 GLU A C 1
ATOM 2982 O O . GLU A 1 381 ? 10.554 10.179 -29.828 1.00 74.12 381 GLU A O 1
ATOM 2987 N N . LEU A 1 382 ? 9.633 8.265 -30.581 1.00 81.00 382 LEU A N 1
ATOM 2988 C CA . LEU A 1 382 ? 10.848 7.666 -31.145 1.00 81.00 382 LEU A CA 1
ATOM 2989 C C . LEU A 1 382 ? 11.697 8.620 -32.008 1.00 81.00 382 LEU A C 1
ATOM 2991 O O . LEU A 1 382 ? 12.916 8.619 -31.826 1.00 81.00 382 LEU A O 1
ATOM 2995 N N . PRO A 1 383 ? 11.124 9.469 -32.889 1.00 76.44 383 PRO A N 1
ATOM 2996 C CA . PRO A 1 383 ? 11.914 10.411 -33.688 1.00 76.44 383 PRO A CA 1
ATOM 2997 C C . PRO A 1 383 ? 12.666 11.468 -32.864 1.00 76.44 383 PRO A C 1
ATOM 2999 O O . PRO A 1 383 ? 13.594 12.083 -33.381 1.00 76.44 383 PRO A O 1
ATOM 3002 N N . PHE A 1 384 ? 12.281 11.677 -31.602 1.00 75.81 384 PHE A N 1
ATOM 3003 C CA . PHE A 1 384 ? 12.801 12.724 -30.716 1.00 75.81 384 PHE A CA 1
ATOM 3004 C C . PHE A 1 384 ? 13.721 12.187 -29.610 1.00 75.81 384 PHE A C 1
ATOM 3006 O O . PHE A 1 384 ? 14.103 12.937 -28.708 1.00 75.81 384 PHE A O 1
ATOM 3013 N N . LEU A 1 385 ? 14.040 10.889 -29.631 1.00 83.00 385 LEU A N 1
ATOM 3014 C CA . LEU A 1 385 ? 14.849 10.249 -28.597 1.00 83.00 385 LEU A CA 1
ATOM 3015 C C . LEU A 1 385 ? 16.270 9.991 -29.075 1.00 83.00 385 LEU A C 1
ATOM 3017 O O . LEU A 1 385 ? 16.521 9.196 -29.981 1.00 83.00 385 LEU A O 1
ATOM 3021 N N . THR A 1 386 ? 17.213 10.629 -28.397 1.00 88.94 386 THR A N 1
ATOM 3022 C CA . THR A 1 386 ? 18.630 10.296 -28.493 1.00 88.94 386 THR A CA 1
ATOM 3023 C C . THR A 1 386 ? 18.874 9.005 -27.719 1.00 88.94 386 THR A C 1
ATOM 3025 O O . THR A 1 386 ? 18.347 8.829 -26.619 1.00 88.94 386 THR A O 1
ATOM 3028 N N . ILE A 1 387 ? 19.683 8.110 -28.282 1.00 91.44 387 ILE A N 1
ATOM 3029 C CA . ILE A 1 387 ? 20.074 6.854 -27.639 1.00 91.44 387 ILE A CA 1
ATOM 3030 C C . ILE A 1 387 ? 21.559 6.905 -27.285 1.00 91.44 387 ILE A C 1
ATOM 3032 O O . ILE A 1 387 ? 22.388 7.335 -28.083 1.00 91.44 387 ILE A O 1
ATOM 3036 N N . GLU A 1 388 ? 21.887 6.458 -26.086 1.00 92.44 388 GLU A N 1
ATOM 3037 C CA . GLU A 1 388 ? 23.239 6.341 -25.554 1.00 92.44 388 GLU A CA 1
ATOM 3038 C C . GLU A 1 388 ? 23.426 4.906 -25.062 1.00 92.44 388 GLU A C 1
ATOM 3040 O O . GLU A 1 388 ? 22.546 4.339 -24.412 1.00 92.44 388 GLU A O 1
ATOM 3045 N N . ILE A 1 389 ? 24.558 4.300 -25.404 1.00 93.88 389 ILE A N 1
ATOM 3046 C CA . ILE A 1 389 ? 24.945 2.967 -24.952 1.00 93.88 389 ILE A CA 1
ATOM 3047 C C . ILE A 1 389 ? 26.158 3.126 -24.044 1.00 93.88 389 ILE A C 1
ATOM 3049 O O . ILE A 1 389 ? 27.135 3.760 -24.427 1.00 93.88 389 ILE A O 1
ATOM 3053 N N . THR A 1 390 ? 26.108 2.535 -22.851 1.00 92.69 390 THR A N 1
ATOM 3054 C CA . THR A 1 390 ? 27.227 2.516 -21.897 1.00 92.69 390 THR A CA 1
ATOM 3055 C C . THR A 1 390 ? 27.632 1.070 -21.611 1.00 92.69 390 THR A C 1
ATOM 3057 O O . THR A 1 390 ? 26.999 0.416 -20.774 1.00 92.69 390 THR A O 1
ATOM 3060 N N . PRO A 1 391 ? 28.655 0.530 -22.295 1.00 91.81 391 PRO A N 1
ATOM 3061 C CA . PRO A 1 391 ? 29.301 -0.713 -21.899 1.00 91.81 391 PRO A CA 1
ATOM 3062 C C . PRO A 1 391 ? 30.043 -0.529 -20.572 1.00 91.81 391 PRO A C 1
ATOM 3064 O O . PRO A 1 391 ? 30.553 0.548 -20.279 1.00 91.81 391 PRO A O 1
ATOM 3067 N N . MET A 1 392 ? 30.122 -1.593 -19.781 1.00 90.25 392 MET A N 1
ATOM 3068 C CA . MET A 1 392 ? 30.788 -1.621 -18.484 1.00 90.25 392 MET A CA 1
ATOM 3069 C C . MET A 1 392 ? 31.986 -2.564 -18.514 1.00 90.25 392 MET A C 1
ATOM 3071 O O . MET A 1 392 ? 31.885 -3.701 -18.992 1.00 90.25 392 MET A O 1
ATOM 3075 N N . HIS A 1 393 ? 33.096 -2.122 -17.932 1.00 88.56 393 HIS A N 1
ATOM 3076 C CA . HIS A 1 393 ? 34.330 -2.894 -17.814 1.00 88.56 393 HIS A CA 1
ATOM 3077 C C . HIS A 1 393 ? 35.111 -2.502 -16.546 1.00 88.56 393 HIS A C 1
ATOM 3079 O O . HIS A 1 393 ? 34.629 -1.743 -15.706 1.00 88.56 393 HIS A O 1
ATOM 3085 N N . SER A 1 394 ? 36.315 -3.059 -16.378 1.00 88.12 394 SER A N 1
ATOM 3086 C CA . SER A 1 394 ? 37.227 -2.726 -15.268 1.00 88.12 394 SER A CA 1
ATOM 3087 C C . SER A 1 394 ? 36.621 -2.907 -13.861 1.00 88.12 394 SER A C 1
ATOM 3089 O O . SER A 1 394 ? 36.903 -2.121 -12.958 1.00 88.12 394 SER A O 1
ATOM 3091 N N . PHE A 1 395 ? 35.780 -3.926 -13.645 1.00 90.69 395 PHE A N 1
ATOM 3092 C CA . PHE A 1 395 ? 35.174 -4.176 -12.332 1.00 90.69 395 PHE A CA 1
ATOM 3093 C C . PHE A 1 395 ? 36.239 -4.492 -11.271 1.00 90.69 395 PHE A C 1
ATOM 3095 O O . PHE A 1 395 ? 37.052 -5.401 -11.448 1.00 90.69 395 PHE A O 1
ATOM 3102 N N . ARG A 1 396 ? 36.203 -3.777 -10.143 1.00 93.56 396 ARG A N 1
ATOM 3103 C CA . ARG A 1 396 ? 37.100 -3.983 -8.998 1.00 93.56 396 ARG A CA 1
ATOM 3104 C C . ARG A 1 396 ? 36.340 -3.829 -7.686 1.00 93.56 396 ARG A C 1
ATOM 3106 O O . ARG A 1 396 ? 35.668 -2.824 -7.465 1.00 93.56 396 ARG A O 1
ATOM 3113 N N . GLU A 1 397 ? 36.459 -4.807 -6.795 1.00 94.31 397 GLU A N 1
ATOM 3114 C CA . GLU A 1 397 ? 35.953 -4.677 -5.426 1.00 94.31 397 GLU A CA 1
ATOM 3115 C C . GLU A 1 397 ? 36.858 -3.744 -4.606 1.00 94.31 397 GLU A C 1
ATOM 3117 O O . GLU A 1 397 ? 38.085 -3.808 -4.689 1.00 94.31 397 GLU A O 1
ATOM 3122 N N . VAL A 1 398 ? 36.246 -2.843 -3.839 1.00 95.12 398 VAL A N 1
ATOM 3123 C CA . VAL A 1 398 ? 36.942 -1.876 -2.990 1.00 95.12 398 VAL A CA 1
ATOM 3124 C C . VAL A 1 398 ? 37.198 -2.507 -1.626 1.00 95.12 398 VAL A C 1
ATOM 3126 O O . VAL A 1 398 ? 36.272 -2.728 -0.847 1.00 95.12 398 VAL A O 1
ATOM 3129 N N . GLU A 1 399 ? 38.469 -2.763 -1.320 1.00 94.19 399 GLU A N 1
ATOM 3130 C CA . GLU A 1 399 ? 38.877 -3.352 -0.038 1.00 94.19 399 GLU A CA 1
ATOM 3131 C C . GLU A 1 399 ? 38.741 -2.367 1.136 1.00 94.19 399 GLU A C 1
ATOM 3133 O O . GLU A 1 399 ? 38.480 -2.779 2.273 1.00 94.19 399 GLU A O 1
ATOM 3138 N N . ALA A 1 400 ? 38.888 -1.064 0.865 1.00 93.31 400 ALA A N 1
ATOM 3139 C CA . ALA A 1 400 ? 38.766 -0.003 1.858 1.00 93.31 400 ALA A CA 1
ATOM 3140 C C . ALA A 1 400 ? 37.395 -0.025 2.562 1.00 93.31 400 ALA A C 1
ATOM 3142 O O . ALA A 1 400 ? 36.362 -0.365 1.983 1.00 93.31 400 ALA A O 1
ATOM 3143 N N . GLN A 1 401 ? 37.372 0.355 3.840 1.00 92.31 401 GLN A N 1
ATOM 3144 C CA . GLN A 1 401 ? 36.181 0.308 4.695 1.00 92.31 401 GLN A CA 1
ATOM 3145 C C . GLN A 1 401 ? 35.876 1.681 5.293 1.00 92.31 401 GLN A C 1
ATOM 3147 O O . GLN A 1 401 ? 36.784 2.490 5.492 1.00 92.31 401 GLN A O 1
ATOM 3152 N N . GLY A 1 402 ? 34.604 1.930 5.613 1.00 93.00 402 GLY A N 1
ATOM 3153 C CA . GLY A 1 402 ? 34.167 3.209 6.170 1.00 93.00 402 GLY A CA 1
ATOM 3154 C C . GLY A 1 402 ? 34.546 4.388 5.270 1.00 93.00 402 GLY A C 1
ATOM 3155 O O . GLY A 1 402 ? 34.525 4.282 4.045 1.00 93.00 402 GLY A O 1
ATOM 3156 N N . GLU A 1 403 ? 34.955 5.492 5.891 1.00 95.25 403 GLU A N 1
ATOM 3157 C CA . GLU A 1 403 ? 35.334 6.740 5.209 1.00 95.25 403 GLU A CA 1
ATOM 3158 C C . GLU A 1 403 ? 36.507 6.576 4.228 1.00 95.25 403 GLU A C 1
ATOM 3160 O O . GLU A 1 403 ? 36.612 7.315 3.253 1.00 95.25 403 GLU A O 1
ATOM 3165 N N . ALA A 1 404 ? 37.373 5.572 4.420 1.00 95.31 404 ALA A N 1
ATOM 3166 C CA . ALA A 1 404 ? 38.504 5.338 3.520 1.00 95.31 404 ALA A CA 1
ATOM 3167 C C . ALA A 1 404 ? 38.065 4.989 2.084 1.00 95.31 404 ALA A C 1
ATOM 3169 O O . ALA A 1 404 ? 38.837 5.184 1.149 1.00 95.31 404 ALA A O 1
ATOM 3170 N N . ARG A 1 405 ? 36.817 4.533 1.889 1.00 96.25 405 ARG A N 1
ATOM 3171 C CA . ARG A 1 405 ? 36.239 4.255 0.563 1.00 96.25 405 ARG A CA 1
ATOM 3172 C C . ARG A 1 405 ? 36.165 5.486 -0.330 1.00 96.25 405 ARG A C 1
ATOM 3174 O O . ARG A 1 405 ? 36.235 5.344 -1.545 1.00 96.25 405 ARG A O 1
ATOM 3181 N N . VAL A 1 406 ? 36.058 6.680 0.253 1.00 96.88 406 VAL A N 1
ATOM 3182 C CA . VAL A 1 406 ? 36.003 7.942 -0.497 1.00 96.88 406 VAL A CA 1
ATOM 3183 C C . VAL A 1 406 ? 37.261 8.127 -1.352 1.00 96.88 406 VAL A C 1
ATOM 3185 O O . VAL A 1 406 ? 37.161 8.577 -2.488 1.00 96.88 406 VAL A O 1
ATOM 3188 N N . GLY A 1 407 ? 38.430 7.715 -0.847 1.00 95.25 407 GLY A N 1
ATOM 3189 C CA . GLY A 1 407 ? 39.707 7.827 -1.561 1.00 95.25 407 GLY A CA 1
ATOM 3190 C C . GLY A 1 407 ? 39.872 6.873 -2.751 1.00 95.25 407 GLY A C 1
ATOM 3191 O O . GLY A 1 407 ? 40.808 7.036 -3.526 1.00 95.25 407 GLY A O 1
ATOM 3192 N N . GLU A 1 408 ? 38.975 5.897 -2.912 1.00 96.56 408 GLU A N 1
ATOM 3193 C CA . GLU A 1 408 ? 39.014 4.897 -3.992 1.00 96.56 408 GLU A CA 1
ATOM 3194 C C . GLU A 1 408 ? 38.108 5.274 -5.179 1.00 96.56 408 GLU A C 1
ATOM 3196 O O . GLU A 1 408 ? 38.044 4.554 -6.181 1.00 96.56 408 GLU A O 1
ATOM 3201 N N . ILE A 1 409 ? 37.382 6.393 -5.076 1.00 96.50 409 ILE A N 1
ATOM 3202 C CA . ILE A 1 409 ? 36.384 6.824 -6.056 1.00 96.50 409 ILE A CA 1
ATOM 3203 C C . ILE A 1 409 ? 36.878 8.062 -6.791 1.00 96.50 409 ILE A C 1
ATOM 3205 O O . ILE A 1 409 ? 37.081 9.119 -6.199 1.00 96.50 409 ILE A O 1
ATOM 3209 N N . GLU A 1 410 ? 36.999 7.936 -8.110 1.00 96.50 410 GLU A N 1
ATOM 3210 C CA . GLU A 1 410 ? 37.310 9.031 -9.017 1.00 96.50 410 GLU A CA 1
ATOM 3211 C C . GLU A 1 410 ? 36.018 9.441 -9.743 1.00 96.50 410 GLU A C 1
ATOM 3213 O O . GLU A 1 410 ? 35.481 8.688 -10.561 1.00 96.50 410 GLU A O 1
ATOM 3218 N N . ILE A 1 411 ? 35.474 10.613 -9.396 1.00 95.94 411 ILE A N 1
ATOM 3219 C CA . ILE A 1 411 ? 34.223 11.128 -9.976 1.00 95.94 411 ILE A CA 1
ATOM 3220 C C . ILE A 1 411 ? 34.392 11.358 -11.480 1.00 95.94 411 ILE A C 1
ATOM 3222 O O . ILE A 1 411 ? 35.397 11.902 -11.928 1.00 95.94 411 ILE A O 1
ATOM 3226 N N . GLY A 1 412 ? 33.397 10.923 -12.256 1.00 87.38 412 GLY A N 1
ATOM 3227 C CA . GLY A 1 412 ? 33.404 10.984 -13.722 1.00 87.38 412 GLY A CA 1
ATOM 3228 C C . GLY A 1 412 ? 34.118 9.825 -14.405 1.00 87.38 412 GLY A C 1
ATOM 3229 O O . GLY A 1 412 ? 33.894 9.604 -15.590 1.00 87.38 412 GLY A O 1
ATOM 3230 N N . ARG A 1 413 ? 34.897 9.038 -13.657 1.00 91.88 413 ARG A N 1
ATOM 3231 C CA . ARG A 1 413 ? 35.527 7.812 -14.150 1.00 91.88 413 ARG A CA 1
ATOM 3232 C C . ARG A 1 413 ? 34.853 6.558 -13.600 1.00 91.88 413 ARG A C 1
ATOM 3234 O O . ARG A 1 413 ? 34.548 5.640 -14.354 1.00 91.88 413 ARG A O 1
ATOM 3241 N N . HIS A 1 414 ? 34.622 6.511 -12.289 1.00 95.94 414 HIS A N 1
ATOM 3242 C CA . HIS A 1 414 ? 34.090 5.325 -11.623 1.00 95.94 414 HIS A CA 1
ATOM 3243 C C . HIS A 1 414 ? 32.565 5.368 -11.505 1.00 95.94 414 HIS A C 1
ATOM 3245 O O . HIS A 1 414 ? 31.989 6.311 -10.967 1.00 95.94 414 HIS A O 1
ATOM 3251 N N . GLY A 1 415 ? 31.916 4.289 -11.934 1.00 94.00 415 GLY A N 1
ATOM 3252 C CA . GLY A 1 415 ? 30.591 3.894 -11.477 1.00 94.00 415 GLY A CA 1
ATOM 3253 C C . GLY A 1 415 ? 30.701 3.060 -10.202 1.00 94.00 415 GLY A C 1
ATOM 3254 O O . GLY A 1 415 ? 31.753 2.489 -9.908 1.00 94.00 415 GLY A O 1
ATOM 3255 N N . VAL A 1 416 ? 29.616 2.983 -9.432 1.00 96.56 416 VAL A N 1
ATOM 3256 C CA . VAL A 1 416 ? 29.591 2.293 -8.132 1.00 96.56 416 VAL A CA 1
ATOM 3257 C C . VAL A 1 416 ? 28.442 1.301 -8.046 1.00 96.56 416 VAL A C 1
ATOM 3259 O O . VAL A 1 416 ? 27.318 1.584 -8.462 1.00 96.56 416 VAL A O 1
ATOM 3262 N N . ILE A 1 417 ? 28.722 0.142 -7.456 1.00 95.06 417 ILE A N 1
ATOM 3263 C CA . ILE A 1 417 ? 27.749 -0.880 -7.084 1.00 95.06 417 ILE A CA 1
ATOM 3264 C C . ILE A 1 417 ? 27.891 -1.119 -5.588 1.00 95.06 417 ILE A C 1
ATOM 3266 O O . ILE A 1 417 ? 28.942 -1.560 -5.129 1.00 95.06 417 ILE A O 1
ATOM 3270 N N . LEU A 1 418 ? 26.829 -0.862 -4.831 1.00 95.25 418 LEU A N 1
ATOM 3271 C CA . LEU A 1 418 ? 26.777 -1.167 -3.406 1.00 95.25 418 LEU A CA 1
ATOM 3272 C C . LEU A 1 418 ? 25.852 -2.356 -3.180 1.00 95.25 418 LEU A C 1
ATOM 3274 O O . LEU A 1 418 ? 24.718 -2.348 -3.655 1.00 95.25 418 LEU A O 1
ATOM 3278 N N . SER A 1 419 ? 26.321 -3.358 -2.441 1.00 91.56 419 SER A N 1
ATOM 3279 C CA . SER A 1 419 ? 25.531 -4.532 -2.061 1.00 91.56 419 SER A CA 1
ATOM 3280 C C . SER A 1 419 ? 25.574 -4.754 -0.549 1.00 91.56 419 SER A C 1
ATOM 3282 O O . SER A 1 419 ? 26.656 -4.813 0.031 1.00 91.56 419 SER A O 1
ATOM 3284 N N . LEU A 1 420 ? 24.415 -4.945 0.085 1.00 88.19 420 LEU A N 1
ATOM 3285 C CA . LEU A 1 420 ? 24.300 -5.354 1.489 1.00 88.19 420 LEU A CA 1
ATOM 3286 C C . LEU A 1 420 ? 23.174 -6.388 1.629 1.00 88.19 420 LEU A C 1
ATOM 3288 O O . LEU A 1 420 ? 21.998 -6.084 1.424 1.00 88.19 420 LEU A O 1
ATOM 3292 N N . GLY A 1 421 ? 23.530 -7.633 1.956 1.00 87.75 421 GLY A N 1
ATOM 3293 C CA . GLY A 1 421 ? 22.583 -8.752 1.922 1.00 87.75 421 GLY A CA 1
ATOM 3294 C C . GLY A 1 421 ? 21.984 -8.937 0.521 1.00 87.75 421 GLY A C 1
ATOM 3295 O O . GLY A 1 421 ? 22.722 -9.075 -0.452 1.00 87.75 421 GLY A O 1
ATOM 3296 N N . ASN A 1 422 ? 20.650 -8.905 0.423 1.00 82.44 422 ASN A N 1
ATOM 3297 C CA . ASN A 1 422 ? 19.917 -9.014 -0.848 1.00 82.44 422 ASN A CA 1
ATOM 3298 C C . ASN A 1 422 ? 19.653 -7.656 -1.528 1.00 82.44 422 ASN A C 1
ATOM 3300 O O . ASN A 1 422 ? 19.070 -7.622 -2.609 1.00 82.44 422 ASN A O 1
ATOM 3304 N N . GLN A 1 423 ? 20.036 -6.542 -0.896 1.00 82.94 423 GLN A N 1
ATOM 3305 C CA . GLN A 1 423 ? 19.829 -5.196 -1.430 1.00 82.94 423 GLN A CA 1
ATOM 3306 C C . GLN A 1 423 ? 21.038 -4.751 -2.247 1.00 82.94 423 GLN A C 1
ATOM 3308 O O . GLN A 1 423 ? 22.183 -4.988 -1.850 1.00 82.94 423 GLN A O 1
ATOM 3313 N N . ARG A 1 424 ? 20.786 -4.109 -3.393 1.00 88.94 424 ARG A N 1
ATOM 3314 C CA . ARG A 1 424 ? 21.835 -3.677 -4.318 1.00 88.94 424 ARG A CA 1
ATOM 3315 C C . ARG A 1 424 ? 21.449 -2.406 -5.064 1.00 88.94 424 ARG A C 1
ATOM 3317 O O . ARG A 1 424 ? 20.374 -2.344 -5.650 1.00 88.94 424 ARG A O 1
ATOM 3324 N N . GLY A 1 425 ? 22.361 -1.441 -5.101 1.00 86.19 425 GLY A N 1
ATOM 3325 C CA . GLY A 1 425 ? 22.241 -0.200 -5.867 1.00 86.19 425 GLY A CA 1
ATOM 3326 C C . GLY A 1 425 ? 23.395 -0.057 -6.853 1.00 86.19 425 GLY A C 1
ATOM 3327 O O . GLY A 1 425 ? 24.502 -0.506 -6.567 1.00 86.19 425 GLY A O 1
ATOM 3328 N N . LEU A 1 426 ? 23.137 0.557 -8.011 1.00 93.38 426 LEU A N 1
ATOM 3329 C CA . LEU A 1 426 ? 24.149 0.857 -9.030 1.00 93.38 426 LEU A CA 1
ATOM 3330 C C . LEU A 1 426 ? 23.962 2.274 -9.568 1.00 93.38 426 LEU A C 1
ATOM 3332 O O . LEU A 1 426 ? 22.850 2.643 -9.959 1.00 93.38 426 LEU A O 1
ATOM 3336 N N . LEU A 1 427 ? 25.045 3.044 -9.649 1.00 91.81 427 LEU A N 1
ATOM 3337 C CA . LEU A 1 427 ? 25.094 4.319 -10.365 1.00 91.81 427 LEU A CA 1
ATOM 3338 C C . LEU A 1 427 ? 26.218 4.304 -11.408 1.00 91.81 427 LEU A C 1
ATOM 3340 O O . LEU A 1 427 ? 27.314 3.820 -11.129 1.00 91.81 427 LEU A O 1
ATOM 3344 N N . LEU A 1 428 ? 25.919 4.812 -12.607 1.00 90.94 428 LEU A N 1
ATOM 3345 C CA . LEU A 1 428 ? 26.875 4.927 -13.712 1.00 90.94 428 LEU A CA 1
ATOM 3346 C C . LEU A 1 428 ? 27.842 6.111 -13.487 1.00 90.94 428 LEU A C 1
ATOM 3348 O O . LEU A 1 428 ? 27.465 7.046 -12.770 1.00 90.94 428 LEU A O 1
ATOM 3352 N N . PRO A 1 429 ? 29.047 6.103 -14.095 1.00 89.62 429 PRO A N 1
ATOM 3353 C CA . PRO A 1 429 ? 30.063 7.146 -13.899 1.00 89.62 429 PRO A CA 1
ATOM 3354 C C . PRO A 1 429 ? 29.568 8.582 -14.133 1.00 89.62 429 PRO A C 1
ATOM 3356 O O . PRO A 1 429 ? 29.880 9.487 -13.359 1.00 89.62 429 PRO A O 1
ATOM 3359 N N . GLN A 1 430 ? 28.753 8.794 -15.170 1.00 83.75 430 GLN A N 1
ATOM 3360 C CA . GLN A 1 430 ? 28.274 10.117 -15.575 1.00 83.75 430 GLN A CA 1
ATOM 3361 C C . GLN A 1 430 ? 27.308 10.758 -14.570 1.00 83.75 430 GLN A C 1
ATOM 3363 O O . GLN A 1 430 ? 27.215 11.980 -14.516 1.00 83.75 430 GLN A O 1
ATOM 3368 N N . VAL A 1 431 ? 26.627 9.966 -13.730 1.00 87.25 431 VAL A N 1
ATOM 3369 C CA . VAL A 1 431 ? 25.571 10.481 -12.840 1.00 87.25 431 VAL A CA 1
ATOM 3370 C C . VAL A 1 431 ? 26.122 11.507 -11.850 1.00 87.25 431 VAL A C 1
ATOM 3372 O O . VAL A 1 431 ? 25.488 12.532 -11.616 1.00 87.25 431 VAL A O 1
ATOM 3375 N N . ALA A 1 432 ? 27.297 11.247 -11.274 1.00 88.56 432 ALA A N 1
ATOM 3376 C CA . ALA A 1 432 ? 27.908 12.175 -10.328 1.00 88.56 432 ALA A CA 1
ATOM 3377 C C . ALA A 1 432 ? 28.324 13.491 -11.002 1.00 88.56 432 ALA A C 1
ATOM 3379 O O . ALA A 1 432 ? 28.144 14.553 -10.418 1.00 88.56 432 ALA A O 1
ATOM 3380 N N . VAL A 1 433 ? 28.816 13.427 -12.244 1.00 88.44 433 VAL A N 1
ATOM 3381 C CA . VAL A 1 433 ? 29.215 14.614 -13.018 1.00 88.44 433 VAL A CA 1
ATOM 3382 C C . VAL A 1 433 ? 27.998 15.449 -13.405 1.00 88.44 433 VAL A C 1
ATOM 3384 O O . VAL A 1 433 ? 28.005 16.660 -13.220 1.00 88.44 433 VAL A O 1
ATOM 3387 N N . GLU A 1 434 ? 26.932 14.810 -13.892 1.00 83.06 434 GLU A N 1
ATOM 3388 C CA . GLU A 1 434 ? 25.695 15.487 -14.310 1.00 83.06 434 GLU A CA 1
ATOM 3389 C C . GLU A 1 434 ? 24.986 16.208 -13.150 1.00 83.06 434 GLU A C 1
ATOM 3391 O O . GLU A 1 434 ? 24.246 17.160 -13.384 1.00 83.06 434 GLU A O 1
ATOM 3396 N N . ASN A 1 435 ? 25.211 15.772 -11.906 1.00 82.19 435 ASN A N 1
ATOM 3397 C CA . ASN A 1 435 ? 24.570 16.335 -10.715 1.00 82.19 435 ASN A CA 1
ATOM 3398 C C . ASN A 1 435 ? 25.528 17.133 -9.808 1.00 82.19 435 ASN A C 1
ATOM 3400 O O . ASN A 1 435 ? 25.118 17.517 -8.713 1.00 82.19 435 ASN A O 1
ATOM 3404 N N . ASP A 1 436 ? 26.774 17.373 -10.236 1.00 90.62 436 ASP A N 1
ATOM 3405 C CA . ASP A 1 436 ? 27.807 18.075 -9.453 1.00 90.62 436 ASP A CA 1
ATOM 3406 C C . ASP A 1 436 ? 28.041 17.454 -8.055 1.00 90.62 436 ASP A C 1
ATOM 3408 O O . ASP A 1 436 ? 28.077 18.129 -7.026 1.00 90.62 436 ASP A O 1
ATOM 3412 N N . TRP A 1 437 ? 28.134 16.121 -7.996 1.00 95.19 437 TRP A N 1
ATOM 3413 C CA . TRP A 1 437 ? 28.328 15.371 -6.751 1.00 95.19 437 TRP A CA 1
ATOM 3414 C C . TRP A 1 437 ? 29.797 15.056 -6.477 1.00 95.19 437 TRP A C 1
ATOM 3416 O O . TRP A 1 437 ? 30.530 14.584 -7.347 1.00 95.19 437 TRP A O 1
ATOM 3426 N N . ASP A 1 438 ? 30.194 15.197 -5.212 1.00 96.00 438 ASP A N 1
ATOM 3427 C CA . ASP A 1 438 ? 31.443 14.642 -4.698 1.00 96.00 438 ASP A CA 1
ATOM 3428 C C . ASP A 1 438 ? 31.315 13.138 -4.368 1.00 96.00 438 ASP A C 1
ATOM 3430 O O . ASP A 1 438 ? 30.228 12.551 -4.370 1.00 96.00 438 ASP A O 1
ATOM 3434 N N . ALA A 1 439 ? 32.444 12.477 -4.093 1.00 96.50 439 ALA A N 1
ATOM 3435 C CA . ALA A 1 439 ? 32.476 11.040 -3.810 1.00 96.50 439 ALA A CA 1
ATOM 3436 C C . ALA A 1 439 ? 31.634 10.612 -2.582 1.00 96.50 439 ALA A C 1
ATOM 3438 O O . ALA A 1 439 ? 30.912 9.614 -2.695 1.00 96.50 439 ALA A O 1
ATOM 3439 N N . PRO A 1 440 ? 31.640 11.334 -1.440 1.00 97.00 440 PRO A N 1
ATOM 3440 C CA . PRO A 1 440 ? 30.735 11.040 -0.326 1.00 97.00 440 PRO A CA 1
ATOM 3441 C C . PRO A 1 440 ? 29.256 11.122 -0.720 1.00 97.00 440 PRO A C 1
ATOM 3443 O O . PRO A 1 440 ? 28.474 10.225 -0.395 1.00 97.00 440 PRO A O 1
ATOM 3446 N N . THR A 1 441 ? 28.865 12.159 -1.466 1.00 94.62 441 THR A N 1
ATOM 3447 C CA . THR A 1 441 ? 27.490 12.320 -1.956 1.00 94.62 441 THR A CA 1
ATOM 3448 C C . THR A 1 441 ? 27.121 11.184 -2.906 1.00 94.62 441 THR A C 1
ATOM 3450 O O . THR A 1 441 ? 26.054 10.582 -2.770 1.00 94.62 441 THR A O 1
ATOM 3453 N N . PHE A 1 442 ? 28.021 10.800 -3.810 1.00 96.19 442 PHE A N 1
ATOM 3454 C CA . PHE A 1 442 ? 27.798 9.693 -4.736 1.00 96.19 442 PHE A CA 1
ATOM 3455 C C . PHE A 1 442 ? 27.561 8.355 -4.014 1.00 96.19 442 PHE A C 1
ATOM 3457 O O . PHE A 1 442 ? 26.618 7.621 -4.331 1.00 96.19 442 PHE A O 1
ATOM 3464 N N . LEU A 1 443 ? 28.350 8.076 -2.972 1.00 96.69 443 LEU A N 1
ATOM 3465 C CA . LEU A 1 443 ? 28.209 6.898 -2.111 1.00 96.69 443 LEU A CA 1
ATOM 3466 C C . LEU A 1 443 ? 26.913 6.896 -1.284 1.00 96.69 443 LEU A C 1
ATOM 3468 O O . LEU A 1 443 ? 26.254 5.858 -1.121 1.00 96.69 443 LEU A O 1
ATOM 3472 N N . ARG A 1 444 ? 26.496 8.070 -0.807 1.00 95.38 444 ARG A N 1
ATOM 3473 C CA . ARG A 1 444 ? 25.194 8.257 -0.162 1.00 95.38 444 ARG A CA 1
ATOM 3474 C C . ARG A 1 444 ? 24.057 7.897 -1.117 1.00 95.38 444 ARG A C 1
ATOM 3476 O O . ARG A 1 444 ? 23.171 7.117 -0.772 1.00 95.38 444 ARG A O 1
ATOM 3483 N N . HIS A 1 445 ? 24.094 8.420 -2.342 1.00 91.75 445 HIS A N 1
ATOM 3484 C CA . HIS A 1 445 ? 23.027 8.207 -3.318 1.00 91.75 445 HIS A CA 1
ATOM 3485 C C . HIS A 1 445 ? 22.966 6.768 -3.843 1.00 91.75 445 HIS A C 1
ATOM 3487 O O . HIS A 1 445 ? 21.860 6.263 -4.048 1.00 91.75 445 HIS A O 1
ATOM 3493 N N . VAL A 1 446 ? 24.093 6.055 -3.993 1.00 92.50 446 VAL A N 1
ATOM 3494 C CA . VAL A 1 446 ? 24.035 4.617 -4.325 1.00 92.50 446 VAL A CA 1
ATOM 3495 C C . VAL A 1 446 ? 23.451 3.789 -3.172 1.00 92.50 446 VAL A C 1
ATOM 3497 O O . VAL A 1 446 ? 22.747 2.815 -3.433 1.00 92.50 446 VAL A O 1
ATOM 3500 N N . SER A 1 447 ? 23.656 4.205 -1.914 1.00 88.25 447 SER A N 1
ATOM 3501 C CA . SER A 1 447 ? 23.035 3.568 -0.740 1.00 88.25 447 SER A CA 1
ATOM 3502 C C . SER A 1 447 ? 21.516 3.720 -0.760 1.00 88.25 447 SER A C 1
ATOM 3504 O O . SER A 1 447 ? 20.792 2.728 -0.699 1.00 88.25 447 SER A O 1
ATOM 3506 N N . LEU A 1 448 ? 21.032 4.947 -0.965 1.00 82.25 448 LEU A N 1
ATOM 3507 C CA . LEU A 1 448 ? 19.599 5.219 -1.097 1.00 82.25 448 LEU A CA 1
ATOM 3508 C C . LEU A 1 448 ? 18.989 4.463 -2.285 1.00 82.25 448 LEU A C 1
ATOM 3510 O O . LEU A 1 448 ? 17.923 3.865 -2.160 1.00 82.25 448 LEU A O 1
ATOM 3514 N N . LYS A 1 449 ? 19.698 4.410 -3.421 1.00 80.94 449 LYS A N 1
ATOM 3515 C CA . LYS A 1 449 ? 19.262 3.656 -4.605 1.00 80.94 449 LYS A CA 1
ATOM 3516 C C . LYS A 1 449 ? 19.201 2.145 -4.364 1.00 80.94 449 LYS A C 1
ATOM 3518 O O . LYS A 1 449 ? 18.422 1.463 -5.019 1.00 80.94 449 LYS A O 1
ATOM 3523 N N . ALA A 1 450 ? 19.994 1.621 -3.432 1.00 78.50 450 ALA A N 1
ATOM 3524 C CA . ALA A 1 450 ? 19.924 0.225 -3.012 1.00 78.50 450 ALA A CA 1
ATOM 3525 C C . ALA A 1 450 ? 18.720 -0.078 -2.098 1.00 78.50 450 ALA A C 1
ATOM 3527 O O . ALA A 1 450 ? 18.492 -1.248 -1.803 1.00 78.50 450 ALA A O 1
ATOM 3528 N N . GLY A 1 451 ? 17.973 0.941 -1.650 1.00 80.19 451 GLY A N 1
ATOM 3529 C CA . GLY A 1 451 ? 16.938 0.815 -0.618 1.00 80.19 451 GLY A CA 1
ATOM 3530 C C . GLY A 1 451 ? 17.488 0.829 0.814 1.00 80.19 451 GLY A C 1
ATOM 3531 O O . GLY A 1 451 ? 16.773 0.479 1.753 1.00 80.19 451 GLY A O 1
ATOM 3532 N N . LEU A 1 452 ? 18.752 1.226 0.988 1.00 87.69 452 LEU A N 1
ATOM 3533 C CA . LEU A 1 452 ? 19.474 1.189 2.257 1.00 87.69 452 LEU A CA 1
ATOM 3534 C C . LEU A 1 452 ? 19.532 2.576 2.926 1.00 87.69 452 LEU A C 1
ATOM 3536 O O . LEU A 1 452 ? 19.387 3.594 2.243 1.00 87.69 452 LEU A O 1
ATOM 3540 N N . PRO A 1 453 ? 19.798 2.646 4.250 1.00 86.56 453 PRO A N 1
ATOM 3541 C CA . PRO A 1 453 ? 20.120 3.901 4.924 1.00 86.56 453 PRO A CA 1
ATOM 3542 C C . PRO A 1 453 ? 21.260 4.653 4.229 1.00 86.56 453 PRO A C 1
ATOM 3544 O O . PRO A 1 453 ? 22.175 4.046 3.676 1.00 86.56 453 PRO A O 1
ATOM 3547 N N . GLU A 1 454 ? 21.236 5.982 4.297 1.00 90.62 454 GLU A N 1
ATOM 3548 C CA . GLU A 1 454 ? 22.165 6.852 3.563 1.00 90.62 454 GLU A CA 1
ATOM 3549 C C . GLU A 1 454 ? 23.652 6.611 3.892 1.00 90.62 454 GLU A C 1
ATOM 3551 O O . GLU A 1 454 ? 24.532 6.874 3.074 1.00 90.62 454 GLU A O 1
ATOM 3556 N N . ASN A 1 455 ? 23.930 6.064 5.077 1.00 90.44 455 ASN A N 1
ATOM 3557 C CA . ASN A 1 455 ? 25.258 5.735 5.583 1.00 90.44 455 ASN A CA 1
ATOM 3558 C C . ASN A 1 455 ? 25.639 4.253 5.396 1.00 90.44 455 ASN A C 1
ATOM 3560 O O . ASN A 1 455 ? 26.665 3.817 5.915 1.00 90.44 455 ASN A O 1
ATOM 3564 N N . ALA A 1 456 ? 24.843 3.458 4.672 1.00 90.75 456 ALA A N 1
ATOM 3565 C CA . ALA A 1 456 ? 25.085 2.023 4.517 1.00 90.75 456 ALA A CA 1
ATOM 3566 C C . ALA A 1 456 ? 26.417 1.700 3.824 1.00 90.75 456 ALA A C 1
ATOM 3568 O O . ALA A 1 456 ? 27.000 0.649 4.082 1.00 90.75 456 ALA A O 1
ATOM 3569 N N . TRP A 1 457 ? 26.940 2.611 3.002 1.00 93.44 457 TRP A N 1
ATOM 3570 C CA . TRP A 1 457 ? 28.263 2.485 2.394 1.00 93.44 457 TRP A CA 1
ATOM 3571 C C . TRP A 1 457 ? 29.424 2.514 3.403 1.00 93.44 457 TRP A C 1
ATOM 3573 O O . TRP A 1 457 ? 30.523 2.084 3.053 1.00 93.44 457 TRP A O 1
ATOM 3583 N N . LEU A 1 458 ? 29.204 2.974 4.641 1.00 92.25 458 LEU A N 1
ATOM 3584 C CA . LEU A 1 458 ? 30.192 2.918 5.723 1.00 92.25 458 LEU A CA 1
ATOM 3585 C C . LEU A 1 458 ? 30.235 1.547 6.414 1.00 92.25 458 LEU A C 1
ATOM 3587 O O . LEU A 1 458 ? 31.210 1.239 7.102 1.00 92.25 458 LEU A O 1
ATOM 3591 N N . ALA A 1 459 ? 29.185 0.732 6.263 1.00 89.75 459 ALA A N 1
ATOM 3592 C CA . ALA A 1 459 ? 29.052 -0.535 6.972 1.00 89.75 459 ALA A CA 1
ATOM 3593 C C . ALA A 1 459 ? 30.097 -1.550 6.498 1.00 89.75 459 ALA A C 1
ATOM 3595 O O . ALA A 1 459 ? 30.301 -1.731 5.294 1.00 89.75 459 ALA A O 1
ATOM 3596 N N . ARG A 1 460 ? 30.709 -2.269 7.442 1.00 88.44 460 ARG A N 1
ATOM 3597 C CA . ARG A 1 460 ? 31.741 -3.280 7.162 1.00 88.44 460 ARG A CA 1
ATOM 3598 C C . ARG A 1 460 ? 31.196 -4.458 6.350 1.00 88.44 460 ARG A C 1
ATOM 3600 O O . ARG A 1 460 ? 31.927 -5.095 5.603 1.00 88.44 460 ARG A O 1
ATOM 3607 N N . GLU A 1 461 ? 29.914 -4.749 6.513 1.00 91.06 461 GLU A N 1
ATOM 3608 C CA . GLU A 1 461 ? 29.189 -5.823 5.841 1.00 91.06 461 GLU A CA 1
ATOM 3609 C C . GLU A 1 461 ? 28.780 -5.451 4.409 1.00 91.06 461 GLU A C 1
ATOM 3611 O O . GLU A 1 461 ? 28.369 -6.320 3.638 1.00 91.06 461 GLU A O 1
ATOM 3616 N N . SER A 1 462 ? 28.866 -4.168 4.043 1.00 91.69 462 SER A N 1
ATOM 3617 C CA . SER A 1 462 ? 28.546 -3.720 2.691 1.00 91.69 462 SER A CA 1
ATOM 3618 C C . SER A 1 462 ? 29.717 -4.002 1.752 1.00 91.69 462 SER A C 1
ATOM 3620 O O . SER A 1 462 ? 30.869 -3.724 2.080 1.00 91.69 462 SER A O 1
ATOM 3622 N N . ARG A 1 463 ? 29.428 -4.527 0.562 1.00 95.31 463 ARG A N 1
ATOM 3623 C CA . ARG A 1 463 ? 30.412 -4.693 -0.513 1.00 95.31 463 ARG A CA 1
ATOM 3624 C C . ARG A 1 463 ? 30.257 -3.563 -1.511 1.00 95.31 463 ARG A C 1
ATOM 3626 O O . ARG A 1 463 ? 29.150 -3.327 -2.000 1.00 95.31 463 ARG A O 1
ATOM 3633 N N . LEU A 1 464 ? 31.360 -2.882 -1.796 1.00 96.75 464 LEU A N 1
ATOM 3634 C CA . LEU A 1 464 ? 31.431 -1.814 -2.781 1.00 96.75 464 LEU A CA 1
ATOM 3635 C C . LEU A 1 464 ? 32.282 -2.294 -3.955 1.00 96.75 464 LEU A C 1
ATOM 3637 O O . LEU A 1 464 ? 33.438 -2.661 -3.777 1.00 96.75 464 LEU A O 1
ATOM 3641 N N . THR A 1 465 ? 31.717 -2.276 -5.154 1.00 96.31 465 THR A N 1
ATOM 3642 C CA . THR A 1 465 ? 32.434 -2.560 -6.398 1.00 96.31 465 THR A CA 1
ATOM 3643 C C . THR A 1 465 ? 32.434 -1.299 -7.244 1.00 96.31 465 THR A C 1
ATOM 3645 O O . THR A 1 465 ? 31.384 -0.684 -7.427 1.00 96.31 465 THR A O 1
ATOM 3648 N N . ILE A 1 466 ? 33.596 -0.919 -7.764 1.00 96.12 466 ILE A N 1
ATOM 3649 C CA . ILE A 1 466 ? 33.724 0.134 -8.770 1.00 96.12 466 ILE A CA 1
ATOM 3650 C C . ILE A 1 466 ? 33.875 -0.481 -10.159 1.00 96.12 466 ILE A C 1
ATOM 3652 O O . ILE A 1 466 ? 34.334 -1.616 -10.297 1.00 96.12 466 ILE A O 1
ATOM 3656 N N . PHE A 1 467 ? 33.475 0.261 -11.181 1.00 92.81 467 PHE A N 1
ATOM 3657 C CA . PHE A 1 467 ? 33.646 -0.106 -12.585 1.00 92.81 467 PHE A CA 1
ATOM 3658 C C . PHE A 1 467 ? 33.835 1.156 -13.427 1.00 92.81 467 PHE A C 1
ATOM 3660 O O . PHE A 1 467 ? 33.536 2.258 -12.969 1.00 92.81 467 PHE A O 1
ATOM 3667 N N . GLU A 1 468 ? 34.300 0.992 -14.656 1.00 91.88 468 GLU A N 1
ATOM 3668 C CA . GLU A 1 468 ? 34.386 2.060 -15.652 1.00 91.88 468 GLU A CA 1
ATOM 3669 C C . GLU A 1 468 ? 33.343 1.814 -16.748 1.00 91.88 468 GLU A C 1
ATOM 3671 O O . GLU A 1 468 ? 32.886 0.680 -16.952 1.00 91.88 468 GLU A O 1
ATOM 3676 N N . GLY A 1 469 ? 32.935 2.877 -17.435 1.00 87.19 469 GLY A N 1
ATOM 3677 C CA . GLY A 1 469 ? 32.040 2.762 -18.575 1.00 87.19 469 GLY A CA 1
ATOM 3678 C C . GLY A 1 469 ? 32.255 3.883 -19.574 1.00 87.19 469 GLY A C 1
ATOM 3679 O O . GLY A 1 469 ? 32.362 5.045 -19.185 1.00 87.19 469 GLY A O 1
ATOM 3680 N N . ASP A 1 470 ? 32.268 3.507 -20.849 1.00 86.88 470 ASP A N 1
ATOM 3681 C CA . ASP A 1 470 ? 32.560 4.391 -21.975 1.00 86.88 470 ASP A CA 1
ATOM 3682 C C . ASP A 1 470 ? 31.269 4.660 -22.766 1.00 86.88 470 ASP A C 1
ATOM 3684 O O . ASP A 1 470 ? 30.923 3.889 -23.669 1.00 86.88 470 ASP A O 1
ATOM 3688 N N . PRO A 1 471 ? 30.485 5.699 -22.417 1.00 88.50 471 PRO A N 1
ATOM 3689 C CA . PRO A 1 471 ? 29.242 5.982 -23.115 1.00 88.50 471 PRO A CA 1
ATOM 3690 C C . PRO A 1 471 ? 29.514 6.476 -24.539 1.00 88.50 471 PRO A C 1
ATOM 3692 O O . PRO A 1 471 ? 30.314 7.386 -24.754 1.00 88.50 471 PRO A O 1
ATOM 3695 N N . PHE A 1 472 ? 28.783 5.933 -25.508 1.00 91.19 472 PHE A N 1
ATOM 3696 C CA . PHE A 1 472 ? 28.711 6.478 -26.860 1.00 91.19 472 PHE A CA 1
ATOM 3697 C C . PHE A 1 472 ? 27.258 6.731 -27.252 1.00 91.19 472 PHE A C 1
ATOM 3699 O O . PHE A 1 472 ? 26.358 5.927 -26.992 1.00 91.19 472 PHE A O 1
ATOM 3706 N N . THR A 1 473 ? 27.033 7.884 -27.876 1.00 87.62 473 THR A N 1
ATOM 3707 C CA . THR A 1 473 ? 25.699 8.428 -28.131 1.00 87.62 473 THR A CA 1
ATOM 3708 C C . THR A 1 473 ? 25.456 8.546 -29.622 1.00 87.62 473 THR A C 1
ATOM 3710 O O . THR A 1 473 ? 26.298 9.033 -30.372 1.00 87.62 473 THR A O 1
ATOM 3713 N N . GLY A 1 474 ? 24.268 8.141 -30.053 1.00 77.38 474 GLY A N 1
ATOM 3714 C CA . GLY A 1 474 ? 23.775 8.361 -31.401 1.00 77.38 474 GLY A CA 1
ATOM 3715 C C . GLY A 1 474 ? 22.631 9.373 -31.398 1.00 77.38 474 GLY A C 1
ATOM 3716 O O . GLY A 1 474 ? 21.651 9.209 -30.668 1.00 77.38 474 GLY A O 1
ATOM 3717 N N . GLY A 1 475 ? 22.682 10.359 -32.297 1.00 63.59 475 GLY A N 1
ATOM 3718 C CA . GLY A 1 475 ? 21.635 11.384 -32.451 1.00 63.59 475 GLY A CA 1
ATOM 3719 C C . GLY A 1 475 ? 20.324 10.885 -33.080 1.00 63.59 475 GLY A C 1
ATOM 3720 O O . GLY A 1 475 ? 20.343 9.974 -33.906 1.00 63.59 475 GLY A O 1
ATOM 3721 N N . ALA A 1 476 ? 19.191 11.487 -32.708 1.00 54.31 476 ALA A N 1
ATOM 3722 C CA . ALA A 1 476 ? 17.894 11.259 -33.352 1.00 54.31 476 ALA A CA 1
ATOM 3723 C C . ALA A 1 476 ? 17.699 12.143 -34.608 1.00 54.31 476 ALA A C 1
ATOM 3725 O O . ALA A 1 476 ? 18.239 13.252 -34.664 1.00 54.31 476 ALA A O 1
ATOM 3726 N N . PRO A 1 477 ? 16.913 11.690 -35.605 1.00 54.44 477 PRO A N 1
ATOM 3727 C CA . PRO A 1 477 ? 16.671 12.383 -36.862 1.00 54.44 477 PRO A CA 1
ATOM 3728 C C . PRO A 1 477 ? 15.417 13.268 -36.780 1.00 54.44 477 PRO A C 1
ATOM 3730 O O . PRO A 1 477 ? 14.383 12.913 -37.334 1.00 54.44 477 PRO A O 1
ATOM 3733 N N . LYS A 1 478 ? 15.497 14.413 -36.099 1.00 44.00 478 LYS A N 1
ATOM 3734 C CA . LYS A 1 478 ? 14.828 15.681 -36.468 1.00 44.00 478 LYS A CA 1
ATOM 3735 C C . LYS A 1 478 ? 15.099 16.741 -35.387 1.00 44.00 478 LYS A C 1
ATOM 3737 O O . LYS A 1 478 ? 15.134 16.393 -34.209 1.00 44.00 478 LYS A O 1
ATOM 3742 N N . PRO A 1 479 ? 15.321 18.010 -35.777 1.00 46.66 479 PRO A N 1
ATOM 3743 C CA . PRO A 1 479 ? 15.495 19.099 -34.823 1.00 46.66 479 PRO A CA 1
ATOM 3744 C C . PRO A 1 479 ? 14.210 19.341 -34.020 1.00 46.66 479 PRO A C 1
ATOM 3746 O O . PRO A 1 479 ? 13.128 18.893 -34.410 1.00 46.66 479 PRO A O 1
ATOM 3749 N N . GLU A 1 480 ? 14.365 20.058 -32.904 1.00 47.69 480 GLU A N 1
ATOM 3750 C CA . GLU A 1 480 ? 13.279 20.699 -32.159 1.00 47.69 480 GLU A CA 1
ATOM 3751 C C . GLU A 1 480 ? 12.220 21.278 -33.107 1.00 47.69 480 GLU A C 1
ATOM 3753 O O . GLU A 1 480 ? 12.535 21.830 -34.163 1.00 47.69 480 GLU A O 1
ATOM 3758 N N . ILE A 1 481 ? 10.950 21.106 -32.740 1.00 47.16 481 ILE A N 1
ATOM 3759 C CA . ILE A 1 481 ? 9.817 21.569 -33.540 1.00 47.16 481 ILE A CA 1
ATOM 3760 C C . ILE A 1 481 ? 9.843 23.104 -33.557 1.00 47.16 481 ILE A C 1
ATOM 3762 O O . ILE A 1 481 ? 9.556 23.724 -32.537 1.00 47.16 481 ILE A O 1
ATOM 3766 N N . ASP A 1 482 ? 10.169 23.708 -34.704 1.00 45.19 482 ASP A N 1
ATOM 3767 C CA . ASP A 1 482 ? 10.054 25.154 -34.923 1.00 45.19 482 ASP A CA 1
ATOM 3768 C C . ASP A 1 482 ? 8.568 25.536 -35.080 1.00 45.19 482 ASP A C 1
ATOM 3770 O O . ASP A 1 482 ? 7.922 25.145 -36.063 1.00 45.19 482 ASP A O 1
ATOM 3774 N N . PRO A 1 483 ? 7.993 26.307 -34.139 1.00 42.59 483 PRO A N 1
ATOM 3775 C CA . PRO A 1 483 ? 6.583 26.665 -34.175 1.00 42.59 483 PRO A CA 1
ATOM 3776 C C . PRO A 1 483 ? 6.194 27.588 -35.337 1.00 42.59 483 PRO A C 1
ATOM 3778 O O . PRO A 1 483 ? 5.006 27.711 -35.642 1.00 42.59 483 PRO A O 1
ATOM 3781 N N . ALA A 1 484 ? 7.154 28.213 -36.023 1.00 42.25 484 ALA A N 1
ATOM 3782 C CA . ALA A 1 484 ? 6.885 29.075 -37.169 1.00 42.25 484 ALA A CA 1
ATOM 3783 C C . ALA A 1 484 ? 6.650 28.299 -38.481 1.00 42.25 484 ALA A C 1
ATOM 3785 O O . ALA A 1 484 ? 6.138 28.873 -39.446 1.00 42.25 484 ALA A O 1
ATOM 3786 N N . THR A 1 485 ? 7.002 27.008 -38.539 1.00 46.72 485 THR A N 1
ATOM 3787 C CA . THR A 1 485 ? 7.025 26.216 -39.784 1.00 46.72 485 THR A CA 1
ATOM 3788 C C . THR A 1 485 ? 6.250 24.892 -39.716 1.00 46.72 485 THR A C 1
ATOM 3790 O O . THR A 1 485 ? 6.474 24.001 -40.535 1.00 46.72 485 THR A O 1
ATOM 3793 N N . PHE A 1 486 ? 5.276 24.770 -38.804 1.00 50.75 486 PHE A N 1
ATOM 3794 C CA . PHE A 1 486 ? 4.440 23.570 -38.643 1.00 50.75 486 PHE A CA 1
ATOM 3795 C C . PHE A 1 486 ? 3.828 23.055 -39.960 1.00 50.75 486 PHE A C 1
ATOM 3797 O O . PHE A 1 486 ? 2.975 23.707 -40.569 1.00 50.75 486 PHE A O 1
ATOM 3804 N N . SER A 1 487 ? 4.161 21.817 -40.341 1.00 53.88 487 SER A N 1
ATOM 3805 C CA . SER A 1 487 ? 3.323 21.044 -41.260 1.00 53.88 487 SER A CA 1
ATOM 3806 C C . SER A 1 487 ? 2.133 20.416 -40.516 1.00 53.88 487 SER A C 1
ATOM 3808 O O . SER A 1 487 ? 2.184 20.144 -39.316 1.00 53.88 487 SER A O 1
ATOM 3810 N N . GLN A 1 488 ? 1.040 20.141 -41.233 1.00 48.41 488 GLN A N 1
ATOM 3811 C CA . GLN A 1 488 ? -0.192 19.593 -40.646 1.00 48.41 488 GLN A CA 1
ATOM 3812 C C . GLN A 1 488 ? 0.022 18.212 -39.988 1.00 48.41 488 GLN A C 1
ATOM 3814 O O . GLN A 1 488 ? -0.610 17.893 -38.984 1.00 48.41 488 GLN A O 1
ATOM 3819 N N . ALA A 1 489 ? 0.958 17.412 -40.510 1.00 51.22 489 ALA A N 1
ATOM 3820 C CA . ALA A 1 489 ? 1.331 16.120 -39.935 1.00 51.22 489 ALA A CA 1
ATOM 3821 C C . ALA A 1 489 ? 2.128 16.264 -38.624 1.00 51.22 489 ALA A C 1
ATOM 3823 O O . ALA A 1 489 ? 1.910 15.501 -37.686 1.00 51.22 489 ALA A O 1
ATOM 3824 N N . GLU A 1 490 ? 3.011 17.262 -38.532 1.00 48.97 490 GLU A N 1
ATOM 3825 C CA . GLU A 1 490 ? 3.803 17.546 -37.325 1.00 48.97 490 GLU A CA 1
ATOM 3826 C C . GLU A 1 490 ? 2.940 18.142 -36.210 1.00 48.97 490 GLU A C 1
ATOM 3828 O O . GLU A 1 490 ? 3.127 17.806 -35.043 1.00 48.97 490 GLU A O 1
ATOM 3833 N N . PHE A 1 491 ? 1.918 18.924 -36.568 1.00 53.34 491 PHE A N 1
ATOM 3834 C CA . PHE A 1 491 ? 0.893 19.374 -35.628 1.00 53.34 491 PHE A CA 1
ATOM 3835 C C . PHE A 1 491 ? 0.099 18.200 -35.043 1.00 53.34 491 PHE A C 1
ATOM 3837 O O . PHE A 1 491 ? -0.076 18.126 -33.831 1.00 53.34 491 PHE A O 1
ATOM 3844 N N . HIS A 1 492 ? -0.344 17.248 -35.874 1.00 52.12 492 HIS A N 1
ATOM 3845 C CA . HIS A 1 492 ? -1.050 16.062 -35.381 1.00 52.12 492 HIS A CA 1
ATOM 3846 C C . HIS A 1 492 ? -0.163 15.182 -34.497 1.00 52.12 492 HIS A C 1
ATOM 3848 O O . HIS A 1 492 ? -0.643 14.692 -33.480 1.00 52.12 492 HIS A O 1
ATOM 3854 N N . ALA A 1 493 ? 1.122 15.022 -34.825 1.00 50.34 493 ALA A N 1
ATOM 3855 C CA . ALA A 1 493 ? 2.064 14.285 -33.986 1.00 50.34 493 ALA A CA 1
ATOM 3856 C C . ALA A 1 493 ? 2.304 14.987 -32.637 1.00 50.34 493 ALA A C 1
ATOM 3858 O O . ALA A 1 493 ? 2.222 14.338 -31.599 1.00 50.34 493 ALA A O 1
ATOM 3859 N N . ALA A 1 494 ? 2.515 16.308 -32.626 1.00 51.28 494 ALA A N 1
ATOM 3860 C CA . ALA A 1 494 ? 2.679 17.093 -31.401 1.00 51.28 494 ALA A CA 1
ATOM 3861 C C . ALA A 1 494 ? 1.395 17.133 -30.554 1.00 51.28 494 ALA A C 1
ATOM 3863 O O . ALA A 1 494 ? 1.461 17.023 -29.335 1.00 51.28 494 ALA A O 1
ATOM 3864 N N . ALA A 1 495 ? 0.221 17.226 -31.184 1.00 50.47 495 ALA A N 1
ATOM 3865 C CA . ALA A 1 495 ? -1.074 17.156 -30.513 1.00 50.47 495 ALA A CA 1
ATOM 3866 C C . ALA A 1 495 ? -1.363 15.751 -29.969 1.00 50.47 495 ALA A C 1
ATOM 3868 O O . ALA A 1 495 ? -1.915 15.631 -28.881 1.00 50.47 495 ALA A O 1
ATOM 3869 N N . SER A 1 496 ? -0.959 14.693 -30.678 1.00 49.00 496 SER A N 1
ATOM 3870 C CA . SER A 1 496 ? -1.065 13.305 -30.211 1.00 49.00 496 SER A CA 1
ATOM 3871 C C . SER A 1 496 ? -0.088 13.026 -29.066 1.00 49.00 496 SER A C 1
ATOM 3873 O O . SER A 1 496 ? -0.458 12.382 -28.089 1.00 49.00 496 SER A O 1
ATOM 3875 N N . LEU A 1 497 ? 1.123 13.590 -29.124 1.00 46.69 497 LEU A N 1
ATOM 3876 C CA . LEU A 1 497 ? 2.113 13.550 -28.050 1.00 46.69 497 LEU A CA 1
ATOM 3877 C C . LEU A 1 497 ? 1.607 14.319 -26.819 1.00 46.69 497 LEU A C 1
ATOM 3879 O O . LEU A 1 497 ? 1.570 13.766 -25.725 1.00 46.69 497 LEU A O 1
ATOM 3883 N N . ALA A 1 498 ? 1.095 15.537 -26.994 1.00 47.62 498 ALA A N 1
ATOM 3884 C CA . ALA A 1 498 ? 0.467 16.313 -25.927 1.00 47.62 498 ALA A CA 1
ATOM 3885 C C . ALA A 1 498 ? -0.773 15.602 -25.354 1.00 47.62 498 ALA A C 1
ATOM 3887 O O . ALA A 1 498 ? -0.942 15.567 -24.141 1.00 47.62 498 ALA A O 1
ATOM 3888 N N . ALA A 1 499 ? -1.599 14.965 -26.190 1.00 44.25 499 ALA A N 1
ATOM 3889 C CA . ALA A 1 499 ? -2.753 14.171 -25.763 1.00 44.25 499 ALA A CA 1
ATOM 3890 C C . ALA A 1 499 ? -2.355 12.874 -25.032 1.00 44.25 499 ALA A C 1
ATOM 3892 O O . ALA A 1 499 ? -3.047 12.472 -24.091 1.00 44.25 499 ALA A O 1
ATOM 3893 N N . SER A 1 500 ? -1.230 12.250 -25.409 1.00 42.69 500 SER A N 1
ATOM 3894 C CA . SER A 1 500 ? -0.634 11.125 -24.675 1.00 42.69 500 SER A CA 1
ATOM 3895 C C . SER A 1 500 ? -0.063 11.564 -23.322 1.00 42.69 500 SER A C 1
ATOM 3897 O O . SER A 1 500 ? -0.200 10.840 -22.337 1.00 42.69 500 SER A O 1
ATOM 3899 N N . CYS A 1 501 ? 0.467 12.790 -23.236 1.00 40.78 501 CYS A N 1
ATOM 3900 C CA . CYS A 1 501 ? 0.946 13.398 -21.996 1.00 40.78 501 CYS A CA 1
ATOM 3901 C C . CYS A 1 501 ? -0.191 13.935 -21.098 1.00 40.78 501 CYS A C 1
ATOM 3903 O O . CYS A 1 501 ? 0.001 14.017 -19.888 1.00 40.78 501 CYS A O 1
ATOM 3905 N N . LEU A 1 502 ? -1.367 14.281 -21.649 1.00 40.44 502 LEU A N 1
ATOM 3906 C CA . LEU A 1 502 ? -2.449 15.005 -20.947 1.00 40.44 502 LEU A CA 1
ATOM 3907 C C . LEU A 1 502 ? -3.816 14.291 -20.910 1.00 40.44 502 LEU A C 1
ATOM 3909 O O . LEU A 1 502 ? -4.861 14.931 -20.886 1.00 40.44 502 LEU A O 1
ATOM 3913 N N . ASN A 1 503 ? -3.845 12.965 -20.791 1.00 46.47 503 ASN A N 1
ATOM 3914 C CA . ASN A 1 503 ? -5.068 12.215 -20.464 1.00 46.47 503 ASN A CA 1
ATOM 3915 C C . ASN A 1 503 ? -6.238 12.356 -21.469 1.00 46.47 503 ASN A C 1
ATOM 3917 O O . ASN A 1 503 ? -7.338 12.727 -21.073 1.00 46.47 503 ASN A O 1
ATOM 3921 N N . GLY A 1 504 ? -6.063 11.959 -22.736 1.00 41.44 504 GLY A N 1
ATOM 3922 C CA . GLY A 1 504 ? -7.181 11.445 -23.555 1.00 41.44 504 GLY A CA 1
ATOM 3923 C C . GLY A 1 504 ? -8.404 12.362 -23.755 1.00 41.44 504 GLY A C 1
ATOM 3924 O O . GLY A 1 504 ? -9.513 11.860 -23.928 1.00 41.44 504 GLY A O 1
ATOM 3925 N N . ALA A 1 505 ? -8.241 13.686 -23.755 1.00 40.81 505 ALA A N 1
ATOM 3926 C CA . ALA A 1 505 ? -9.305 14.603 -24.152 1.00 40.81 505 ALA A CA 1
ATOM 3927 C C . ALA A 1 505 ? -9.387 14.671 -25.686 1.00 40.81 505 ALA A C 1
ATOM 3929 O O . ALA A 1 505 ? -8.686 15.445 -26.335 1.00 40.81 505 ALA A O 1
ATOM 3930 N N . THR A 1 506 ? -10.239 13.844 -26.292 1.00 46.88 506 THR A N 1
ATOM 3931 C CA . THR A 1 506 ? -10.559 13.959 -27.720 1.00 46.88 506 THR A CA 1
ATOM 3932 C C . THR A 1 506 ? -11.519 15.122 -27.951 1.00 46.88 506 THR A C 1
ATOM 3934 O O . THR A 1 506 ? -12.726 15.006 -27.739 1.00 46.88 506 THR A O 1
ATOM 3937 N N . GLY A 1 507 ? -10.968 16.236 -28.424 1.00 41.75 507 GLY A N 1
ATOM 3938 C CA . GLY A 1 507 ? -11.699 17.326 -29.056 1.00 41.75 507 GLY A CA 1
ATOM 3939 C C . GLY A 1 507 ? -10.721 18.293 -29.719 1.00 41.75 507 GLY A C 1
ATOM 3940 O O . GLY A 1 507 ? -10.008 19.013 -29.024 1.00 41.75 507 GLY A O 1
ATOM 3941 N N . GLU A 1 508 ? -10.703 18.340 -31.056 1.00 44.66 508 GLU A N 1
ATOM 3942 C CA . GLU A 1 508 ? -9.809 19.201 -31.863 1.00 44.66 508 GLU A CA 1
ATOM 3943 C C . GLU A 1 508 ? -9.865 20.694 -31.470 1.00 44.66 508 GLU A C 1
ATOM 3945 O O . GLU A 1 508 ? -8.933 21.449 -31.734 1.00 44.66 508 GLU A O 1
ATOM 3950 N N . ALA A 1 509 ? -10.921 21.123 -30.772 1.00 41.78 509 ALA A N 1
ATOM 3951 C CA . ALA A 1 509 ? -11.145 22.502 -30.347 1.00 41.78 509 ALA A CA 1
ATOM 3952 C C . ALA A 1 509 ? -10.330 22.970 -29.119 1.00 41.78 509 ALA A C 1
ATOM 3954 O O . ALA A 1 509 ? -10.362 24.160 -28.812 1.00 41.78 509 ALA A O 1
ATOM 3955 N N . GLN A 1 510 ? -9.616 22.089 -28.402 1.00 45.75 510 GLN A N 1
ATOM 3956 C CA . GLN A 1 510 ? -8.854 22.463 -27.188 1.00 45.75 510 GLN A CA 1
ATOM 3957 C C . GLN A 1 510 ? -7.326 22.424 -27.349 1.00 45.75 510 GLN A C 1
ATOM 3959 O O . GLN A 1 510 ? -6.596 22.813 -26.437 1.00 45.75 510 GLN A O 1
ATOM 3964 N N . VAL A 1 511 ? -6.829 22.027 -28.522 1.00 45.12 511 VAL A N 1
ATOM 3965 C CA . VAL A 1 511 ? -5.395 21.827 -28.794 1.00 45.12 511 VAL A CA 1
ATOM 3966 C C . VAL A 1 511 ? -4.524 23.076 -28.527 1.00 45.12 511 VAL A C 1
ATOM 3968 O O . VAL A 1 511 ? -3.469 22.920 -27.914 1.00 45.12 511 VAL A O 1
ATOM 3971 N N . PRO A 1 512 ? -4.936 24.321 -28.857 1.00 42.16 512 PRO A N 1
ATOM 3972 C CA . PRO A 1 512 ? -4.107 25.506 -28.592 1.00 42.16 512 PRO A CA 1
ATOM 3973 C C . PRO A 1 512 ? -3.914 25.827 -27.098 1.00 42.16 512 PRO A C 1
ATOM 3975 O O . PRO A 1 512 ? -2.844 26.276 -26.695 1.00 42.16 512 PRO A O 1
ATOM 3978 N N . ALA A 1 513 ? -4.925 25.573 -26.260 1.00 42.16 513 ALA A N 1
ATOM 3979 C CA . ALA A 1 513 ? -4.852 25.805 -24.812 1.00 42.16 513 ALA A CA 1
ATOM 3980 C C . ALA A 1 513 ? -4.024 24.724 -24.095 1.00 42.16 513 ALA A C 1
ATOM 3982 O O . ALA A 1 513 ? -3.332 25.007 -23.121 1.00 42.16 513 ALA A O 1
ATOM 3983 N N . ILE A 1 514 ? -4.065 23.496 -24.618 1.00 43.78 514 ILE A N 1
ATOM 3984 C CA . ILE A 1 514 ? -3.260 22.357 -24.168 1.00 43.78 514 ILE A CA 1
ATOM 3985 C C . ILE A 1 514 ? -1.780 22.597 -24.493 1.00 43.78 514 ILE A C 1
ATOM 3987 O O . ILE A 1 514 ? -0.934 22.446 -23.618 1.00 43.78 514 ILE A O 1
ATOM 3991 N N . LEU A 1 515 ? -1.463 23.058 -25.708 1.00 43.50 515 LEU A N 1
ATOM 3992 C CA . LEU A 1 515 ? -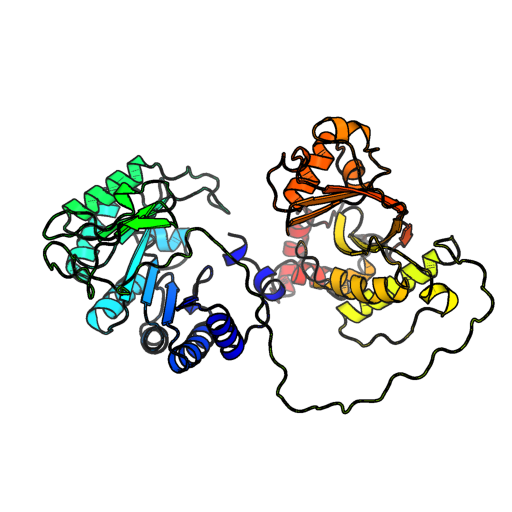0.092 23.408 -26.099 1.00 43.50 515 LEU A CA 1
ATOM 3993 C C . LEU A 1 515 ? 0.484 24.527 -25.218 1.00 43.50 515 LEU A C 1
ATOM 3995 O O . LEU A 1 515 ? 1.606 24.396 -24.742 1.00 43.50 515 LEU A O 1
ATOM 3999 N N . SER A 1 516 ? -0.305 25.558 -24.901 1.00 41.34 516 SER A N 1
ATOM 4000 C CA . SER A 1 516 ? 0.088 26.624 -23.966 1.00 41.34 516 SER A CA 1
ATOM 4001 C C . SER A 1 516 ? 0.431 26.114 -22.557 1.00 41.34 516 SER A C 1
ATOM 4003 O O . SER A 1 516 ? 1.310 26.685 -21.921 1.00 41.34 516 SER A O 1
ATOM 4005 N N . GLN A 1 517 ? -0.216 25.052 -22.064 1.00 39.34 517 GLN A N 1
ATOM 4006 C CA . GLN A 1 517 ? 0.076 24.474 -20.742 1.00 39.34 517 GLN A CA 1
ATOM 4007 C C . GLN A 1 517 ? 1.292 23.536 -20.745 1.00 39.34 517 GLN A C 1
ATOM 4009 O O . GLN A 1 517 ? 1.941 23.375 -19.714 1.00 39.34 517 GLN A O 1
ATOM 4014 N N . VAL A 1 518 ? 1.621 22.932 -21.891 1.00 40.25 518 VAL A N 1
ATOM 4015 C CA . VAL A 1 518 ? 2.831 22.109 -22.063 1.00 40.25 518 VAL A CA 1
ATOM 4016 C C . VAL A 1 518 ? 4.093 22.982 -22.136 1.00 40.25 518 VAL A C 1
ATOM 4018 O O . VAL A 1 518 ? 5.159 22.529 -21.728 1.00 40.25 518 VAL A O 1
ATOM 4021 N N . CYS A 1 519 ? 3.968 24.240 -22.574 1.00 39.66 519 CYS A N 1
ATOM 4022 C CA . CYS A 1 519 ? 5.101 25.153 -22.767 1.00 39.66 519 CYS A CA 1
ATOM 4023 C C . CYS A 1 519 ? 5.753 25.678 -21.475 1.00 39.66 519 CYS A C 1
ATOM 4025 O O . CYS A 1 519 ? 6.917 26.056 -21.503 1.00 39.66 519 CYS A O 1
ATOM 4027 N N . ASP A 1 520 ? 5.038 25.651 -20.346 1.00 37.56 520 ASP A N 1
ATOM 4028 C CA . ASP A 1 520 ? 5.544 26.104 -19.037 1.00 37.56 520 ASP A CA 1
ATOM 4029 C C . ASP A 1 520 ? 5.797 24.942 -18.050 1.00 37.56 520 ASP A C 1
ATOM 4031 O O . ASP A 1 520 ? 6.062 25.159 -16.865 1.00 37.56 520 ASP A O 1
ATOM 4035 N N . HIS A 1 521 ? 5.711 23.681 -18.501 1.00 35.47 521 HIS A N 1
ATOM 4036 C CA . HIS A 1 521 ? 5.879 22.511 -17.635 1.00 35.47 521 HIS A CA 1
ATOM 4037 C C . HIS A 1 521 ? 7.321 21.961 -17.692 1.00 35.47 521 HIS A C 1
ATOM 4039 O O . HIS A 1 521 ? 7.854 21.766 -18.786 1.00 35.47 521 HIS A O 1
ATOM 4045 N N . PRO A 1 522 ? 7.935 21.551 -16.561 1.00 32.56 522 PRO A N 1
ATOM 4046 C CA . PRO A 1 522 ? 9.265 20.913 -16.519 1.00 32.56 522 PRO A CA 1
ATOM 4047 C C . PRO A 1 522 ? 9.366 19.540 -17.235 1.00 32.56 522 PRO A C 1
ATOM 4049 O O . PRO A 1 522 ? 10.341 18.820 -17.053 1.00 32.56 522 PRO A O 1
ATOM 4052 N N . LEU A 1 523 ? 8.369 19.165 -18.051 1.00 35.62 523 LEU A N 1
ATOM 4053 C CA . LEU A 1 523 ? 8.326 17.951 -18.883 1.00 35.62 523 LEU A CA 1
ATOM 4054 C C . LEU A 1 523 ? 8.689 18.206 -20.366 1.00 35.62 523 LEU A C 1
ATOM 4056 O O . LEU A 1 523 ? 8.684 17.265 -21.157 1.00 35.62 523 LEU A O 1
ATOM 4060 N N . GLY A 1 524 ? 9.068 19.439 -20.727 1.00 32.78 524 GLY A N 1
ATOM 4061 C CA . GLY A 1 524 ? 9.888 19.712 -21.913 1.00 32.78 524 GLY A CA 1
ATOM 4062 C C . GLY A 1 524 ? 9.150 19.832 -23.248 1.00 32.78 524 GLY A C 1
ATOM 4063 O O . GLY A 1 524 ? 9.345 19.008 -24.140 1.00 32.78 524 GLY A O 1
ATOM 4064 N N . VAL A 1 525 ? 8.422 20.933 -23.433 1.00 32.41 525 VAL A N 1
ATOM 4065 C CA . VAL A 1 525 ? 8.412 21.651 -24.717 1.00 32.41 525 VAL A CA 1
ATOM 4066 C C . VAL A 1 525 ? 8.722 23.102 -24.374 1.00 32.41 525 VAL A C 1
ATOM 4068 O O . VAL A 1 525 ? 7.917 23.741 -23.717 1.00 32.41 525 VAL A O 1
ATOM 4071 N N . VAL A 1 526 ? 9.892 23.613 -24.747 1.00 30.73 526 VAL A N 1
ATOM 4072 C CA . VAL A 1 526 ? 10.189 25.046 -24.611 1.00 30.73 526 VAL A CA 1
ATOM 4073 C C . VAL A 1 526 ? 9.898 25.673 -25.968 1.00 30.73 526 VAL A C 1
ATOM 4075 O O . VAL A 1 526 ? 10.573 25.355 -26.943 1.00 30.73 526 VAL A O 1
ATOM 4078 N N . LEU A 1 527 ? 8.862 26.508 -26.047 1.00 32.09 527 LEU A N 1
ATOM 4079 C CA . LEU A 1 527 ? 8.669 27.411 -27.180 1.00 32.09 527 LEU A CA 1
ATOM 4080 C C . LEU A 1 527 ? 9.316 28.739 -26.793 1.00 32.09 527 LEU A C 1
ATOM 4082 O O . LEU A 1 527 ? 8.801 29.435 -25.920 1.00 32.09 527 LEU A O 1
ATOM 4086 N N . ASP A 1 528 ? 10.464 29.051 -27.389 1.00 24.83 528 ASP A N 1
ATOM 4087 C CA . ASP A 1 528 ? 11.095 30.360 -27.210 1.00 24.83 528 ASP A CA 1
ATOM 4088 C C . ASP A 1 528 ? 10.334 31.413 -28.040 1.00 24.83 528 ASP A C 1
ATOM 4090 O O . ASP A 1 528 ? 9.836 31.104 -29.128 1.00 24.83 528 ASP A O 1
ATOM 4094 N N . ALA A 1 529 ? 10.168 32.610 -27.475 1.00 29.20 529 ALA A N 1
ATOM 4095 C CA . ALA A 1 529 ? 9.196 33.625 -27.910 1.00 29.20 529 ALA A CA 1
ATOM 4096 C C . ALA A 1 529 ? 9.556 34.385 -29.197 1.00 29.20 529 ALA A C 1
ATOM 4098 O O . ALA A 1 529 ? 10.756 34.674 -29.417 1.00 29.20 529 ALA A O 1
#

Radius of gyration: 29.19 Å; chains: 1; bounding box: 69×68×75 Å

Foldseek 3Di:
DCLADDPLCVQPDDPFALLLVLVLCVVVVHQEDEDDSYQCLVVQVRLLSSLVNNVVVNHAYEGEHCQQDDPVVLVSRCVSHQAYEHEQAAQDQVLCCPPPVHGNVSNLVSLLCCQPPHPRHYAYEYEDFPPRHLDLVRLLVVLLSCCVRRNLQHAYEYEWDDQDDPRVVTHIDDPVSQVSSQVSNVVSRNQHYAYYPDQDQPRHFHAAPVPRHTQWTDGHQATDDHQDDPQAGVPPRRHRPDDDDRDDDPCGPDDDDTDRDDDDPPDDDDDDDDDDDDDDDDDDDPQDDCDPVLVVLLQVVLLQLLLCLQVVHDRDDARPVSSQQRWFQKKKKWKAQVPHTAFIFMDGHPPGTDGSSVGSNVRSSCRQPPRSVHHHHHNLCSLRIKMKMKTKADKDKDPDAAPRVLVVDDQLFKWKWKDAPPFIFTDARCPCVVVVHGSLRNQQVSQVRSVHHSRCRRDPRMIMMIIGIDMDIDDHPDDQDQPVDDDPVNLVSVLVVLCVVPPNPPDPVCSVVSVVVVCPDPPDDPDDD